Protein AF-A0A9D4BL01-F1 (afdb_monomer)

Sequence (504 aa):
MEIESLGIKGFISQLLPTVFTSQAWGILHTLLEMFSYRLHHIQPHYRVQLLGHLHTVSNMPITNQNQLHLCVESTALRLITGLGSAEVQPQLSRIFSEPRATGFLSQDSEELNRVLVLTLARAMHVTGSEAFSTQWCKDILTTIMQSTPHTWPSHTTACFPSSLSEFFKTATVAREDKSALKRSVDTEYKKWRTMANENDIIAHFSMQGTPPLFLCIIWKSLIDDNRILPIAYRVLEKIGPRVLSAHLRTFCDFIVYEFCLAGNQNYFTRYIEALNDMVWKCNILTIDRLVLCLSLRSLENNEARLAFYIIYQILVRSTDFKNRVTDFLRDNTPDHWLQSNWHEKHMNFHKAYPEKFFYEGIQDLNSPIQHQYLPVYFGNICLRFIPVLDILIHRLVEMVAVQKFLESILDNIGGLYKFHDRPITYLYNTLHYYDSKLAGRAPLKRRLVNTIVLAHRDIHTDNWFLTEDYHKYLQLSSETTNWVPEQDYYIRLIGRLVDTIKGQ

Structure (mmCIF, N/CA/C/O backbone):
data_AF-A0A9D4BL01-F1
#
_entry.id   AF-A0A9D4BL01-F1
#
loop_
_atom_site.group_PDB
_atom_site.id
_atom_site.type_symbol
_atom_site.label_atom_id
_atom_site.label_alt_id
_atom_site.label_comp_id
_atom_site.label_asym_id
_atom_site.label_entity_id
_atom_site.label_seq_id
_atom_site.pdbx_PDB_ins_code
_atom_site.Cartn_x
_atom_site.Cartn_y
_atom_site.Cartn_z
_atom_site.occupancy
_atom_site.B_iso_or_equiv
_atom_site.auth_seq_id
_atom_site.auth_comp_id
_atom_site.auth_asym_id
_atom_site.auth_atom_id
_atom_site.pdbx_PDB_model_num
ATOM 1 N N . MET A 1 1 ? -10.778 -23.095 17.599 1.00 58.28 1 MET A N 1
ATOM 2 C CA . MET A 1 1 ? -9.381 -23.554 17.795 1.00 58.28 1 MET A CA 1
ATOM 3 C C . MET A 1 1 ? -9.289 -25.025 18.233 1.00 58.28 1 MET A C 1
ATOM 5 O O . MET A 1 1 ? -8.201 -25.483 18.536 1.00 58.28 1 MET A O 1
ATOM 9 N N . GLU A 1 2 ? -10.367 -25.818 18.176 1.00 51.66 2 GLU A N 1
ATOM 10 C CA . GLU A 1 2 ? -10.344 -27.237 18.597 1.00 51.66 2 GLU A CA 1
ATOM 11 C C . GLU A 1 2 ? -9.545 -28.172 17.662 1.00 51.66 2 GLU A C 1
ATOM 13 O O . GLU A 1 2 ? -9.164 -29.263 18.066 1.00 51.66 2 GLU A O 1
ATOM 18 N N . ILE A 1 3 ? -9.204 -27.726 16.443 1.00 66.50 3 ILE A N 1
ATOM 19 C CA . ILE A 1 3 ? -8.363 -28.461 15.474 1.00 66.50 3 ILE A CA 1
ATOM 20 C C . ILE A 1 3 ? -7.049 -27.695 15.210 1.00 66.50 3 ILE A C 1
ATOM 22 O O . ILE A 1 3 ? -6.494 -27.731 14.120 1.00 66.50 3 ILE A O 1
ATOM 26 N N . GLU A 1 4 ? -6.527 -26.932 16.177 1.00 74.12 4 GLU A N 1
ATOM 27 C CA . GLU A 1 4 ? -5.337 -26.086 15.952 1.00 74.12 4 GLU A CA 1
ATOM 28 C C . GLU A 1 4 ? -4.101 -26.888 15.501 1.00 74.12 4 GLU A C 1
ATOM 30 O O . GLU A 1 4 ? -3.383 -26.455 14.597 1.00 74.12 4 GLU A O 1
ATOM 35 N N . SER A 1 5 ? -3.897 -28.075 16.084 1.00 67.50 5 SER A N 1
ATOM 36 C CA . SER A 1 5 ? -2.744 -28.942 15.803 1.00 67.50 5 SER A CA 1
ATOM 37 C C . SER A 1 5 ? -2.705 -29.429 14.347 1.00 67.50 5 SER A C 1
ATOM 39 O O . SER A 1 5 ? -1.662 -29.344 13.701 1.00 67.50 5 SER A O 1
ATOM 41 N N . LEU A 1 6 ? -3.848 -29.877 13.809 1.00 72.00 6 LEU A N 1
ATOM 42 C CA . LEU A 1 6 ? -3.973 -30.358 12.424 1.00 72.00 6 LEU A CA 1
ATOM 43 C C . LEU A 1 6 ? -4.344 -29.241 11.428 1.00 72.00 6 LEU A C 1
ATOM 45 O O . LEU A 1 6 ? -4.192 -29.423 10.226 1.00 72.00 6 LEU A O 1
ATOM 49 N N . GLY A 1 7 ? -4.821 -28.093 11.919 1.00 85.25 7 GLY A N 1
ATOM 50 C CA . GLY A 1 7 ? -5.240 -26.937 11.127 1.00 85.25 7 GLY A CA 1
ATOM 51 C C . GLY A 1 7 ? -4.105 -25.939 10.891 1.00 85.25 7 GLY A C 1
ATOM 52 O O . GLY A 1 7 ? -3.202 -26.189 10.098 1.00 85.25 7 GLY A O 1
ATOM 53 N N . ILE A 1 8 ? -4.147 -24.783 11.566 1.00 86.56 8 ILE A N 1
ATOM 54 C CA . ILE A 1 8 ? -3.215 -23.660 11.329 1.00 86.56 8 ILE A CA 1
ATOM 55 C C . ILE A 1 8 ? -1.759 -24.065 11.594 1.00 86.56 8 ILE A C 1
ATOM 57 O O . ILE A 1 8 ? -0.874 -23.719 10.809 1.00 86.56 8 ILE A O 1
ATOM 61 N N . LYS A 1 9 ? -1.495 -24.830 12.662 1.00 88.50 9 LYS A N 1
ATOM 62 C CA . LYS A 1 9 ? -0.135 -25.276 12.981 1.00 88.50 9 LYS A CA 1
ATOM 63 C C . LYS A 1 9 ? 0.424 -26.169 11.875 1.00 88.50 9 LYS A C 1
ATOM 65 O O . LYS A 1 9 ? 1.514 -25.896 11.374 1.00 88.50 9 LYS A O 1
ATOM 70 N N . GLY A 1 10 ? -0.319 -27.202 11.475 1.00 89.75 10 GLY A N 1
ATOM 71 C CA . GLY A 1 10 ? 0.040 -28.092 10.366 1.00 89.75 10 GLY A CA 1
ATOM 72 C C . GLY A 1 10 ? 0.204 -27.344 9.039 1.00 89.75 10 GLY A C 1
ATOM 73 O O . GLY A 1 10 ? 1.190 -27.552 8.334 1.00 89.75 10 GLY A O 1
ATOM 74 N N . PHE A 1 11 ? -0.690 -26.396 8.741 1.00 91.94 11 PHE A N 1
ATOM 75 C CA . PHE A 1 11 ? -0.608 -25.548 7.551 1.00 91.94 11 PHE A CA 1
ATOM 76 C C . PHE A 1 11 ? 0.739 -24.811 7.455 1.00 91.94 11 PHE A C 1
ATOM 78 O O . PHE A 1 11 ? 1.421 -24.903 6.435 1.00 91.94 11 PHE A O 1
ATOM 85 N N . ILE A 1 12 ? 1.156 -24.124 8.525 1.00 90.94 12 ILE A N 1
ATOM 86 C CA . ILE A 1 12 ? 2.372 -23.292 8.514 1.00 90.94 12 ILE A CA 1
ATOM 87 C C . ILE A 1 12 ? 3.639 -24.128 8.678 1.00 90.94 12 ILE A C 1
ATOM 89 O O . ILE A 1 12 ? 4.637 -23.843 8.023 1.00 90.94 12 ILE A O 1
ATOM 93 N N . SER A 1 13 ? 3.626 -25.134 9.557 1.00 89.69 13 SER A N 1
ATOM 94 C CA . SER A 1 13 ? 4.842 -25.869 9.937 1.00 89.69 13 SER A CA 1
ATOM 95 C C . SER A 1 13 ? 5.123 -27.114 9.096 1.00 89.69 13 SER A C 1
ATOM 97 O O . SER A 1 13 ? 6.256 -27.584 9.098 1.00 89.69 13 SER A O 1
ATOM 99 N N . GLN A 1 14 ? 4.129 -27.651 8.380 1.00 91.62 14 GLN A N 1
ATOM 100 C CA . GLN A 1 14 ? 4.267 -28.901 7.625 1.00 91.62 14 GLN A CA 1
ATOM 101 C C . GLN A 1 14 ? 3.889 -28.719 6.156 1.00 91.62 14 GLN A C 1
ATOM 103 O O . GLN A 1 14 ? 4.729 -28.935 5.282 1.00 91.62 14 GLN A O 1
ATOM 108 N N . LEU A 1 15 ? 2.655 -28.287 5.871 1.00 93.81 15 LEU A N 1
ATOM 109 C CA . LEU A 1 15 ? 2.149 -28.204 4.499 1.00 93.81 15 LEU A CA 1
ATOM 110 C C . LEU A 1 15 ? 2.937 -27.187 3.672 1.00 93.81 15 LEU A C 1
ATOM 112 O O . LEU A 1 15 ? 3.437 -27.529 2.604 1.00 93.81 15 LEU A O 1
ATOM 116 N N . LEU A 1 16 ? 3.078 -25.956 4.171 1.00 92.38 16 LEU A N 1
ATOM 117 C CA . LEU A 1 16 ? 3.753 -24.892 3.436 1.00 92.38 16 LEU A CA 1
ATOM 118 C C . LEU A 1 16 ? 5.235 -25.223 3.148 1.00 92.38 16 LEU A C 1
ATOM 120 O O . LEU A 1 16 ? 5.622 -25.137 1.980 1.00 92.38 16 LEU A O 1
ATOM 124 N N . PRO A 1 17 ? 6.051 -25.686 4.123 1.00 91.25 17 PRO A N 1
ATOM 125 C CA . PRO A 1 17 ? 7.404 -26.161 3.842 1.00 91.25 17 PRO A CA 1
ATOM 126 C C . PRO A 1 17 ? 7.446 -27.317 2.841 1.00 91.25 17 PRO A C 1
ATOM 128 O O . PRO A 1 17 ? 8.285 -27.297 1.951 1.00 91.25 17 PRO A O 1
ATOM 131 N N . THR A 1 18 ? 6.531 -28.289 2.935 1.00 94.50 18 THR A N 1
ATOM 132 C CA . THR A 1 18 ? 6.489 -29.450 2.023 1.00 94.50 18 THR A CA 1
ATOM 133 C C . THR A 1 18 ? 6.174 -29.041 0.585 1.00 94.50 18 THR A C 1
ATOM 135 O O . THR A 1 18 ? 6.807 -29.509 -0.359 1.00 94.50 18 THR A O 1
ATOM 138 N N . VAL A 1 19 ? 5.205 -28.143 0.397 1.00 93.69 19 VAL A N 1
ATOM 139 C CA . VAL A 1 19 ? 4.852 -27.597 -0.922 1.00 93.69 19 VAL A CA 1
ATOM 140 C C . VAL A 1 19 ? 6.025 -26.812 -1.508 1.00 93.69 19 VAL A C 1
ATOM 142 O O . VAL A 1 19 ? 6.319 -26.939 -2.697 1.00 93.69 19 VAL A O 1
ATOM 145 N N . PHE A 1 20 ? 6.720 -26.042 -0.668 1.00 90.12 20 PHE A N 1
ATOM 146 C CA . PHE A 1 20 ? 7.900 -25.287 -1.065 1.00 90.12 20 PHE A CA 1
ATOM 147 C C . PHE A 1 20 ? 9.077 -26.193 -1.461 1.00 90.12 20 PHE A C 1
ATOM 149 O O . PHE A 1 20 ? 9.651 -26.003 -2.532 1.00 90.12 20 PHE A O 1
ATOM 156 N N . THR A 1 21 ? 9.417 -27.207 -0.658 1.00 90.81 21 THR A N 1
ATOM 157 C CA . THR A 1 21 ? 10.498 -28.158 -0.982 1.00 90.81 21 THR A CA 1
ATOM 158 C C . THR A 1 21 ? 10.185 -28.989 -2.223 1.00 90.81 21 THR A C 1
ATOM 160 O O . THR A 1 21 ? 11.095 -29.320 -2.977 1.00 90.81 21 THR A O 1
ATOM 163 N N . SER A 1 22 ? 8.902 -29.257 -2.477 1.00 92.94 22 SER A N 1
ATOM 164 C CA . SER A 1 22 ? 8.420 -29.927 -3.693 1.00 92.94 22 SER A CA 1
ATOM 165 C C . SER A 1 22 ? 8.348 -29.003 -4.916 1.00 92.94 22 SER A C 1
ATOM 167 O O . SER A 1 22 ? 7.932 -29.451 -5.981 1.00 92.94 22 SER A O 1
ATOM 169 N N . GLN A 1 23 ? 8.710 -27.720 -4.779 1.00 90.69 23 GLN A N 1
ATOM 170 C CA . GLN A 1 23 ? 8.680 -26.713 -5.850 1.00 90.69 23 GLN A CA 1
ATOM 171 C C . GLN A 1 23 ? 7.300 -26.552 -6.518 1.00 90.69 23 GLN A C 1
ATOM 173 O O . GLN A 1 23 ? 7.187 -26.199 -7.692 1.00 90.69 23 GLN A O 1
ATOM 178 N N . ALA A 1 24 ? 6.218 -26.791 -5.773 1.00 91.75 24 ALA A N 1
ATOM 179 C CA . ALA A 1 24 ? 4.854 -26.718 -6.289 1.00 91.75 24 ALA A CA 1
ATOM 180 C C . ALA A 1 24 ? 4.316 -25.273 -6.249 1.00 91.75 24 ALA A C 1
ATOM 182 O O . ALA A 1 24 ? 3.439 -24.936 -5.452 1.00 91.75 24 ALA A O 1
ATOM 183 N N . TRP A 1 25 ? 4.840 -24.403 -7.120 1.00 90.75 25 TRP A N 1
ATOM 184 C CA . TRP A 1 25 ? 4.603 -22.948 -7.092 1.00 90.75 25 TRP A CA 1
ATOM 185 C C . TRP A 1 25 ? 3.135 -22.532 -7.217 1.00 90.75 25 TRP A C 1
ATOM 187 O O . TRP A 1 25 ? 2.699 -21.625 -6.513 1.00 90.75 25 TRP A O 1
ATOM 197 N N . GLY A 1 26 ? 2.349 -23.217 -8.053 1.00 92.19 26 GLY A N 1
ATOM 198 C CA . GLY A 1 26 ? 0.911 -22.948 -8.177 1.00 92.19 26 GLY A CA 1
ATOM 199 C C . GLY A 1 26 ? 0.136 -23.257 -6.892 1.00 92.19 26 GLY A C 1
ATOM 200 O O . GLY A 1 26 ? -0.745 -22.491 -6.495 1.00 92.19 26 GLY A O 1
ATOM 201 N N . ILE A 1 27 ? 0.504 -24.338 -6.196 1.00 94.88 27 ILE A N 1
ATOM 202 C CA . ILE A 1 27 ? -0.082 -24.683 -4.895 1.00 94.88 27 ILE A CA 1
ATOM 203 C C . ILE A 1 27 ? 0.388 -23.675 -3.847 1.00 94.88 27 ILE A C 1
ATOM 205 O O . ILE A 1 27 ? -0.443 -23.144 -3.120 1.00 94.88 27 ILE A O 1
ATOM 209 N N . LEU A 1 28 ? 1.685 -23.347 -3.809 1.00 94.50 28 LEU A N 1
ATOM 210 C CA . LEU A 1 28 ? 2.225 -22.341 -2.891 1.00 94.50 28 LEU A CA 1
ATOM 211 C C . LEU A 1 28 ? 1.475 -21.011 -3.022 1.00 94.50 28 LEU A C 1
ATOM 213 O O . LEU A 1 28 ? 0.994 -20.483 -2.023 1.00 94.50 28 LEU A O 1
ATOM 217 N N . HIS A 1 29 ? 1.317 -20.516 -4.251 1.00 94.69 29 HIS A N 1
ATOM 218 C CA . HIS A 1 29 ? 0.561 -19.301 -4.547 1.00 94.69 29 HIS A CA 1
ATOM 219 C C . HIS A 1 29 ? -0.874 -19.382 -4.007 1.00 94.69 29 HIS A C 1
ATOM 221 O O . HIS A 1 29 ? -1.321 -18.483 -3.300 1.00 94.69 29 HIS A O 1
ATOM 227 N N . THR A 1 30 ? -1.560 -20.504 -4.245 1.00 95.81 30 THR A N 1
ATOM 228 C CA . THR A 1 30 ? -2.923 -20.745 -3.742 1.00 95.81 30 THR A CA 1
ATOM 229 C C . THR A 1 30 ? -2.990 -20.719 -2.210 1.00 95.81 30 THR A C 1
ATOM 231 O O . THR A 1 30 ? -3.905 -20.126 -1.638 1.00 95.81 30 THR A O 1
ATOM 234 N N . LEU A 1 31 ? -2.022 -21.331 -1.518 1.00 96.00 31 LEU A N 1
ATOM 235 C CA . LEU A 1 31 ? -1.985 -21.357 -0.052 1.00 96.00 31 LEU A CA 1
ATOM 236 C C . LEU A 1 31 ? -1.759 -19.957 0.535 1.00 96.00 31 LEU A C 1
ATOM 238 O O . LEU A 1 31 ? -2.408 -19.596 1.518 1.00 96.00 31 LEU A O 1
ATOM 242 N N . LEU A 1 32 ? -0.874 -19.156 -0.066 1.00 95.88 32 LEU A N 1
ATOM 243 C CA . LEU A 1 32 ? -0.622 -17.775 0.363 1.00 95.88 32 LEU A CA 1
ATOM 244 C C . LEU A 1 32 ? -1.822 -16.861 0.096 1.00 95.88 32 LEU A C 1
ATOM 246 O O . LEU A 1 32 ? -2.166 -16.015 0.926 1.00 95.88 32 LEU A O 1
ATOM 250 N N . GLU A 1 33 ? -2.502 -17.062 -1.029 1.00 95.44 33 GLU A N 1
ATOM 251 C CA . GLU A 1 33 ? -3.730 -16.351 -1.362 1.00 95.44 33 GLU A CA 1
ATOM 252 C C . GLU A 1 33 ? -4.853 -16.696 -0.372 1.00 95.44 33 GLU A C 1
ATOM 254 O O . GLU A 1 33 ? -5.481 -15.805 0.201 1.00 95.44 33 GLU A O 1
ATOM 259 N N . MET A 1 34 ? -5.051 -17.984 -0.085 1.00 95.69 34 MET A N 1
ATOM 260 C CA . MET A 1 34 ? -6.001 -18.441 0.930 1.00 95.69 34 MET A CA 1
ATOM 261 C C . MET A 1 34 ? -5.684 -17.833 2.299 1.00 95.69 34 MET A C 1
ATOM 263 O O . MET A 1 34 ? -6.579 -17.315 2.965 1.00 95.69 34 MET A O 1
ATOM 267 N N . PHE A 1 35 ? -4.413 -17.826 2.706 1.00 95.25 35 PHE A N 1
ATOM 268 C CA . PHE A 1 35 ? -4.004 -17.190 3.955 1.00 95.25 35 PHE A CA 1
ATOM 269 C C . PHE A 1 35 ? -4.367 -15.700 3.979 1.00 95.25 35 PHE A C 1
ATOM 271 O O . PHE A 1 35 ? -4.903 -15.214 4.970 1.00 95.25 35 PHE A O 1
ATOM 278 N N . SER A 1 36 ? -4.107 -14.991 2.881 1.00 95.44 36 SER A N 1
ATOM 279 C CA . SER A 1 36 ? -4.259 -13.535 2.792 1.00 95.44 36 SER A CA 1
ATOM 280 C C . SER A 1 36 ? -5.711 -13.058 2.767 1.00 95.44 36 SER A C 1
ATOM 282 O O . SER A 1 36 ? -5.969 -11.938 3.195 1.00 95.44 36 SER A O 1
ATOM 284 N N . TYR A 1 37 ? -6.635 -13.866 2.234 1.00 95.62 37 TYR A N 1
ATOM 285 C CA . TYR A 1 37 ? -8.009 -13.427 1.952 1.00 95.62 37 TYR A CA 1
ATOM 286 C C . TYR A 1 37 ? -9.099 -14.287 2.597 1.00 95.62 37 TYR A C 1
ATOM 288 O O . TYR A 1 37 ? -10.281 -13.961 2.467 1.00 95.62 37 TYR A O 1
ATOM 296 N N . ARG A 1 38 ? -8.757 -15.415 3.231 1.00 93.12 38 ARG A N 1
ATOM 297 C CA . ARG A 1 38 ? -9.750 -16.338 3.810 1.00 93.12 38 ARG A CA 1
ATOM 298 C C . ARG A 1 38 ? -9.530 -16.662 5.271 1.00 93.12 38 ARG A C 1
ATOM 300 O O . ARG A 1 38 ? -10.500 -17.000 5.947 1.00 93.12 38 ARG A O 1
ATOM 307 N N . LEU A 1 39 ? -8.297 -16.579 5.759 1.00 88.50 39 LEU A N 1
ATOM 308 C CA . LEU A 1 39 ? -8.004 -16.950 7.133 1.00 88.50 39 LEU A CA 1
ATOM 309 C C . LEU A 1 39 ? -8.154 -15.762 8.083 1.00 88.50 39 LEU A C 1
ATOM 311 O O . LEU A 1 39 ? -7.500 -14.732 7.946 1.00 88.50 39 LEU A O 1
ATOM 315 N N . HIS A 1 40 ? -8.981 -15.969 9.105 1.00 84.06 40 HIS A N 1
ATOM 316 C CA . HIS A 1 40 ? -9.244 -15.015 10.179 1.00 84.06 40 HIS A CA 1
ATOM 317 C C . HIS A 1 40 ? -8.656 -15.515 11.502 1.00 84.06 40 HIS A C 1
ATOM 319 O O . HIS A 1 40 ? -8.401 -16.706 11.670 1.00 84.06 40 HIS A O 1
ATOM 325 N N . HIS A 1 41 ? -8.452 -14.608 12.462 1.00 81.94 41 HIS A N 1
ATOM 326 C CA . HIS A 1 41 ? -8.072 -14.937 13.850 1.00 81.94 41 HIS A CA 1
ATOM 327 C C . HIS A 1 41 ? -6.867 -15.887 14.011 1.00 81.94 41 HIS A C 1
ATOM 329 O O . HIS A 1 41 ? -6.878 -16.819 14.813 1.00 81.94 41 HIS A O 1
ATOM 335 N N . ILE A 1 42 ? -5.788 -15.626 13.274 1.00 89.88 42 ILE A N 1
ATOM 336 C CA . ILE A 1 42 ? -4.542 -16.393 13.375 1.00 89.88 42 ILE A CA 1
ATOM 337 C C . ILE A 1 42 ? -3.713 -15.883 14.553 1.00 89.88 42 ILE A C 1
ATOM 339 O O . ILE A 1 42 ? -3.477 -14.676 14.686 1.00 89.88 42 ILE A O 1
ATOM 343 N N . GLN A 1 43 ? -3.225 -16.794 15.396 1.00 89.81 43 GLN A N 1
ATOM 344 C CA . GLN A 1 43 ? -2.400 -16.406 16.538 1.00 89.81 43 GLN A CA 1
ATOM 345 C C . GLN A 1 43 ? -1.119 -15.669 16.087 1.00 89.81 43 GLN A C 1
ATOM 347 O O . GLN A 1 43 ? -0.576 -15.964 15.018 1.00 89.81 43 GLN A O 1
ATOM 352 N N . PRO A 1 44 ? -0.616 -14.703 16.876 1.00 91.00 44 PRO A N 1
ATOM 353 C CA . PRO A 1 44 ? 0.497 -13.846 16.461 1.00 91.00 44 PRO A CA 1
ATOM 354 C C . PRO A 1 44 ? 1.767 -14.609 16.081 1.00 91.00 44 PRO A C 1
ATOM 356 O O . PRO A 1 44 ? 2.406 -14.300 15.082 1.00 91.00 44 PRO A O 1
ATOM 359 N N . HIS A 1 45 ? 2.118 -15.640 16.846 1.00 89.06 45 HIS A N 1
ATOM 360 C CA . HIS A 1 45 ? 3.352 -16.389 16.625 1.00 89.06 45 HIS A CA 1
ATOM 361 C C . HIS A 1 45 ? 3.358 -17.135 15.282 1.00 89.06 45 HIS A C 1
ATOM 363 O O . HIS A 1 45 ? 4.376 -17.165 14.601 1.00 89.06 45 HIS A O 1
ATOM 369 N N . TYR A 1 46 ? 2.207 -17.667 14.863 1.00 91.50 46 TYR A N 1
ATOM 370 C CA . TYR A 1 46 ? 2.017 -18.291 13.555 1.00 91.50 46 TYR A CA 1
ATOM 371 C C . TYR A 1 46 ? 2.146 -17.278 12.412 1.00 91.50 46 TYR A C 1
ATOM 373 O O . TYR A 1 46 ? 2.769 -17.571 11.394 1.00 91.50 46 TYR A O 1
ATOM 381 N N . ARG A 1 47 ? 1.619 -16.060 12.593 1.00 93.12 47 ARG A N 1
ATOM 382 C CA . ARG A 1 47 ? 1.792 -14.959 11.630 1.00 93.12 47 ARG A CA 1
ATOM 383 C C . ARG A 1 47 ? 3.268 -14.597 11.445 1.00 93.12 47 ARG A C 1
ATOM 385 O O . ARG A 1 47 ? 3.716 -14.473 10.309 1.00 93.12 47 ARG A O 1
ATOM 392 N N . VAL A 1 48 ? 4.029 -14.477 1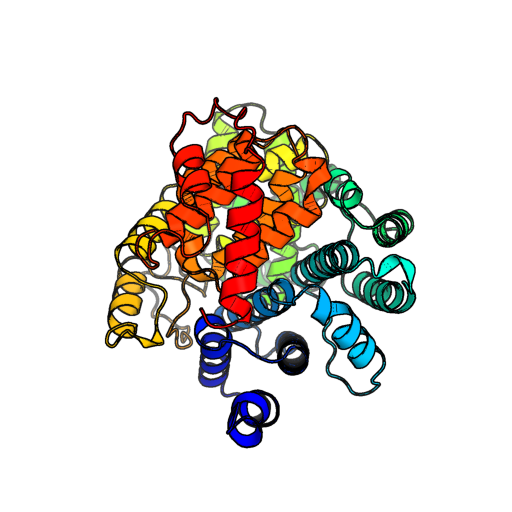2.536 1.00 91.62 48 VAL A N 1
ATOM 393 C CA . VAL A 1 48 ? 5.466 -14.162 12.452 1.00 91.62 48 VAL A CA 1
ATOM 394 C C . VAL A 1 48 ? 6.276 -15.340 11.894 1.00 91.62 48 VAL A C 1
ATOM 396 O O . VAL A 1 48 ? 7.192 -15.123 11.106 1.00 91.62 48 VAL A O 1
ATOM 399 N N . GLN A 1 49 ? 5.911 -16.586 12.211 1.00 91.12 49 GLN A N 1
ATOM 400 C CA . GLN A 1 49 ? 6.528 -17.767 11.598 1.00 91.12 49 GLN A CA 1
ATOM 401 C C . GLN A 1 49 ? 6.327 -17.782 10.076 1.00 91.12 49 GLN A C 1
ATOM 403 O O . GLN A 1 49 ? 7.283 -17.986 9.330 1.00 91.12 49 GLN A O 1
ATOM 408 N N . LEU A 1 50 ? 5.101 -17.524 9.603 1.00 93.81 50 LEU A N 1
ATOM 409 C CA . LEU A 1 50 ? 4.836 -17.412 8.171 1.00 93.81 50 LEU A CA 1
ATOM 410 C C . LEU A 1 50 ? 5.643 -16.272 7.543 1.00 93.81 50 LEU A C 1
ATOM 412 O O . LEU A 1 50 ? 6.215 -16.466 6.477 1.00 93.81 50 LEU A O 1
ATOM 416 N N . LEU A 1 51 ? 5.736 -15.115 8.203 1.00 93.94 51 LEU A N 1
ATOM 417 C CA . LEU A 1 51 ? 6.553 -13.997 7.726 1.00 93.94 51 LEU A CA 1
ATOM 418 C C . LEU A 1 51 ? 8.021 -14.414 7.526 1.00 93.94 51 LEU A C 1
ATOM 420 O O . LEU A 1 51 ? 8.605 -14.125 6.484 1.00 93.94 51 LEU A O 1
ATOM 424 N N . GLY A 1 52 ? 8.590 -15.175 8.467 1.00 90.88 52 GLY A N 1
ATOM 425 C CA . GLY A 1 52 ? 9.937 -15.730 8.325 1.00 90.88 52 GLY A CA 1
ATOM 426 C C . GLY A 1 52 ? 10.082 -16.714 7.157 1.00 90.88 52 GLY A C 1
ATOM 427 O O . GLY A 1 52 ? 11.077 -16.675 6.426 1.00 90.88 52 GLY A O 1
ATOM 428 N N . HIS A 1 53 ? 9.073 -17.559 6.915 1.00 90.94 53 HIS A N 1
ATOM 429 C CA . HIS A 1 53 ? 9.039 -18.404 5.718 1.00 90.94 53 HIS A CA 1
ATOM 430 C C . HIS A 1 53 ? 9.009 -17.560 4.439 1.00 90.94 53 HIS A C 1
ATOM 432 O O . HIS A 1 53 ? 9.787 -17.826 3.530 1.00 90.94 53 HIS A O 1
ATOM 438 N N . LEU A 1 54 ? 8.179 -16.516 4.373 1.00 92.56 54 LEU A N 1
ATOM 439 C CA . LEU A 1 54 ? 8.061 -15.652 3.193 1.00 92.56 54 LEU A CA 1
ATOM 440 C C . LEU A 1 54 ? 9.381 -14.962 2.835 1.00 92.56 54 LEU A C 1
ATOM 442 O O . LEU A 1 54 ? 9.757 -14.969 1.666 1.00 92.56 54 LEU A O 1
ATOM 446 N N . HIS A 1 55 ? 10.117 -14.441 3.819 1.00 90.62 55 HIS A N 1
ATOM 447 C CA . HIS A 1 55 ? 11.438 -13.844 3.578 1.00 90.62 55 HIS A CA 1
ATOM 448 C C . HIS A 1 55 ? 12.486 -14.871 3.135 1.00 90.62 55 HIS A C 1
ATOM 450 O O . HIS A 1 55 ? 13.398 -14.556 2.372 1.00 90.62 55 HIS A O 1
ATOM 456 N N . THR A 1 56 ? 12.364 -16.120 3.583 1.00 86.69 56 THR A N 1
ATOM 457 C CA . THR A 1 56 ? 13.229 -17.205 3.100 1.00 86.69 56 THR A CA 1
ATOM 458 C C . THR A 1 56 ? 12.892 -17.553 1.650 1.00 86.69 56 THR A C 1
ATOM 460 O O . THR A 1 56 ? 13.789 -17.677 0.819 1.00 86.69 56 THR A O 1
ATOM 463 N N . VAL A 1 57 ? 11.598 -17.647 1.328 1.00 85.25 57 VAL A N 1
ATOM 464 C CA . VAL A 1 57 ? 11.099 -17.915 -0.025 1.00 85.25 57 VAL A CA 1
ATOM 465 C C . VAL A 1 57 ? 11.539 -16.811 -0.987 1.00 85.25 57 VAL A C 1
ATOM 467 O O . VAL A 1 57 ? 12.098 -17.130 -2.028 1.00 85.25 57 VAL A O 1
ATOM 470 N N . SER A 1 58 ? 11.377 -15.530 -0.634 1.00 82.81 58 SER A N 1
ATOM 471 C CA . SER A 1 58 ? 11.709 -14.397 -1.515 1.00 82.81 58 SER A CA 1
ATOM 472 C C . SER A 1 58 ? 13.187 -14.327 -1.912 1.00 82.81 58 SER A C 1
ATOM 474 O O . SER A 1 58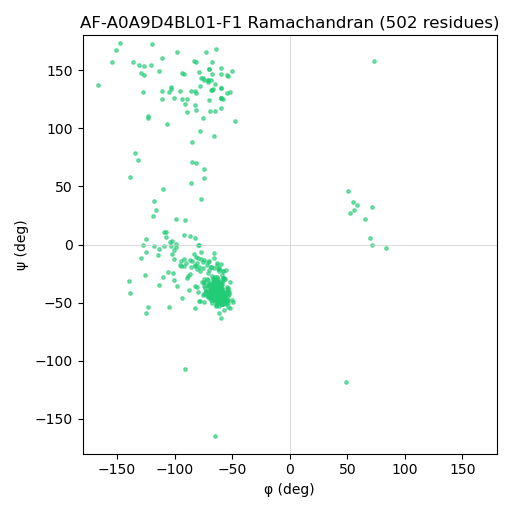 ? 13.522 -13.747 -2.945 1.00 82.81 58 SER A O 1
ATOM 476 N N . ASN A 1 59 ? 14.075 -14.934 -1.119 1.00 79.31 59 ASN A N 1
ATOM 477 C CA . ASN A 1 59 ? 15.508 -14.968 -1.388 1.00 79.31 59 ASN A CA 1
ATOM 478 C C . ASN A 1 59 ? 15.918 -15.981 -2.468 1.00 79.31 59 ASN A C 1
ATOM 480 O O . ASN A 1 59 ? 17.055 -15.920 -2.946 1.00 79.31 59 ASN A O 1
ATOM 484 N N . MET A 1 60 ? 15.027 -16.885 -2.877 1.00 77.69 60 MET A N 1
ATOM 485 C CA . MET A 1 60 ? 15.354 -17.960 -3.810 1.00 77.69 60 MET A CA 1
ATOM 486 C C . MET A 1 60 ? 15.236 -17.497 -5.272 1.00 77.69 60 MET A C 1
ATOM 488 O O . MET A 1 60 ? 14.208 -16.947 -5.664 1.00 77.69 60 MET A O 1
ATOM 492 N N . PRO A 1 61 ? 16.232 -17.764 -6.139 1.00 70.50 61 PRO A N 1
ATOM 493 C CA . PRO A 1 61 ? 16.167 -17.365 -7.550 1.00 70.50 61 PRO A CA 1
ATOM 494 C C . PRO A 1 61 ? 14.970 -17.961 -8.304 1.00 70.50 61 PRO A C 1
ATOM 496 O O . PRO A 1 61 ? 14.414 -17.323 -9.192 1.00 70.50 61 PRO A O 1
ATOM 499 N N . ILE A 1 62 ? 14.545 -19.171 -7.928 1.00 66.50 62 ILE A N 1
ATOM 500 C CA . ILE A 1 62 ? 13.461 -19.899 -8.599 1.00 66.50 62 ILE A CA 1
ATOM 501 C C . ILE A 1 62 ? 12.072 -19.296 -8.332 1.00 66.50 62 ILE A C 1
ATOM 503 O O . ILE A 1 62 ? 11.140 -19.552 -9.085 1.00 66.50 62 ILE A O 1
ATOM 507 N N . THR A 1 63 ? 11.930 -18.461 -7.296 1.00 64.25 63 THR A N 1
ATOM 508 C CA . THR A 1 63 ? 10.687 -17.733 -6.996 1.00 64.25 63 THR A CA 1
ATOM 509 C C . THR A 1 63 ? 10.637 -16.345 -7.636 1.00 64.25 63 THR A C 1
ATOM 511 O O . THR A 1 63 ? 9.717 -15.577 -7.362 1.00 64.25 63 THR A O 1
ATOM 514 N N . ASN A 1 64 ? 11.597 -16.009 -8.506 1.00 67.38 64 ASN A N 1
ATOM 515 C CA . ASN A 1 64 ? 11.682 -14.733 -9.226 1.00 67.38 64 ASN A CA 1
ATOM 516 C C . ASN A 1 64 ? 10.690 -14.649 -10.409 1.00 67.38 64 ASN A C 1
ATOM 518 O O . ASN A 1 64 ? 11.015 -14.137 -11.476 1.00 67.38 64 ASN A O 1
ATOM 522 N N . GLN A 1 65 ? 9.479 -15.178 -10.221 1.00 84.31 65 GLN A N 1
ATOM 523 C CA . GLN A 1 65 ? 8.346 -15.047 -11.133 1.00 84.31 65 GLN A CA 1
ATOM 524 C C . GLN A 1 65 ? 7.474 -13.883 -10.653 1.00 84.31 65 GLN A C 1
ATOM 526 O O . GLN A 1 65 ? 7.135 -13.828 -9.470 1.00 84.31 65 GLN A O 1
ATOM 531 N N . ASN A 1 66 ? 7.084 -12.972 -11.551 1.00 88.38 66 ASN A N 1
ATOM 532 C CA . ASN A 1 66 ? 6.386 -11.725 -11.201 1.00 88.38 66 ASN A CA 1
ATOM 533 C C . ASN A 1 66 ? 5.182 -11.942 -10.271 1.00 88.38 66 ASN A C 1
ATOM 535 O O . ASN A 1 66 ? 5.082 -11.310 -9.220 1.00 88.38 66 ASN A O 1
ATOM 539 N N . GLN A 1 67 ? 4.304 -12.885 -10.622 1.00 91.50 67 GLN A N 1
ATOM 540 C CA . GLN A 1 67 ? 3.089 -13.164 -9.859 1.00 91.50 67 GLN A CA 1
ATOM 541 C C . GLN A 1 67 ? 3.378 -13.757 -8.469 1.00 91.50 67 GLN A C 1
ATOM 543 O O . GLN A 1 67 ? 2.764 -13.347 -7.484 1.00 91.50 67 GLN A O 1
ATOM 548 N N . LEU A 1 68 ? 4.339 -14.684 -8.362 1.00 92.06 68 LEU A N 1
ATOM 549 C CA . LEU A 1 68 ? 4.704 -15.288 -7.078 1.00 92.06 68 LEU A CA 1
ATOM 550 C C . LEU A 1 68 ? 5.410 -14.282 -6.164 1.00 92.06 68 LEU A C 1
ATOM 552 O O . LEU A 1 68 ? 5.084 -14.213 -4.982 1.00 92.06 68 LEU A O 1
ATOM 556 N N . HIS A 1 69 ? 6.327 -13.475 -6.705 1.00 92.19 69 HIS A N 1
ATOM 557 C CA . HIS A 1 69 ? 7.007 -12.425 -5.946 1.00 92.19 69 HIS A CA 1
ATOM 558 C C . HIS A 1 69 ? 6.009 -11.400 -5.394 1.00 92.19 69 HIS A C 1
ATOM 560 O O . HIS A 1 69 ? 6.027 -11.105 -4.198 1.00 92.19 69 HIS A O 1
ATOM 566 N N . LEU A 1 70 ? 5.074 -10.936 -6.233 1.00 93.88 70 LEU A N 1
ATOM 567 C CA . LEU A 1 70 ? 4.000 -10.036 -5.815 1.00 93.88 70 LEU A CA 1
ATOM 568 C C . LEU A 1 70 ? 3.123 -10.661 -4.720 1.00 93.88 70 LEU A C 1
ATOM 570 O O . LEU A 1 70 ? 2.780 -9.984 -3.752 1.00 93.88 70 LEU A O 1
ATOM 574 N N . CYS A 1 71 ? 2.769 -11.942 -4.856 1.00 95.44 71 CYS A N 1
ATOM 575 C CA . CYS A 1 71 ? 1.998 -12.670 -3.851 1.00 95.44 71 CYS A CA 1
ATOM 576 C C . CYS A 1 71 ? 2.739 -12.712 -2.504 1.00 95.44 71 CYS A C 1
ATOM 578 O O . CYS A 1 71 ? 2.181 -12.297 -1.491 1.00 95.44 71 CYS A O 1
ATOM 580 N N . VAL A 1 72 ? 4.014 -13.119 -2.505 1.00 94.94 72 VAL A N 1
ATOM 581 C CA . VAL A 1 72 ? 4.860 -13.202 -1.303 1.00 94.94 72 VAL A CA 1
ATOM 582 C C . VAL A 1 72 ? 4.966 -11.849 -0.598 1.00 94.94 72 VAL A C 1
ATOM 584 O O . VAL A 1 72 ? 4.712 -11.768 0.605 1.00 94.94 72 VAL A O 1
ATOM 587 N N . GLU A 1 73 ? 5.283 -10.775 -1.325 1.00 95.25 73 GLU A N 1
ATOM 588 C CA . GLU A 1 73 ? 5.397 -9.445 -0.720 1.00 95.25 73 GLU A CA 1
ATOM 589 C C . GLU A 1 73 ? 4.048 -8.882 -0.259 1.00 95.25 73 GLU A C 1
ATOM 591 O O . GLU A 1 73 ? 3.981 -8.262 0.800 1.00 95.25 73 GLU A O 1
ATOM 596 N N . SER A 1 74 ? 2.959 -9.121 -0.996 1.00 96.69 74 SER A N 1
ATOM 597 C CA . SER A 1 74 ? 1.616 -8.686 -0.589 1.00 96.69 74 SER A CA 1
ATOM 598 C C . SER A 1 74 ? 1.150 -9.405 0.683 1.00 96.69 74 SER A C 1
ATOM 600 O O . SER A 1 74 ? 0.617 -8.768 1.596 1.00 96.69 74 SER A O 1
ATOM 602 N N . THR A 1 75 ? 1.400 -10.713 0.797 1.00 97.44 75 THR A N 1
ATOM 603 C CA . THR A 1 75 ? 1.109 -11.478 2.017 1.00 97.44 75 THR A CA 1
ATOM 604 C C . THR A 1 75 ? 1.973 -11.005 3.187 1.00 97.44 75 THR A C 1
ATOM 606 O O . THR A 1 75 ? 1.448 -10.806 4.283 1.00 97.44 75 THR A O 1
ATOM 609 N N . ALA A 1 76 ? 3.269 -10.757 2.971 1.00 97.38 76 ALA A N 1
ATOM 610 C CA . ALA A 1 76 ? 4.155 -10.219 4.004 1.00 97.38 76 ALA A CA 1
ATOM 611 C C . ALA A 1 76 ? 3.693 -8.832 4.483 1.00 97.38 76 ALA A C 1
ATOM 613 O O . ALA A 1 76 ? 3.613 -8.588 5.687 1.00 97.38 76 ALA A O 1
ATOM 614 N N . LEU A 1 77 ? 3.295 -7.951 3.561 1.00 98.12 77 LEU A N 1
ATOM 615 C CA . LEU A 1 77 ? 2.757 -6.630 3.883 1.00 98.12 77 LEU A CA 1
ATOM 616 C C . LEU A 1 77 ? 1.508 -6.727 4.772 1.00 98.12 77 LEU A C 1
ATOM 618 O O . LEU A 1 77 ? 1.416 -6.028 5.783 1.00 98.12 77 LEU A O 1
ATOM 622 N N . ARG A 1 78 ? 0.566 -7.623 4.441 1.00 97.19 78 ARG A N 1
ATOM 623 C CA . ARG A 1 78 ? -0.635 -7.891 5.259 1.00 97.19 78 ARG A CA 1
ATOM 624 C C . ARG A 1 78 ? -0.297 -8.427 6.643 1.00 97.19 78 ARG A C 1
ATOM 626 O O . ARG A 1 78 ? -0.914 -8.025 7.625 1.00 97.19 78 ARG A O 1
ATOM 633 N N . LEU A 1 79 ? 0.675 -9.334 6.729 1.00 96.69 79 LEU A N 1
ATOM 634 C CA . LEU A 1 79 ? 1.125 -9.888 8.003 1.00 96.69 79 LEU A CA 1
ATOM 635 C C . LEU A 1 79 ? 1.683 -8.796 8.912 1.00 96.69 79 LEU A C 1
ATOM 637 O O . LEU A 1 79 ? 1.256 -8.710 10.060 1.00 96.69 79 LEU A O 1
ATOM 641 N N . ILE A 1 80 ? 2.583 -7.955 8.393 1.00 97.25 80 ILE A N 1
ATOM 642 C CA . ILE A 1 80 ? 3.229 -6.877 9.152 1.00 97.25 80 ILE A CA 1
ATOM 643 C C . ILE A 1 80 ? 2.192 -5.840 9.601 1.00 97.25 80 ILE A C 1
ATOM 645 O O . ILE A 1 80 ? 2.075 -5.562 10.794 1.00 97.25 80 ILE A O 1
ATOM 649 N N . THR A 1 81 ? 1.396 -5.309 8.667 1.00 95.44 81 THR A N 1
ATOM 650 C CA . THR A 1 81 ? 0.352 -4.307 8.969 1.00 95.44 81 THR A CA 1
ATOM 651 C C . THR A 1 81 ? -0.724 -4.850 9.914 1.00 95.44 81 THR A C 1
ATOM 653 O O . THR A 1 81 ? -1.240 -4.117 10.759 1.00 95.44 81 THR A O 1
ATOM 656 N N . GLY A 1 82 ? -1.014 -6.151 9.832 1.00 93.81 82 GLY A N 1
ATOM 657 C CA . GLY A 1 82 ? -1.992 -6.848 10.659 1.00 93.81 82 GLY A CA 1
ATOM 658 C C . GLY A 1 82 ? -1.525 -7.236 12.066 1.00 93.81 82 GLY A C 1
ATOM 659 O O . GLY A 1 82 ? -2.319 -7.835 12.796 1.00 93.81 82 GLY A O 1
ATOM 660 N N . LEU A 1 83 ? -0.282 -6.948 12.476 1.00 94.31 83 LEU A N 1
ATOM 661 C CA . LEU A 1 83 ? 0.179 -7.197 13.850 1.00 94.31 83 LEU A CA 1
ATOM 662 C C . LEU A 1 83 ? -0.492 -6.231 14.840 1.00 94.31 83 LEU A C 1
ATOM 664 O O . LEU A 1 83 ? -0.395 -5.009 14.718 1.00 94.31 83 LEU A O 1
ATOM 668 N N . GLY A 1 84 ? -1.155 -6.762 15.866 1.00 94.12 84 GLY A N 1
ATOM 669 C CA . GLY A 1 84 ? -1.763 -5.964 16.929 1.00 94.12 84 GLY A CA 1
ATOM 670 C C . GLY A 1 84 ? -0.708 -5.271 17.794 1.00 94.12 84 GLY A C 1
ATOM 671 O O . GLY A 1 84 ? 0.361 -5.825 18.031 1.00 94.12 84 GLY A O 1
ATOM 672 N N . SER A 1 85 ? -0.998 -4.068 18.307 1.00 94.62 85 SER A N 1
ATOM 673 C CA . SER A 1 85 ? -0.028 -3.285 19.102 1.00 94.62 85 SER A CA 1
ATOM 674 C C . SER A 1 85 ? 0.538 -4.068 20.295 1.00 94.62 85 SER A C 1
ATOM 676 O O . SER A 1 85 ? 1.743 -4.064 20.519 1.00 94.62 85 SER A O 1
ATOM 678 N N . ALA A 1 86 ? -0.318 -4.801 21.014 1.00 92.75 86 ALA A N 1
ATOM 679 C CA . ALA A 1 86 ? 0.080 -5.634 22.153 1.00 92.75 86 ALA A CA 1
ATOM 680 C C . ALA A 1 86 ? 0.803 -6.937 21.751 1.00 92.75 86 ALA A C 1
ATOM 682 O O . ALA A 1 86 ? 1.394 -7.605 22.593 1.00 92.75 86 ALA A O 1
ATOM 683 N N . GLU A 1 87 ? 0.762 -7.314 20.472 1.00 92.88 87 GLU A N 1
ATOM 684 C CA . GLU A 1 87 ? 1.359 -8.551 19.961 1.00 92.88 87 GLU A CA 1
ATOM 685 C C . GLU A 1 87 ? 2.817 -8.343 19.529 1.00 92.88 87 GLU A C 1
ATOM 687 O O . GLU A 1 87 ? 3.617 -9.272 19.593 1.00 92.88 87 GLU A O 1
ATOM 692 N N . VAL A 1 88 ? 3.180 -7.131 19.101 1.00 92.12 88 VAL A N 1
ATOM 693 C CA . VAL A 1 88 ? 4.478 -6.834 18.473 1.00 92.12 88 VAL A CA 1
ATOM 694 C C . VAL A 1 88 ? 5.655 -7.120 19.406 1.00 92.12 88 VAL A C 1
ATOM 696 O O . VAL A 1 88 ? 6.499 -7.952 19.081 1.00 92.12 88 VAL A O 1
ATOM 699 N N . GLN A 1 89 ? 5.711 -6.473 20.575 1.00 90.62 89 GLN A N 1
ATOM 700 C CA . GLN A 1 89 ? 6.831 -6.641 21.504 1.00 90.62 89 GLN A CA 1
ATOM 701 C C . GLN A 1 89 ? 7.051 -8.111 21.915 1.00 90.62 89 GLN A C 1
ATOM 703 O O . GLN A 1 89 ? 8.159 -8.607 21.692 1.00 90.62 89 GLN A O 1
ATOM 708 N N . PRO A 1 90 ? 6.063 -8.844 22.478 1.00 90.06 90 PRO A N 1
ATOM 709 C CA . PRO A 1 90 ? 6.306 -10.199 22.980 1.00 90.06 90 PRO A CA 1
ATOM 710 C C . PRO A 1 90 ? 6.681 -11.192 21.875 1.00 90.06 90 PRO A C 1
ATOM 712 O O . PRO A 1 90 ? 7.439 -12.126 22.124 1.00 90.06 90 PRO A O 1
ATOM 715 N N . GLN A 1 91 ? 6.180 -11.010 20.649 1.00 89.62 91 GLN A N 1
ATOM 716 C CA . GLN A 1 91 ? 6.498 -11.925 19.553 1.00 89.62 91 GLN A CA 1
ATOM 717 C C . GLN A 1 91 ? 7.869 -11.657 18.944 1.00 89.62 91 GLN A C 1
ATOM 719 O O . GLN A 1 91 ? 8.650 -12.593 18.778 1.00 89.62 91 GLN A O 1
ATOM 724 N N . LEU A 1 92 ? 8.171 -10.396 18.624 1.00 88.25 92 LEU A N 1
ATOM 725 C CA . LEU A 1 92 ? 9.401 -10.066 17.909 1.00 88.25 92 LEU A CA 1
ATOM 726 C C . LEU A 1 92 ? 10.634 -10.205 18.801 1.00 88.25 92 LEU A C 1
ATOM 728 O O . LEU A 1 92 ? 11.633 -10.753 18.353 1.00 88.25 92 LEU A O 1
ATOM 732 N N . SER A 1 93 ? 10.553 -9.792 20.070 1.00 85.25 93 SER A N 1
ATOM 733 C CA . SER A 1 93 ? 11.662 -9.952 21.026 1.00 85.25 93 SER A CA 1
ATOM 734 C C . SER A 1 93 ? 12.034 -11.420 21.257 1.00 85.25 93 SER A C 1
ATOM 736 O O . SER A 1 93 ? 13.216 -11.767 21.262 1.00 85.25 93 SER A O 1
ATOM 738 N N . ARG A 1 94 ? 11.030 -12.297 21.384 1.00 84.06 94 ARG A N 1
ATOM 739 C CA . ARG A 1 94 ? 11.240 -13.740 21.528 1.00 84.06 94 ARG A CA 1
ATOM 740 C C . ARG A 1 94 ? 11.941 -14.322 20.304 1.00 84.06 94 ARG A C 1
ATOM 742 O O . ARG A 1 94 ? 12.973 -14.962 20.446 1.00 84.06 94 ARG A O 1
ATOM 749 N N . ILE A 1 95 ? 11.400 -14.063 19.115 1.00 80.94 95 ILE A N 1
ATOM 750 C CA . ILE A 1 95 ? 11.903 -14.641 17.862 1.00 80.94 95 ILE A CA 1
ATOM 751 C C . ILE A 1 95 ? 13.297 -14.110 17.526 1.00 80.94 95 ILE A C 1
ATOM 753 O O . ILE A 1 95 ? 14.146 -14.870 17.077 1.00 80.94 95 ILE A O 1
ATOM 757 N N . PHE A 1 96 ? 13.561 -12.829 17.789 1.00 78.50 96 PHE A N 1
ATOM 758 C CA . PHE A 1 96 ? 14.884 -12.244 17.581 1.00 78.50 96 PHE A CA 1
ATOM 759 C C . PHE A 1 96 ? 15.956 -12.883 18.481 1.00 78.50 96 PHE A C 1
ATOM 761 O O . PHE A 1 96 ? 17.112 -12.990 18.086 1.00 78.50 96 PHE A O 1
ATOM 768 N N . SER A 1 97 ? 15.569 -13.347 19.672 1.00 75.94 97 SER A N 1
ATOM 769 C CA . SER A 1 97 ? 16.482 -13.997 20.623 1.00 75.94 97 SER A CA 1
ATOM 770 C C . SER A 1 97 ? 16.735 -15.480 20.311 1.00 75.94 97 SER A C 1
ATOM 772 O O . SER A 1 97 ? 17.611 -16.090 20.922 1.00 75.94 97 SER A O 1
ATOM 774 N N . GLU A 1 98 ? 15.975 -16.089 19.394 1.00 77.69 98 GLU A N 1
ATOM 775 C CA . GLU A 1 98 ? 16.068 -17.515 19.068 1.00 77.69 98 GLU A CA 1
ATOM 776 C C . GLU A 1 98 ? 17.097 -17.771 17.940 1.00 77.69 98 GLU A C 1
ATOM 778 O O . GLU A 1 98 ? 16.839 -17.427 16.786 1.00 77.69 98 GLU A O 1
ATOM 783 N N . PRO A 1 99 ? 18.228 -18.470 18.197 1.00 57.53 99 PRO A N 1
ATOM 784 C CA . PRO A 1 99 ? 19.327 -18.619 17.228 1.00 57.53 99 PRO A CA 1
ATOM 785 C C . PRO A 1 99 ? 18.995 -19.427 15.958 1.00 57.53 99 PRO A C 1
ATOM 787 O O . PRO A 1 99 ? 19.836 -19.547 15.071 1.00 57.53 99 PRO A O 1
ATOM 790 N N . ARG A 1 100 ? 17.810 -20.049 15.886 1.00 57.34 100 ARG A N 1
ATOM 791 C CA . ARG A 1 100 ? 17.355 -20.894 14.762 1.00 57.34 100 ARG A CA 1
ATOM 792 C C . ARG A 1 100 ? 16.024 -20.438 14.166 1.00 57.34 100 ARG A C 1
ATOM 794 O O . ARG A 1 100 ? 15.478 -21.144 13.319 1.00 57.34 100 ARG A O 1
ATOM 801 N N . ALA A 1 101 ? 15.469 -19.320 14.628 1.00 60.59 101 ALA A N 1
ATOM 802 C CA . ALA A 1 101 ? 14.199 -18.856 14.103 1.00 60.59 101 ALA A CA 1
ATOM 803 C C . ALA A 1 101 ? 14.374 -18.326 12.675 1.00 60.59 101 ALA A C 1
ATOM 805 O O . ALA A 1 101 ? 15.351 -17.649 12.352 1.00 60.59 101 ALA A O 1
ATOM 806 N N . THR A 1 102 ? 13.413 -18.634 11.806 1.00 60.47 102 THR A N 1
ATOM 807 C CA . THR A 1 102 ? 13.334 -18.036 10.471 1.00 60.47 102 THR A CA 1
ATOM 808 C C . THR A 1 102 ? 13.196 -16.524 10.627 1.00 60.47 102 THR A C 1
ATOM 810 O O . THR A 1 102 ? 12.223 -16.061 11.226 1.00 60.47 102 THR A O 1
ATOM 813 N N . GLY A 1 103 ? 14.177 -15.766 10.131 1.00 74.25 103 GLY A N 1
ATOM 814 C CA . GLY A 1 103 ? 14.236 -14.317 10.316 1.00 74.25 103 GLY A CA 1
ATOM 815 C C . GLY A 1 103 ? 12.985 -13.625 9.776 1.00 74.25 103 GLY A C 1
ATOM 816 O O . GLY A 1 103 ? 12.643 -13.783 8.610 1.00 74.25 103 GLY A O 1
ATOM 817 N N . PHE A 1 104 ? 12.310 -12.839 10.616 1.00 83.62 104 PHE A N 1
ATOM 818 C CA . PHE A 1 104 ? 11.120 -12.055 10.246 1.00 83.62 104 PHE A CA 1
ATOM 819 C C . PHE A 1 104 ? 11.460 -10.718 9.563 1.00 83.62 104 PHE A C 1
ATOM 821 O O . PHE A 1 104 ? 10.574 -9.897 9.342 1.00 83.62 104 PHE A O 1
ATOM 828 N N . LEU A 1 105 ? 12.744 -10.480 9.289 1.00 90.69 105 LEU A N 1
ATOM 829 C CA . LEU A 1 105 ? 13.259 -9.271 8.655 1.00 90.69 105 LEU A CA 1
ATOM 830 C C . LEU A 1 105 ? 13.589 -9.556 7.195 1.00 90.69 105 LEU A C 1
ATOM 832 O O . LEU A 1 105 ? 14.239 -10.559 6.883 1.00 90.69 105 LEU A O 1
ATOM 836 N N . SER A 1 106 ? 13.192 -8.645 6.309 1.00 91.50 106 SER A N 1
ATOM 837 C CA . SER A 1 106 ? 13.546 -8.750 4.899 1.00 91.50 106 SER A CA 1
ATOM 838 C C . SER A 1 106 ? 15.012 -8.385 4.696 1.00 91.50 106 SER A C 1
ATOM 840 O O . SER A 1 106 ? 15.509 -7.436 5.302 1.00 91.50 106 SER A O 1
ATOM 842 N N . GLN A 1 107 ? 15.699 -9.101 3.806 1.00 89.88 107 GLN A N 1
ATOM 843 C CA . GLN A 1 107 ? 17.098 -8.803 3.473 1.00 89.88 107 GLN A CA 1
ATOM 844 C C . GLN A 1 107 ? 17.248 -7.741 2.374 1.00 89.88 107 GLN A C 1
ATOM 846 O O . GLN A 1 107 ? 18.306 -7.144 2.238 1.00 89.88 107 GLN A O 1
ATOM 851 N N . ASP A 1 108 ? 16.197 -7.507 1.592 1.00 88.62 108 ASP A N 1
ATOM 852 C CA . ASP A 1 108 ? 16.234 -6.744 0.341 1.00 88.62 108 ASP A CA 1
ATOM 853 C C . ASP A 1 108 ? 15.028 -5.812 0.120 1.00 88.62 108 ASP A C 1
ATOM 855 O O . ASP A 1 108 ? 15.183 -4.757 -0.498 1.00 88.62 108 ASP A O 1
ATOM 859 N N . SER A 1 109 ? 13.841 -6.166 0.625 1.00 94.81 109 SER A N 1
ATOM 860 C CA . SER A 1 109 ? 12.635 -5.328 0.535 1.00 94.81 109 SER A CA 1
ATOM 861 C C . SER A 1 109 ? 12.664 -4.190 1.564 1.00 94.81 109 SER A C 1
ATOM 863 O O . SER A 1 109 ? 12.317 -4.366 2.738 1.00 94.81 109 SER A O 1
ATOM 865 N N . GLU A 1 110 ? 13.083 -3.002 1.115 1.00 96.62 110 GLU A N 1
ATOM 866 C CA . GLU A 1 110 ? 13.069 -1.773 1.921 1.00 96.62 110 GLU A CA 1
ATOM 867 C C . GLU A 1 110 ? 11.639 -1.428 2.358 1.00 96.62 110 GLU A C 1
ATOM 869 O O . GLU A 1 110 ? 11.427 -1.032 3.501 1.00 96.62 110 GLU A O 1
ATOM 874 N N . GLU A 1 111 ? 10.647 -1.613 1.484 1.00 98.06 111 GLU A N 1
ATOM 875 C CA . GLU A 1 111 ? 9.243 -1.316 1.756 1.00 98.06 111 GLU A CA 1
ATOM 876 C C . GLU A 1 111 ? 8.700 -2.137 2.933 1.00 98.06 111 GLU A C 1
ATOM 878 O O . GLU A 1 111 ? 8.105 -1.567 3.849 1.00 98.06 111 GLU A O 1
ATOM 883 N N . LEU A 1 112 ? 8.940 -3.454 2.963 1.00 98.00 112 LEU A N 1
ATOM 884 C CA . LEU A 1 112 ? 8.484 -4.309 4.067 1.00 98.00 112 LEU A CA 1
ATOM 885 C C . LEU A 1 112 ? 9.161 -3.932 5.388 1.00 98.00 112 LEU A C 1
ATOM 887 O O . LEU A 1 112 ? 8.484 -3.798 6.410 1.00 98.00 112 LEU A O 1
ATOM 891 N N . ASN A 1 113 ? 10.473 -3.685 5.366 1.00 97.69 113 ASN A N 1
ATOM 892 C CA . ASN A 1 113 ? 11.209 -3.261 6.556 1.00 97.69 113 ASN A CA 1
ATOM 893 C C . ASN A 1 113 ? 10.746 -1.884 7.054 1.00 97.69 113 ASN A C 1
ATOM 895 O O . ASN A 1 113 ? 10.567 -1.689 8.256 1.00 97.69 113 ASN A O 1
ATOM 899 N N . ARG A 1 114 ? 10.463 -0.939 6.151 1.00 98.38 114 ARG A N 1
ATOM 900 C CA . ARG A 1 114 ? 9.878 0.361 6.501 1.00 98.38 114 ARG A CA 1
ATOM 901 C C . ARG A 1 114 ? 8.509 0.211 7.150 1.00 98.38 114 ARG A C 1
ATOM 903 O O . ARG A 1 114 ? 8.252 0.827 8.180 1.00 98.38 114 ARG A O 1
ATOM 910 N N . VAL A 1 115 ? 7.630 -0.618 6.593 1.00 98.56 115 VAL A N 1
ATOM 911 C CA . VAL A 1 115 ? 6.297 -0.859 7.168 1.00 98.56 115 VAL A CA 1
ATOM 912 C C . VAL A 1 115 ? 6.392 -1.560 8.526 1.00 98.56 115 VAL A C 1
ATOM 914 O O . VAL A 1 115 ? 5.604 -1.261 9.428 1.00 98.56 115 VAL A O 1
ATOM 917 N N . LEU A 1 116 ? 7.393 -2.420 8.725 1.00 97.94 116 LEU A N 1
ATOM 918 C CA . LEU A 1 116 ? 7.689 -2.991 10.035 1.00 97.94 116 LEU A CA 1
ATOM 919 C C . LEU A 1 116 ? 8.109 -1.907 11.034 1.00 97.94 116 LEU A C 1
ATOM 921 O O . LEU A 1 116 ? 7.575 -1.881 12.138 1.00 97.94 116 LEU A O 1
ATOM 925 N N . VAL A 1 117 ? 8.964 -0.956 10.646 1.00 98.06 117 VAL A N 1
ATOM 926 C CA . VAL A 1 117 ? 9.313 0.204 11.489 1.00 98.06 117 VAL A CA 1
ATOM 927 C C . VAL A 1 117 ? 8.075 1.027 11.862 1.00 98.06 117 VAL A C 1
ATOM 929 O O . VAL A 1 117 ? 7.908 1.379 13.028 1.00 98.06 117 VAL A O 1
ATOM 932 N N . LEU A 1 118 ? 7.159 1.286 10.922 1.00 98.56 118 LEU A N 1
ATOM 933 C CA . LEU A 1 118 ? 5.896 1.983 11.219 1.00 98.56 118 LEU A CA 1
ATOM 934 C C . LEU A 1 118 ? 5.010 1.193 12.188 1.00 98.56 118 LEU A C 1
ATOM 936 O O . LEU A 1 118 ? 4.381 1.761 13.082 1.00 98.56 118 LEU A O 1
ATOM 940 N N . THR A 1 119 ? 5.000 -0.129 12.043 1.00 97.94 119 THR A N 1
ATOM 941 C CA . THR A 1 119 ? 4.279 -1.044 12.931 1.00 97.94 119 THR A CA 1
ATOM 942 C C . THR A 1 119 ? 4.874 -1.038 14.340 1.00 97.94 119 THR A C 1
ATOM 944 O O . THR A 1 119 ? 4.117 -0.972 15.309 1.00 97.94 119 THR A O 1
ATOM 947 N N . LEU A 1 120 ? 6.208 -1.030 14.465 1.00 96.31 120 LEU A N 1
ATOM 948 C CA . LEU A 1 120 ? 6.923 -0.869 15.735 1.00 96.31 120 LEU A CA 1
ATOM 949 C C . LEU A 1 120 ? 6.576 0.474 16.390 1.00 96.31 120 LEU A C 1
ATOM 951 O O . LEU A 1 120 ? 6.187 0.495 17.556 1.00 96.31 120 LEU A O 1
ATOM 955 N N . ALA A 1 121 ? 6.644 1.576 15.635 1.00 97.25 121 ALA A N 1
ATOM 956 C CA . ALA A 1 121 ? 6.357 2.919 16.136 1.00 97.25 121 ALA A CA 1
ATOM 957 C C . ALA A 1 121 ? 4.937 3.029 16.707 1.00 97.25 121 ALA A C 1
ATOM 959 O O . ALA A 1 121 ? 4.750 3.479 17.840 1.00 97.25 121 ALA A O 1
ATOM 960 N N . ARG A 1 122 ? 3.939 2.541 15.960 1.00 97.00 122 ARG A N 1
ATOM 961 C CA . ARG A 1 122 ? 2.551 2.471 16.427 1.00 97.00 122 ARG A CA 1
ATOM 962 C C . ARG A 1 122 ? 2.411 1.592 17.664 1.00 97.00 122 ARG A C 1
ATOM 964 O O . ARG A 1 122 ? 1.732 1.982 18.610 1.00 97.00 122 ARG A O 1
ATOM 971 N N . ALA A 1 123 ? 2.995 0.395 17.645 1.00 95.75 123 ALA A N 1
ATOM 972 C CA . ALA A 1 123 ? 2.858 -0.551 18.742 1.00 95.75 123 ALA A CA 1
ATOM 973 C C . ALA A 1 123 ? 3.420 0.023 20.043 1.00 95.75 123 ALA A C 1
ATOM 975 O O . ALA A 1 123 ? 2.719 0.007 21.050 1.00 95.75 123 ALA A O 1
ATOM 976 N N . MET A 1 124 ? 4.623 0.601 19.992 1.00 94.56 124 MET A N 1
ATOM 977 C CA . MET A 1 124 ? 5.268 1.229 21.145 1.00 94.56 124 MET A CA 1
ATOM 978 C C . MET A 1 124 ? 4.466 2.403 21.701 1.00 94.56 124 MET A C 1
ATOM 980 O O . MET A 1 124 ? 4.343 2.537 22.916 1.00 94.56 124 MET A O 1
ATOM 984 N N . HIS A 1 125 ? 3.895 3.230 20.822 1.00 95.19 125 HIS A N 1
ATOM 985 C CA . HIS A 1 125 ? 3.046 4.352 21.224 1.00 95.19 125 HIS A CA 1
ATOM 986 C C . HIS A 1 125 ? 1.757 3.889 21.905 1.00 95.19 125 HIS A C 1
ATOM 988 O O . HIS A 1 125 ? 1.392 4.404 22.955 1.00 95.19 125 HIS A O 1
ATOM 994 N N . VAL A 1 126 ? 1.061 2.906 21.325 1.00 94.81 126 VAL A N 1
ATOM 995 C CA . VAL A 1 126 ? -0.228 2.428 21.851 1.00 94.81 126 VAL A CA 1
ATOM 996 C C . VAL A 1 126 ? -0.064 1.670 23.172 1.00 94.81 126 VAL A C 1
ATOM 998 O O . VAL A 1 126 ? -0.944 1.749 24.022 1.00 94.81 126 VAL A O 1
ATOM 1001 N N . THR A 1 127 ? 1.029 0.926 23.358 1.00 93.38 127 THR A N 1
ATOM 1002 C CA . THR A 1 127 ? 1.260 0.141 24.586 1.00 93.38 127 THR A CA 1
ATOM 1003 C C . THR A 1 127 ? 2.051 0.890 25.654 1.00 93.38 127 THR A C 1
ATOM 1005 O O . THR A 1 127 ? 2.146 0.407 26.780 1.00 93.38 127 THR A O 1
ATOM 1008 N N . GLY A 1 128 ? 2.658 2.032 25.319 1.00 88.19 128 GLY A N 1
ATOM 1009 C CA . GLY A 1 128 ? 3.581 2.735 26.211 1.00 88.19 128 GLY A CA 1
ATOM 1010 C C . GLY A 1 128 ? 4.863 1.945 26.508 1.00 88.19 128 GLY A C 1
ATOM 1011 O O . GLY A 1 128 ? 5.514 2.193 27.522 1.00 88.19 128 GLY A O 1
ATOM 1012 N N . SER A 1 129 ? 5.250 0.984 25.654 1.00 80.00 129 SER A N 1
ATOM 1013 C CA . SER A 1 129 ? 6.370 0.067 25.932 1.00 80.00 129 SER A CA 1
ATOM 1014 C C . SER A 1 129 ? 7.736 0.755 26.058 1.00 80.00 129 SER A C 1
ATOM 1016 O O . SER A 1 129 ? 8.674 0.168 26.596 1.00 80.00 129 SER A O 1
ATOM 1018 N N . GLU A 1 130 ? 7.862 1.994 25.573 1.00 72.94 130 GLU A N 1
ATOM 1019 C CA . GLU A 1 130 ? 9.071 2.818 25.699 1.00 72.94 130 GLU A CA 1
ATOM 1020 C C . GLU A 1 130 ? 9.484 3.047 27.163 1.00 72.94 130 GLU A C 1
ATOM 1022 O O . GLU A 1 130 ? 10.676 3.136 27.449 1.00 72.94 130 GLU A O 1
ATOM 1027 N N . ALA A 1 131 ? 8.527 3.051 28.096 1.00 70.25 131 ALA A N 1
ATOM 1028 C CA . ALA A 1 131 ? 8.796 3.238 29.520 1.00 70.25 131 ALA A CA 1
ATOM 1029 C C . ALA A 1 131 ? 9.554 2.065 30.175 1.00 70.25 131 ALA A C 1
ATOM 1031 O O . ALA A 1 131 ? 10.126 2.239 31.248 1.00 70.25 131 ALA A O 1
ATOM 1032 N N . PHE A 1 132 ? 9.557 0.877 29.556 1.00 63.44 132 PHE A N 1
ATOM 1033 C CA . PHE A 1 132 ? 10.092 -0.344 30.168 1.00 63.44 132 PHE A CA 1
ATOM 1034 C C . PHE A 1 132 ? 11.456 -0.757 29.602 1.00 63.44 132 PHE A C 1
ATOM 1036 O O . PHE A 1 132 ? 12.397 -0.972 30.361 1.00 63.44 132 PHE A O 1
ATOM 1043 N N . SER A 1 133 ? 11.580 -0.910 28.278 1.00 71.94 133 SER A N 1
ATOM 1044 C CA . SER A 1 133 ? 12.850 -1.235 27.611 1.00 71.94 133 SER A CA 1
ATOM 1045 C C . SER A 1 133 ? 12.756 -1.029 26.100 1.00 71.94 133 SER A C 1
ATOM 1047 O O . SER A 1 133 ? 11.792 -1.451 25.459 1.00 71.94 133 SER A O 1
ATOM 1049 N N . THR A 1 134 ? 13.801 -0.436 25.517 1.00 80.62 134 THR A N 1
ATOM 1050 C CA . THR A 1 134 ? 13.918 -0.195 24.068 1.00 80.62 134 THR A CA 1
ATOM 1051 C C . THR A 1 134 ? 14.970 -1.076 23.389 1.00 80.62 134 THR A C 1
ATOM 1053 O O . THR A 1 134 ? 15.114 -1.006 22.170 1.00 80.62 134 THR A O 1
ATOM 1056 N N . GLN A 1 135 ? 15.682 -1.931 24.136 1.00 84.50 135 GLN A N 1
ATOM 1057 C CA . GLN A 1 135 ? 16.826 -2.685 23.604 1.00 84.50 135 GLN A CA 1
ATOM 1058 C C . GLN A 1 135 ? 16.426 -3.637 22.469 1.00 84.50 135 GLN A C 1
ATOM 1060 O O . GLN A 1 135 ? 17.008 -3.579 21.392 1.00 84.50 135 GLN A O 1
ATOM 1065 N N . TRP A 1 136 ? 15.364 -4.424 22.672 1.00 85.06 136 TRP A N 1
ATOM 1066 C CA . TRP A 1 136 ? 14.832 -5.340 21.655 1.00 85.06 136 TRP A CA 1
ATOM 1067 C C . TRP A 1 136 ? 14.515 -4.624 20.333 1.00 85.06 136 TRP A C 1
ATOM 1069 O O . TRP A 1 136 ? 14.707 -5.177 19.256 1.00 85.06 136 TRP A O 1
ATOM 1079 N N . CYS A 1 137 ? 14.032 -3.380 20.413 1.00 89.69 137 CYS A N 1
ATOM 1080 C CA . CYS A 1 137 ? 13.709 -2.584 19.242 1.00 89.69 137 CYS A CA 1
ATOM 1081 C C . CYS A 1 137 ? 14.985 -2.066 18.572 1.00 89.69 137 CYS A C 1
ATOM 1083 O O . CYS A 1 137 ? 15.110 -2.178 17.358 1.00 89.69 137 CYS A O 1
ATOM 1085 N N . LYS A 1 138 ? 15.962 -1.571 19.345 1.00 89.31 138 LYS A N 1
ATOM 1086 C CA . LYS A 1 138 ? 17.261 -1.126 18.813 1.00 89.31 138 LYS A CA 1
ATOM 1087 C C . LYS A 1 138 ? 17.991 -2.235 18.055 1.00 89.31 138 LYS A C 1
ATOM 1089 O O . LYS A 1 138 ? 18.541 -1.957 16.991 1.00 89.31 138 LYS A O 1
ATOM 1094 N N . ASP A 1 139 ? 17.961 -3.469 18.552 1.00 89.12 139 ASP A N 1
ATOM 1095 C CA . ASP A 1 139 ? 18.611 -4.601 17.884 1.00 89.12 139 ASP A CA 1
ATOM 1096 C C . ASP A 1 139 ? 17.939 -4.904 16.535 1.00 89.12 139 ASP A C 1
ATOM 1098 O O . ASP A 1 139 ? 18.608 -4.975 15.504 1.00 89.12 139 ASP A O 1
ATOM 1102 N N . ILE A 1 140 ? 16.601 -4.952 16.516 1.00 91.88 140 ILE A N 1
ATOM 1103 C CA . ILE A 1 140 ? 15.811 -5.115 15.287 1.00 91.88 140 ILE A CA 1
ATOM 1104 C C . ILE A 1 140 ? 16.103 -3.996 14.283 1.00 91.88 140 ILE A C 1
ATOM 1106 O O . ILE A 1 140 ? 16.354 -4.265 13.108 1.00 91.88 140 ILE A O 1
ATOM 1110 N N . LEU A 1 141 ? 16.078 -2.738 14.732 1.00 93.50 141 LEU A N 1
ATOM 1111 C CA . LEU A 1 141 ? 16.335 -1.577 13.881 1.00 93.50 141 LEU A CA 1
ATOM 1112 C C . LEU A 1 141 ? 17.761 -1.598 13.322 1.00 93.50 141 LEU A C 1
ATOM 1114 O O . LEU A 1 141 ? 17.963 -1.260 12.159 1.00 93.50 141 LEU A O 1
ATOM 1118 N N . THR A 1 142 ? 18.739 -2.041 14.111 1.00 92.81 142 THR A N 1
ATOM 1119 C CA . THR A 1 142 ? 20.129 -2.183 13.663 1.00 92.81 142 THR A CA 1
ATOM 1120 C C . THR A 1 142 ? 20.236 -3.205 12.534 1.00 92.81 142 THR A C 1
ATOM 1122 O O . THR A 1 142 ? 20.835 -2.902 11.504 1.00 92.81 142 THR A O 1
ATOM 1125 N N . THR A 1 143 ? 19.602 -4.375 12.666 1.00 92.56 143 THR A N 1
ATOM 1126 C CA . THR A 1 143 ? 19.572 -5.377 11.588 1.00 92.56 143 THR A CA 1
ATOM 1127 C C . THR A 1 143 ? 18.840 -4.859 10.348 1.00 92.56 143 THR A C 1
ATOM 1129 O O . THR A 1 143 ? 19.339 -5.015 9.237 1.00 92.56 143 THR A O 1
ATOM 1132 N N . ILE A 1 144 ? 17.708 -4.166 10.514 1.00 94.44 144 ILE A N 1
ATOM 1133 C CA . ILE A 1 144 ? 16.996 -3.523 9.397 1.00 94.44 144 ILE A CA 1
ATOM 1134 C C . ILE A 1 144 ? 17.909 -2.541 8.652 1.00 94.44 144 ILE A C 1
ATOM 1136 O O . ILE A 1 144 ? 17.932 -2.534 7.422 1.00 94.44 144 ILE A O 1
ATOM 1140 N N . MET A 1 145 ? 18.667 -1.721 9.381 1.00 94.38 145 MET A N 1
ATOM 1141 C CA . MET A 1 145 ? 19.571 -0.734 8.790 1.00 94.38 145 MET A CA 1
ATOM 1142 C C . MET A 1 145 ? 20.793 -1.361 8.117 1.00 94.38 145 MET A C 1
ATOM 1144 O O . MET A 1 145 ? 21.341 -0.748 7.207 1.00 94.38 145 MET A O 1
ATOM 1148 N N . GLN A 1 146 ? 21.202 -2.564 8.524 1.00 93.19 146 GLN A N 1
ATOM 1149 C CA . GLN A 1 146 ? 22.243 -3.336 7.840 1.00 93.19 146 GLN A CA 1
ATOM 1150 C C . GLN A 1 146 ? 21.736 -3.930 6.519 1.00 93.19 146 GLN A C 1
ATOM 1152 O O . GLN A 1 146 ? 22.455 -3.886 5.524 1.00 93.19 146 GLN A O 1
ATOM 1157 N N . SER A 1 147 ? 20.508 -4.459 6.497 1.00 92.44 147 SER A N 1
ATOM 1158 C CA . SER A 1 147 ? 19.925 -5.094 5.306 1.00 92.44 147 SER A CA 1
ATOM 1159 C C . SER A 1 147 ? 19.411 -4.074 4.285 1.00 92.44 147 SER A C 1
ATOM 1161 O O . SER A 1 147 ? 19.715 -4.155 3.098 1.00 92.44 147 SER A O 1
ATOM 1163 N N . THR A 1 148 ? 18.638 -3.086 4.736 1.00 94.31 148 THR A N 1
ATOM 1164 C CA . THR A 1 148 ? 18.007 -2.073 3.878 1.00 94.31 148 THR A CA 1
ATOM 1165 C C . THR A 1 148 ? 18.203 -0.681 4.487 1.00 94.31 148 THR A C 1
ATOM 1167 O O . THR A 1 148 ? 17.282 -0.159 5.129 1.00 94.31 148 THR A O 1
ATOM 1170 N N . PRO A 1 149 ? 19.392 -0.067 4.336 1.00 94.56 149 PRO A N 1
ATOM 1171 C CA . PRO A 1 149 ? 19.669 1.255 4.887 1.00 94.56 149 PRO A CA 1
ATOM 1172 C C . PRO A 1 149 ? 18.704 2.300 4.319 1.00 94.56 149 PRO A C 1
ATOM 1174 O O . PRO A 1 149 ? 18.586 2.447 3.103 1.00 94.56 149 PRO A O 1
ATOM 1177 N N . HIS A 1 150 ? 18.019 3.043 5.187 1.00 95.06 150 HIS A N 1
ATOM 1178 C CA . HIS A 1 150 ? 17.054 4.055 4.764 1.00 95.06 150 HIS A CA 1
ATOM 1179 C C . HIS A 1 150 ? 16.918 5.205 5.767 1.00 95.06 150 HIS A C 1
ATOM 1181 O O . HIS A 1 150 ? 17.377 5.144 6.902 1.00 95.06 150 HIS A O 1
ATOM 1187 N N . THR A 1 151 ? 16.264 6.279 5.334 1.00 94.62 151 THR A N 1
ATOM 1188 C CA . THR A 1 151 ? 15.946 7.444 6.174 1.00 94.62 151 THR A CA 1
ATOM 1189 C C . THR A 1 151 ? 14.441 7.653 6.241 1.00 94.62 151 THR A C 1
ATOM 1191 O O . THR A 1 151 ? 13.687 7.012 5.513 1.00 94.62 151 THR A O 1
ATOM 1194 N N . TRP A 1 152 ? 13.985 8.578 7.077 1.00 96.00 152 TRP A N 1
ATOM 1195 C CA . TRP A 1 152 ? 12.577 8.950 7.171 1.00 96.00 152 TRP A CA 1
ATOM 1196 C C . TRP A 1 152 ? 12.409 10.459 7.008 1.00 96.00 152 TRP A C 1
ATOM 1198 O O . TRP A 1 152 ? 13.272 11.204 7.480 1.00 96.00 152 TRP A O 1
ATOM 1208 N N . PRO A 1 153 ? 11.309 10.925 6.390 1.00 95.12 153 PRO A N 1
ATOM 1209 C CA . PRO A 1 153 ? 10.990 12.343 6.365 1.00 95.12 153 PRO A CA 1
ATOM 1210 C C . PRO A 1 153 ? 10.820 12.938 7.763 1.00 95.12 153 PRO A C 1
ATOM 1212 O O . PRO A 1 153 ? 10.362 12.274 8.702 1.00 95.12 153 PRO A O 1
ATOM 1215 N N . SER A 1 154 ? 11.104 14.232 7.888 1.00 95.44 154 SER A N 1
ATOM 1216 C CA . SER A 1 154 ? 10.920 14.993 9.129 1.00 95.44 154 SER A CA 1
ATOM 1217 C C . SER A 1 154 ? 9.489 14.912 9.689 1.00 95.44 154 SER A C 1
ATOM 1219 O O . SER A 1 154 ? 9.297 14.729 10.890 1.00 95.44 154 SER A O 1
ATOM 1221 N N . HIS A 1 155 ? 8.467 14.976 8.830 1.00 96.00 155 HIS A N 1
ATOM 1222 C CA . HIS A 1 155 ? 7.059 14.910 9.243 1.00 96.00 155 HIS A CA 1
ATOM 1223 C C . HIS A 1 155 ? 6.653 13.533 9.793 1.00 96.00 155 HIS A C 1
ATOM 1225 O O . HIS A 1 155 ? 5.869 13.468 10.742 1.00 96.00 155 HIS A O 1
ATOM 1231 N N . THR A 1 156 ? 7.230 12.452 9.260 1.00 97.31 156 THR A N 1
ATOM 1232 C CA . THR A 1 156 ? 7.029 11.089 9.768 1.00 97.31 156 THR A CA 1
ATOM 1233 C C . THR A 1 156 ? 7.787 10.863 11.073 1.00 97.31 156 THR A C 1
ATOM 1235 O O . THR A 1 156 ? 7.203 10.412 12.055 1.00 97.31 156 THR A O 1
ATOM 1238 N N . THR A 1 157 ? 9.077 11.216 11.126 1.00 96.06 157 THR A N 1
ATOM 1239 C CA . THR A 1 157 ? 9.894 11.040 12.344 1.00 96.06 157 THR A CA 1
ATOM 1240 C C . THR A 1 157 ? 9.375 11.852 13.526 1.00 96.06 157 THR A C 1
ATOM 1242 O O . THR A 1 157 ? 9.512 11.410 14.662 1.00 96.06 157 THR A O 1
ATOM 1245 N N . ALA A 1 158 ? 8.728 12.995 13.277 1.00 96.25 158 ALA A N 1
ATOM 1246 C CA . ALA A 1 158 ? 8.050 13.786 14.302 1.00 96.25 158 ALA A CA 1
ATOM 1247 C C . ALA A 1 158 ? 6.829 13.085 14.932 1.00 96.25 158 ALA A C 1
ATOM 1249 O O . ALA A 1 158 ? 6.294 13.590 15.916 1.00 96.25 158 ALA A O 1
ATOM 1250 N N . CYS A 1 159 ? 6.362 11.971 14.361 1.00 97.38 159 CYS A N 1
ATOM 1251 C CA . CYS A 1 159 ? 5.290 11.144 14.920 1.00 97.38 159 CYS A CA 1
ATOM 1252 C C . CYS A 1 159 ? 5.822 9.894 15.636 1.00 97.38 159 CYS A C 1
ATOM 1254 O O . CYS A 1 159 ? 5.065 9.208 16.319 1.00 97.38 159 CYS A O 1
ATOM 1256 N N . PHE A 1 160 ? 7.103 9.554 15.472 1.00 96.81 160 PHE A N 1
ATOM 1257 C CA . PHE A 1 160 ? 7.680 8.378 16.115 1.00 96.81 160 PHE A CA 1
ATOM 1258 C C . PHE A 1 160 ? 7.801 8.572 17.633 1.00 96.81 160 PHE A C 1
ATOM 1260 O O . PHE A 1 160 ? 8.024 9.697 18.085 1.00 96.81 160 PHE A O 1
ATOM 1267 N N . PRO A 1 161 ? 7.736 7.476 18.416 1.00 95.44 161 PRO A N 1
ATOM 1268 C CA . PRO A 1 161 ? 8.247 7.469 19.782 1.00 95.44 161 PRO A CA 1
ATOM 1269 C C . PRO A 1 161 ? 9.675 8.030 19.842 1.00 95.44 161 PRO A C 1
ATOM 1271 O O . PRO A 1 161 ? 10.451 7.883 18.888 1.00 95.44 161 PRO A O 1
ATOM 1274 N N . SER A 1 162 ? 10.031 8.663 20.959 1.00 92.69 162 SER A N 1
ATOM 1275 C CA . SER A 1 162 ? 11.256 9.469 21.070 1.00 92.69 162 SER A CA 1
ATOM 1276 C C . SER A 1 162 ? 12.519 8.655 20.779 1.00 92.69 162 SER A C 1
ATOM 1278 O O . SER A 1 162 ? 13.373 9.091 20.010 1.00 92.69 162 SER A O 1
ATOM 1280 N N . SER A 1 163 ? 12.594 7.438 21.311 1.00 92.00 163 SER A N 1
ATOM 1281 C CA . SER A 1 163 ? 13.685 6.478 21.107 1.00 92.00 163 SER A CA 1
ATOM 1282 C C . SER A 1 163 ? 13.875 6.066 19.646 1.00 92.00 163 SER A C 1
ATOM 1284 O O . SER A 1 163 ? 15.011 5.924 19.192 1.00 92.00 163 SER A O 1
ATOM 1286 N N . LEU A 1 164 ? 12.788 5.911 18.883 1.00 94.25 164 LEU A N 1
ATOM 1287 C CA . LEU A 1 164 ? 12.856 5.625 17.445 1.00 94.25 164 LEU A CA 1
ATOM 1288 C C . LEU A 1 164 ? 13.318 6.857 16.672 1.00 94.25 164 LEU A C 1
ATOM 1290 O O . LEU A 1 164 ? 14.173 6.747 15.794 1.00 94.25 164 LEU A O 1
ATOM 1294 N N . SER A 1 165 ? 12.776 8.032 17.005 1.00 93.69 165 SER A N 1
ATOM 1295 C CA . SER A 1 165 ? 13.212 9.289 16.392 1.00 93.69 165 SER A CA 1
ATOM 1296 C C . SER A 1 165 ? 14.707 9.529 16.624 1.00 93.69 165 SER A C 1
ATOM 1298 O O . SER A 1 165 ? 15.416 9.904 15.693 1.00 93.69 165 SER A O 1
ATOM 1300 N N . GLU A 1 166 ? 15.208 9.273 17.834 1.00 92.88 166 GLU A N 1
ATOM 1301 C CA . GLU A 1 166 ? 16.625 9.403 18.176 1.00 92.88 166 GLU A CA 1
ATOM 1302 C C . GLU A 1 166 ? 17.503 8.412 17.401 1.00 92.88 166 GLU A C 1
ATOM 1304 O O . GLU A 1 166 ? 18.508 8.820 16.820 1.00 92.88 166 GLU A O 1
ATOM 1309 N N . PHE A 1 167 ? 17.097 7.141 17.309 1.00 94.44 167 PHE A N 1
ATOM 1310 C CA . PHE A 1 167 ? 17.816 6.134 16.522 1.00 94.44 167 PHE A CA 1
ATOM 1311 C C . PHE A 1 167 ? 17.995 6.565 15.057 1.00 94.44 167 PHE A C 1
ATOM 1313 O O . PHE A 1 167 ? 19.100 6.527 14.521 1.00 94.44 167 PHE A O 1
ATOM 1320 N N . PHE A 1 168 ? 16.931 7.039 14.403 1.00 93.62 168 PHE A N 1
ATOM 1321 C CA . PHE A 1 168 ? 17.016 7.465 13.001 1.00 93.62 168 PHE A CA 1
ATOM 1322 C C . PHE A 1 168 ? 17.703 8.823 12.800 1.00 93.62 168 PHE A C 1
ATOM 1324 O O . PHE A 1 168 ? 18.093 9.136 11.678 1.00 93.62 168 PHE A O 1
ATOM 1331 N N . LYS A 1 169 ? 17.879 9.628 13.857 1.00 89.44 169 LYS A N 1
ATOM 1332 C CA . LYS A 1 169 ? 18.708 10.845 13.806 1.00 89.44 169 LYS A CA 1
ATOM 1333 C C . LYS A 1 169 ? 20.201 10.527 13.832 1.00 89.44 169 LYS A C 1
ATOM 1335 O O . LYS A 1 169 ? 20.976 11.277 13.245 1.00 89.44 169 LYS A O 1
ATOM 1340 N N . THR A 1 170 ? 20.606 9.456 14.516 1.00 87.19 170 THR A N 1
ATOM 1341 C CA . THR A 1 170 ? 22.015 9.042 14.609 1.00 87.19 170 THR A CA 1
ATOM 1342 C C . THR A 1 170 ? 22.433 8.119 13.467 1.00 87.19 170 THR A C 1
ATOM 1344 O O . THR A 1 170 ? 23.601 8.120 13.082 1.00 87.19 170 THR A O 1
ATOM 1347 N N . ALA A 1 171 ? 21.492 7.370 12.885 1.00 83.75 171 ALA A N 1
ATOM 1348 C CA . ALA A 1 171 ? 21.740 6.537 11.717 1.00 83.75 171 ALA A CA 1
ATOM 1349 C C . ALA A 1 171 ? 22.110 7.390 10.488 1.00 83.75 171 ALA A C 1
ATOM 1351 O O . ALA A 1 171 ? 21.296 8.152 9.961 1.00 83.75 171 ALA A O 1
ATOM 1352 N N . THR A 1 172 ? 23.342 7.249 10.000 1.00 77.88 172 THR A N 1
ATOM 1353 C CA . THR A 1 172 ? 23.809 7.936 8.795 1.00 77.88 172 THR A CA 1
ATOM 1354 C C . THR A 1 172 ? 23.556 7.076 7.560 1.00 77.88 172 THR A C 1
ATOM 1356 O O . THR A 1 172 ? 24.057 5.964 7.428 1.00 77.88 172 THR A O 1
ATOM 1359 N N . VAL A 1 173 ? 22.778 7.608 6.618 1.00 87.38 173 VAL A N 1
ATOM 1360 C CA . VAL A 1 173 ? 22.582 7.017 5.288 1.00 87.38 173 VAL A CA 1
ATOM 1361 C C . VAL A 1 173 ? 22.879 8.091 4.257 1.00 87.38 173 VAL A C 1
ATOM 1363 O O . VAL A 1 173 ? 22.391 9.219 4.370 1.00 87.38 173 VAL A O 1
ATOM 1366 N N . ALA A 1 174 ? 23.695 7.750 3.261 1.00 82.19 174 ALA A N 1
ATOM 1367 C CA . ALA A 1 174 ? 24.022 8.664 2.178 1.00 82.19 174 ALA A CA 1
ATOM 1368 C C . ALA A 1 174 ? 22.740 9.085 1.444 1.00 82.19 174 ALA A C 1
ATOM 1370 O O . ALA A 1 174 ? 21.956 8.244 1.004 1.00 82.19 174 ALA A O 1
ATOM 1371 N N . ARG A 1 175 ? 22.518 10.398 1.322 1.00 78.44 175 ARG A N 1
ATOM 1372 C CA . ARG A 1 175 ? 21.439 10.935 0.490 1.00 78.44 175 ARG A CA 1
ATOM 1373 C C . ARG A 1 175 ? 21.908 10.970 -0.956 1.00 78.44 175 ARG A C 1
ATOM 1375 O O . ARG A 1 175 ? 22.982 11.495 -1.239 1.00 78.44 175 ARG A O 1
ATOM 1382 N N . GLU A 1 176 ? 21.095 10.432 -1.855 1.00 81.19 176 GLU A N 1
ATOM 1383 C CA . GLU A 1 176 ? 21.365 10.493 -3.287 1.00 81.19 176 GLU A CA 1
ATOM 1384 C C . GLU A 1 176 ? 21.256 11.943 -3.794 1.00 81.19 176 GLU A C 1
ATOM 1386 O O . GLU A 1 176 ? 20.307 12.667 -3.474 1.00 81.19 176 GLU A O 1
ATOM 1391 N N . ASP A 1 177 ? 22.240 12.383 -4.583 1.00 90.25 177 ASP A N 1
ATOM 1392 C CA . ASP A 1 177 ? 22.187 13.673 -5.272 1.00 90.25 177 ASP A CA 1
ATOM 1393 C C . ASP A 1 177 ? 21.222 13.569 -6.459 1.00 90.25 177 ASP A C 1
ATOM 1395 O O . ASP A 1 177 ? 21.523 12.954 -7.480 1.00 90.25 177 ASP A O 1
ATOM 1399 N N . LYS A 1 178 ? 20.067 14.224 -6.343 1.00 91.12 178 LYS A N 1
ATOM 1400 C CA . LYS A 1 178 ? 19.013 14.238 -7.370 1.00 91.12 178 LYS A CA 1
ATOM 1401 C C . LYS A 1 178 ? 19.486 14.799 -8.709 1.00 91.12 178 LYS A C 1
ATOM 1403 O O . LYS A 1 178 ? 19.065 14.327 -9.764 1.00 91.12 178 LYS A O 1
ATOM 1408 N N . SER A 1 179 ? 20.387 15.782 -8.683 1.00 93.06 179 SER A N 1
ATOM 1409 C CA . SER A 1 179 ? 20.968 16.335 -9.906 1.00 93.06 179 SER A CA 1
ATOM 1410 C C . SER A 1 179 ? 21.887 15.316 -10.580 1.00 93.06 179 SER A C 1
ATOM 1412 O O . SER A 1 179 ? 21.885 15.194 -11.807 1.00 93.06 179 SER A O 1
ATOM 1414 N N . ALA A 1 180 ? 22.638 14.543 -9.788 1.00 95.38 180 ALA A N 1
ATOM 1415 C CA . ALA A 1 180 ? 23.449 13.442 -10.288 1.00 95.38 180 ALA A CA 1
ATOM 1416 C C . ALA A 1 180 ? 22.570 12.309 -10.826 1.00 95.38 180 ALA A C 1
ATOM 1418 O O . ALA A 1 180 ? 22.836 11.833 -11.926 1.00 95.38 180 ALA A O 1
ATOM 1419 N N . LEU A 1 181 ? 21.488 11.950 -10.126 1.00 96.12 181 LEU A N 1
ATOM 1420 C CA . LEU A 1 181 ? 20.510 10.967 -10.592 1.00 96.12 181 LEU A CA 1
ATOM 1421 C C . LEU A 1 181 ? 19.946 11.357 -11.964 1.00 96.12 181 LEU A C 1
ATOM 1423 O O . LEU A 1 181 ? 20.001 10.558 -12.898 1.00 96.12 181 LEU A O 1
ATOM 1427 N N . LYS A 1 182 ? 19.492 12.607 -12.133 1.00 96.25 182 LYS A N 1
ATOM 1428 C CA . LYS A 1 182 ? 19.006 13.109 -13.427 1.00 96.25 182 LYS A CA 1
ATOM 1429 C C . LYS A 1 182 ? 20.061 12.999 -14.529 1.00 96.25 182 LYS A C 1
ATOM 1431 O O . LYS A 1 182 ? 19.760 12.485 -15.605 1.00 96.25 182 LYS A O 1
ATOM 1436 N N . ARG A 1 183 ? 21.303 13.429 -14.264 1.00 96.88 183 ARG A N 1
ATOM 1437 C CA . ARG A 1 183 ? 22.416 13.321 -15.229 1.00 96.88 183 ARG A CA 1
ATOM 1438 C C . ARG A 1 183 ? 22.708 11.867 -15.613 1.00 96.88 183 ARG A C 1
ATOM 1440 O O . ARG A 1 183 ? 22.953 11.591 -16.789 1.00 96.88 183 ARG A O 1
ATOM 1447 N N . SER A 1 184 ? 22.666 10.946 -14.652 1.00 97.25 184 SER A N 1
ATOM 1448 C CA . SER A 1 184 ? 22.864 9.513 -14.888 1.00 97.25 184 SER A CA 1
ATOM 1449 C C . SER A 1 184 ? 21.750 8.932 -15.754 1.00 97.25 184 SER A C 1
ATOM 1451 O O . SER A 1 184 ? 22.042 8.273 -16.750 1.00 97.25 184 SER A O 1
ATOM 1453 N N . VAL A 1 185 ? 20.484 9.247 -15.452 1.00 98.06 185 VAL A N 1
ATOM 1454 C CA . VAL A 1 185 ? 19.338 8.816 -16.268 1.00 98.06 185 VAL A CA 1
ATOM 1455 C C . VAL A 1 185 ? 19.438 9.364 -17.690 1.00 98.06 185 VAL A C 1
ATOM 1457 O O . VAL A 1 185 ? 19.267 8.605 -18.637 1.00 98.06 185 VAL A O 1
ATOM 1460 N N . ASP A 1 186 ? 19.775 10.643 -17.871 1.00 97.62 186 ASP A N 1
ATOM 1461 C CA . ASP A 1 186 ? 19.944 11.228 -19.208 1.00 97.62 186 ASP A CA 1
ATOM 1462 C C . ASP A 1 186 ? 21.070 10.562 -20.001 1.00 97.62 186 ASP A C 1
ATOM 1464 O O . ASP A 1 186 ? 20.962 10.380 -21.214 1.00 97.62 186 ASP A O 1
ATOM 1468 N N . THR A 1 187 ? 22.161 10.208 -19.325 1.00 97.69 187 THR A N 1
ATOM 1469 C CA . THR A 1 187 ? 23.310 9.545 -19.947 1.00 97.69 187 THR A CA 1
ATOM 1470 C C . THR A 1 187 ? 22.947 8.133 -20.394 1.00 97.69 187 THR A C 1
ATOM 1472 O O . THR A 1 187 ? 23.200 7.768 -21.542 1.00 97.69 187 THR A O 1
ATOM 1475 N N . GLU A 1 188 ? 22.309 7.353 -19.524 1.00 97.50 188 GLU A N 1
ATOM 1476 C CA . GLU A 1 188 ? 21.873 5.993 -19.847 1.00 97.50 188 GLU A CA 1
ATOM 1477 C C . GLU A 1 188 ? 20.741 5.978 -20.879 1.00 97.50 188 GLU A C 1
ATOM 1479 O O . GLU A 1 188 ? 20.733 5.140 -21.778 1.00 97.50 188 GLU A O 1
ATOM 1484 N N . TYR A 1 189 ? 19.840 6.960 -20.846 1.00 97.75 189 TYR A N 1
ATOM 1485 C CA . TYR A 1 189 ? 18.814 7.117 -21.871 1.00 97.75 189 TYR A CA 1
ATOM 1486 C C . TYR A 1 189 ? 19.414 7.459 -23.244 1.00 97.75 189 TYR A C 1
ATOM 1488 O O . TYR A 1 189 ? 18.982 6.914 -24.256 1.00 97.75 189 TYR A O 1
ATOM 1496 N N . LYS A 1 190 ? 20.464 8.290 -23.313 1.00 97.44 190 LYS A N 1
ATOM 1497 C CA . LYS A 1 190 ? 21.196 8.507 -24.574 1.00 97.44 190 LYS A CA 1
ATOM 1498 C C . LYS A 1 190 ? 21.797 7.207 -25.106 1.00 97.44 190 LYS A C 1
ATOM 1500 O O . LYS A 1 190 ? 21.667 6.953 -26.297 1.00 97.44 190 LYS A O 1
ATOM 1505 N N . LYS A 1 191 ? 22.395 6.373 -24.244 1.00 96.75 191 LYS A N 1
ATOM 1506 C CA . LYS A 1 191 ? 22.914 5.050 -24.640 1.00 96.75 191 LYS A CA 1
ATOM 1507 C C . LYS A 1 191 ? 21.800 4.140 -25.154 1.00 96.75 191 LYS A C 1
ATOM 1509 O O . LYS A 1 191 ? 21.951 3.546 -26.213 1.00 96.75 191 LYS A O 1
ATOM 1514 N N . TRP A 1 192 ? 20.661 4.099 -24.464 1.00 96.19 192 TRP A N 1
ATOM 1515 C CA . TRP A 1 192 ? 19.479 3.350 -24.902 1.00 96.19 192 TRP A CA 1
ATOM 1516 C C . TRP A 1 192 ? 19.038 3.735 -26.322 1.00 96.19 192 TRP A C 1
ATOM 1518 O O . TRP A 1 192 ? 18.665 2.875 -27.112 1.00 96.19 192 TRP A O 1
ATOM 1528 N N . ARG A 1 193 ? 19.123 5.025 -26.668 1.00 95.31 193 ARG A N 1
ATOM 1529 C CA . ARG A 1 193 ? 18.748 5.548 -27.991 1.00 95.31 193 ARG A CA 1
ATOM 1530 C C . ARG A 1 193 ? 19.790 5.292 -29.086 1.00 95.31 193 ARG A C 1
ATOM 1532 O O . ARG A 1 193 ? 19.423 5.350 -30.256 1.00 95.31 193 ARG A O 1
ATOM 1539 N N . THR A 1 194 ? 21.063 5.079 -28.742 1.00 95.31 194 THR A N 1
ATOM 1540 C CA . THR A 1 194 ? 22.162 4.952 -29.719 1.00 95.31 194 THR A CA 1
ATOM 1541 C C . THR A 1 194 ? 22.667 3.526 -29.908 1.00 95.31 194 THR A C 1
ATOM 1543 O O . THR A 1 194 ? 23.238 3.226 -30.956 1.00 95.31 194 THR A O 1
ATOM 1546 N N . MET A 1 195 ? 22.481 2.643 -28.927 1.00 94.94 195 MET A N 1
ATOM 1547 C CA . MET A 1 195 ? 22.836 1.233 -29.063 1.00 94.94 195 MET A CA 1
ATOM 1548 C C . MET A 1 195 ? 21.931 0.555 -30.100 1.00 94.94 195 MET A C 1
ATOM 1550 O O . MET A 1 195 ? 20.717 0.731 -30.084 1.00 94.94 195 MET A O 1
ATOM 1554 N N . ALA A 1 196 ? 22.532 -0.230 -30.998 1.00 92.88 196 ALA A N 1
ATOM 1555 C CA . ALA A 1 196 ? 21.813 -0.922 -32.073 1.00 92.88 196 ALA A CA 1
ATOM 1556 C C . ALA A 1 196 ? 21.749 -2.447 -31.882 1.00 92.88 196 ALA A C 1
ATOM 1558 O O . ALA A 1 196 ? 20.823 -3.090 -32.369 1.00 92.88 196 ALA A O 1
ATOM 1559 N N . ASN A 1 197 ? 22.728 -3.040 -31.190 1.00 95.62 197 ASN A N 1
ATOM 1560 C CA . ASN A 1 197 ? 22.787 -4.484 -30.979 1.00 95.62 197 ASN A CA 1
ATOM 1561 C C . ASN A 1 197 ? 21.887 -4.898 -29.807 1.00 95.62 197 ASN A C 1
ATOM 1563 O O . ASN A 1 197 ? 22.112 -4.481 -28.670 1.00 95.62 197 ASN A O 1
ATOM 1567 N N . GLU A 1 198 ? 20.897 -5.751 -30.074 1.00 93.12 198 GLU A N 1
ATOM 1568 C CA . GLU A 1 198 ? 19.941 -6.183 -29.054 1.00 93.12 198 GLU A CA 1
ATOM 1569 C C . GLU A 1 198 ? 20.587 -6.927 -27.877 1.00 93.12 198 GLU A C 1
ATOM 1571 O O . GLU A 1 198 ? 20.206 -6.721 -26.725 1.00 93.12 198 GLU A O 1
ATOM 1576 N N . ASN A 1 199 ? 21.577 -7.782 -28.136 1.00 94.56 199 ASN A N 1
ATOM 1577 C CA . ASN A 1 199 ? 22.229 -8.557 -27.082 1.00 94.56 199 ASN A CA 1
ATOM 1578 C C . ASN A 1 199 ? 23.032 -7.650 -26.147 1.00 94.56 199 ASN A C 1
ATOM 1580 O O . ASN A 1 199 ? 22.992 -7.845 -24.932 1.00 94.56 199 ASN A O 1
ATOM 1584 N N . ASP A 1 200 ? 23.696 -6.634 -26.701 1.00 95.25 200 ASP A N 1
ATOM 1585 C CA . ASP A 1 200 ? 24.457 -5.660 -25.917 1.00 95.25 200 ASP A CA 1
ATOM 1586 C C . ASP A 1 200 ? 23.524 -4.787 -25.074 1.00 95.25 200 ASP A C 1
ATOM 1588 O O . ASP A 1 200 ? 23.803 -4.543 -23.901 1.00 95.25 200 ASP A O 1
ATOM 1592 N N . ILE A 1 201 ? 22.382 -4.365 -25.634 1.00 95.81 201 ILE A N 1
ATOM 1593 C CA . ILE A 1 201 ? 21.341 -3.629 -24.899 1.00 95.81 201 ILE A CA 1
ATOM 1594 C C . ILE A 1 201 ? 20.852 -4.471 -23.719 1.00 95.81 201 ILE A C 1
ATOM 1596 O O . ILE A 1 201 ? 20.839 -4.003 -22.580 1.00 95.81 201 ILE A O 1
ATOM 1600 N N . ILE A 1 202 ? 20.489 -5.731 -23.973 1.00 95.06 202 ILE A N 1
ATOM 1601 C CA . ILE A 1 202 ? 19.995 -6.628 -22.928 1.00 95.06 202 ILE A CA 1
ATOM 1602 C C . ILE A 1 202 ? 21.066 -6.881 -21.868 1.00 95.06 202 ILE A C 1
ATOM 1604 O O . ILE A 1 202 ? 20.751 -6.890 -20.684 1.00 95.06 202 ILE A O 1
ATOM 1608 N N . ALA A 1 203 ? 22.324 -7.084 -22.254 1.00 95.19 203 ALA A N 1
ATOM 1609 C CA . ALA A 1 203 ? 23.414 -7.288 -21.307 1.00 95.19 203 ALA A CA 1
ATOM 1610 C C . ALA A 1 203 ? 23.663 -6.051 -20.434 1.00 95.19 203 ALA A C 1
ATOM 1612 O O . ALA A 1 203 ? 23.770 -6.191 -19.218 1.00 95.19 203 ALA A O 1
ATOM 1613 N N . HIS A 1 204 ? 23.708 -4.863 -21.039 1.00 96.12 204 HIS A N 1
ATOM 1614 C CA . HIS A 1 204 ? 24.015 -3.608 -20.353 1.00 96.12 204 HIS A CA 1
ATOM 1615 C C . HIS A 1 204 ? 22.915 -3.197 -19.371 1.00 96.12 204 HIS A C 1
ATOM 1617 O O . HIS A 1 204 ? 23.193 -2.942 -18.202 1.00 96.12 204 HIS A O 1
ATOM 1623 N N . PHE A 1 205 ? 21.653 -3.181 -19.812 1.00 96.25 205 PHE A N 1
ATOM 1624 C CA . PHE A 1 205 ? 20.543 -2.672 -18.997 1.00 96.25 205 PHE A CA 1
ATOM 1625 C C . PHE A 1 205 ? 19.962 -3.687 -18.003 1.00 96.25 205 PHE A C 1
ATOM 1627 O O . PHE A 1 205 ? 19.148 -3.308 -17.163 1.00 96.25 205 PHE A O 1
ATOM 1634 N N . SER A 1 206 ? 20.381 -4.955 -18.068 1.00 94.25 206 SER A N 1
ATOM 1635 C CA . SER A 1 206 ? 19.997 -5.990 -17.100 1.00 94.25 206 SER A CA 1
ATOM 1636 C C . SER A 1 206 ? 21.137 -6.390 -16.152 1.00 94.25 206 SER A C 1
ATOM 1638 O O . SER A 1 206 ? 21.020 -7.412 -15.470 1.00 94.25 206 SER A O 1
ATOM 1640 N N . MET A 1 207 ? 22.288 -5.711 -16.194 1.00 91.88 207 MET A N 1
ATOM 1641 C CA . MET A 1 207 ? 23.466 -6.138 -15.438 1.00 91.88 207 MET A CA 1
ATOM 1642 C C . MET A 1 207 ? 23.230 -5.976 -13.931 1.00 91.88 207 MET A C 1
ATOM 1644 O O . MET A 1 207 ? 22.767 -4.942 -13.458 1.00 91.88 207 MET A O 1
ATOM 1648 N N . GLN A 1 208 ? 23.562 -7.000 -13.145 1.00 84.25 208 GLN A N 1
ATOM 1649 C CA . GLN A 1 208 ? 23.488 -6.888 -11.688 1.00 84.25 208 GLN A CA 1
ATOM 1650 C C . GLN A 1 208 ? 24.592 -5.960 -11.166 1.00 84.25 208 GLN A C 1
ATOM 1652 O O . GLN A 1 208 ? 25.716 -5.972 -11.663 1.00 84.25 208 GLN A O 1
ATOM 1657 N N . GLY A 1 209 ? 24.269 -5.157 -10.151 1.00 81.62 209 GLY A N 1
ATOM 1658 C CA . GLY A 1 209 ? 25.208 -4.211 -9.542 1.00 81.62 209 GLY A CA 1
ATOM 1659 C C . GLY A 1 209 ? 25.344 -2.869 -10.271 1.00 81.62 209 GLY A C 1
ATOM 1660 O O . GLY A 1 209 ? 26.040 -1.989 -9.769 1.00 81.62 209 GLY A O 1
ATOM 1661 N N . THR A 1 210 ? 24.669 -2.665 -11.410 1.00 88.62 210 THR A N 1
ATOM 1662 C CA . THR A 1 210 ? 24.556 -1.330 -12.022 1.00 88.62 210 THR A CA 1
ATOM 1663 C C . THR A 1 210 ? 23.463 -0.490 -11.361 1.00 88.62 210 THR A C 1
ATOM 1665 O O . THR A 1 210 ? 22.516 -1.057 -10.810 1.00 88.62 210 THR A O 1
ATOM 1668 N N . PRO A 1 211 ? 23.536 0.853 -11.454 1.00 92.19 211 PRO A N 1
ATOM 1669 C CA . PRO A 1 211 ? 22.470 1.731 -10.984 1.00 92.19 211 PRO A CA 1
ATOM 1670 C C . PRO A 1 211 ? 21.097 1.335 -11.561 1.00 92.19 211 PRO A C 1
ATOM 1672 O O . PRO A 1 211 ? 20.975 1.159 -12.779 1.00 92.19 211 PRO A O 1
ATOM 1675 N N . PRO A 1 212 ? 20.049 1.208 -10.730 1.00 95.88 212 PRO A N 1
ATOM 1676 C CA . PRO A 1 212 ? 18.766 0.650 -11.145 1.00 95.88 212 PRO A CA 1
ATOM 1677 C C . PRO A 1 212 ? 17.891 1.699 -11.861 1.00 95.88 212 PRO A C 1
ATOM 1679 O O . PRO A 1 212 ? 16.882 2.173 -11.350 1.00 95.88 212 PRO A O 1
ATOM 1682 N N . LEU A 1 213 ? 18.284 2.092 -13.076 1.00 97.56 213 LEU A N 1
ATOM 1683 C CA . LEU A 1 213 ? 17.698 3.240 -13.795 1.00 97.56 213 LEU A CA 1
ATOM 1684 C C . LEU A 1 213 ? 16.672 2.859 -14.871 1.00 97.56 213 LEU A C 1
ATOM 1686 O O . LEU A 1 213 ? 16.067 3.730 -15.493 1.00 97.56 213 LEU A O 1
ATOM 1690 N N . PHE A 1 214 ? 16.472 1.564 -15.118 1.00 97.94 214 PHE A N 1
ATOM 1691 C CA . PHE A 1 214 ? 15.729 1.106 -16.296 1.00 97.94 214 PHE A CA 1
ATOM 1692 C C . PHE A 1 214 ? 14.257 1.559 -16.360 1.00 97.94 214 PHE A C 1
ATOM 1694 O O . PHE A 1 214 ? 13.772 1.903 -17.435 1.00 97.94 214 PHE A O 1
ATOM 1701 N N . LEU A 1 215 ? 13.553 1.667 -15.227 1.00 98.25 215 LEU A N 1
ATOM 1702 C CA . LEU A 1 215 ? 12.189 2.218 -15.219 1.00 98.25 215 LEU A CA 1
ATOM 1703 C C . LEU A 1 215 ? 12.160 3.712 -15.583 1.00 98.25 215 LEU A C 1
ATOM 1705 O O . LEU A 1 215 ? 11.254 4.147 -16.293 1.00 98.25 215 LEU A O 1
ATOM 1709 N N . CYS A 1 216 ? 13.184 4.482 -15.195 1.00 98.44 216 CYS A N 1
ATOM 1710 C CA . CYS A 1 216 ? 13.341 5.877 -15.615 1.00 98.44 216 CYS A CA 1
ATOM 1711 C C . CYS A 1 216 ? 13.527 5.984 -17.138 1.00 98.44 216 CYS A C 1
ATOM 1713 O O . CYS A 1 216 ? 12.947 6.861 -17.775 1.00 98.44 216 CYS A O 1
ATOM 1715 N N . ILE A 1 217 ? 14.305 5.069 -17.729 1.00 97.94 217 ILE A N 1
ATOM 1716 C CA . ILE A 1 217 ? 14.563 4.989 -19.179 1.00 97.94 217 ILE A CA 1
ATOM 1717 C C . ILE A 1 217 ? 13.280 4.654 -19.946 1.00 97.94 217 ILE A C 1
ATOM 1719 O O . ILE A 1 217 ? 12.992 5.274 -20.974 1.00 97.94 217 ILE A O 1
ATOM 1723 N N . ILE A 1 218 ? 12.485 3.708 -19.441 1.00 97.25 218 ILE A N 1
ATOM 1724 C CA . ILE A 1 218 ? 11.189 3.374 -20.037 1.00 97.25 218 ILE A CA 1
ATOM 1725 C C . ILE A 1 218 ? 10.252 4.583 -20.003 1.00 97.25 218 ILE A C 1
ATOM 1727 O O . ILE A 1 218 ? 9.674 4.939 -21.028 1.00 97.25 218 ILE A O 1
ATOM 1731 N N . TRP A 1 219 ? 10.138 5.249 -18.855 1.00 97.81 219 TRP A N 1
ATOM 1732 C CA . TRP A 1 219 ? 9.295 6.434 -18.720 1.00 97.81 219 TRP A CA 1
ATOM 1733 C C . TRP A 1 219 ? 9.743 7.571 -19.650 1.00 97.81 219 TRP A C 1
ATOM 1735 O O . TRP A 1 219 ? 8.916 8.177 -20.326 1.00 97.81 219 TRP A O 1
ATOM 1745 N N . LYS A 1 220 ? 11.056 7.803 -19.779 1.00 96.62 220 LYS A N 1
ATOM 1746 C CA . LYS A 1 220 ? 11.624 8.746 -20.758 1.00 96.62 220 LYS A CA 1
ATOM 1747 C C . LYS A 1 220 ? 11.270 8.379 -22.203 1.00 96.62 220 LYS A C 1
ATOM 1749 O O . LYS A 1 220 ? 10.929 9.272 -22.974 1.00 96.62 220 LYS A O 1
ATOM 1754 N N . SER A 1 221 ? 11.308 7.091 -22.548 1.00 95.31 221 SER A N 1
ATOM 1755 C CA . SER A 1 221 ? 10.919 6.595 -23.878 1.00 95.31 221 SER A CA 1
ATOM 1756 C C . SER A 1 221 ? 9.433 6.838 -24.160 1.00 95.31 221 SER A C 1
ATOM 1758 O O . SER A 1 221 ? 9.078 7.297 -25.242 1.00 95.31 221 SER A O 1
ATOM 1760 N N . LEU A 1 222 ? 8.564 6.592 -23.172 1.00 95.00 222 LEU A N 1
ATOM 1761 C CA . LEU A 1 222 ? 7.132 6.884 -23.272 1.00 95.00 222 LEU A CA 1
ATOM 1762 C C . LEU A 1 222 ? 6.859 8.373 -23.426 1.00 95.00 222 LEU A C 1
ATOM 1764 O O . LEU A 1 222 ? 6.012 8.749 -24.228 1.00 95.00 222 LEU A O 1
ATOM 1768 N N . ILE A 1 223 ? 7.581 9.223 -22.698 1.00 94.56 223 ILE A N 1
ATOM 1769 C CA . ILE A 1 223 ? 7.463 10.662 -22.892 1.00 94.56 223 ILE A CA 1
ATOM 1770 C C . ILE A 1 223 ? 7.835 10.983 -24.324 1.00 94.56 223 ILE A C 1
ATOM 1772 O O . ILE A 1 223 ? 6.968 11.445 -25.051 1.00 94.56 223 ILE A O 1
ATOM 1776 N N . ASP A 1 224 ? 9.071 10.727 -24.744 1.00 93.50 224 ASP A N 1
ATOM 1777 C CA . ASP A 1 224 ? 9.593 11.261 -26.001 1.00 93.50 224 ASP A CA 1
ATOM 1778 C C . ASP A 1 224 ? 8.921 10.638 -27.236 1.00 93.50 224 ASP A C 1
ATOM 1780 O O . ASP A 1 224 ? 8.579 11.370 -28.165 1.00 93.50 224 ASP A O 1
ATOM 1784 N N . ASP A 1 225 ? 8.678 9.323 -27.225 1.00 90.19 225 ASP A N 1
ATOM 1785 C CA . ASP A 1 225 ? 8.245 8.564 -28.404 1.00 90.19 225 ASP A CA 1
ATOM 1786 C C . ASP A 1 225 ? 6.808 8.007 -28.296 1.00 90.19 225 ASP A C 1
ATOM 1788 O O . ASP A 1 225 ? 6.322 7.396 -29.251 1.00 90.19 225 ASP A O 1
ATOM 1792 N N . ASN A 1 226 ? 6.126 8.172 -27.153 1.00 89.06 226 ASN A N 1
ATOM 1793 C CA . ASN A 1 226 ? 4.791 7.612 -26.870 1.00 89.06 226 ASN A CA 1
ATOM 1794 C C . ASN A 1 226 ? 4.682 6.090 -27.107 1.00 89.06 226 ASN A C 1
ATOM 1796 O O . ASN A 1 226 ? 3.620 5.564 -27.444 1.00 89.06 226 ASN A O 1
ATOM 1800 N N . ARG A 1 227 ? 5.806 5.369 -26.985 1.00 87.12 227 ARG A N 1
ATOM 1801 C CA . ARG A 1 227 ? 5.890 3.920 -27.202 1.00 87.12 227 ARG A CA 1
ATOM 1802 C C . ARG A 1 227 ? 7.044 3.296 -26.426 1.00 87.12 227 ARG A C 1
ATOM 1804 O O . ARG A 1 227 ? 8.043 3.950 -26.140 1.00 87.12 227 ARG A O 1
ATOM 1811 N N . ILE A 1 228 ? 6.931 1.995 -26.174 1.00 87.94 228 ILE A N 1
ATOM 1812 C CA . ILE A 1 228 ? 7.993 1.165 -25.597 1.00 87.94 228 ILE A CA 1
ATOM 1813 C C . ILE A 1 228 ? 8.492 0.196 -26.668 1.00 87.94 228 ILE A C 1
ATOM 1815 O O . ILE A 1 228 ? 7.697 -0.448 -27.358 1.00 87.94 228 ILE A O 1
ATOM 1819 N N . LEU A 1 229 ? 9.813 0.110 -26.829 1.00 87.88 229 LEU A N 1
ATOM 1820 C CA . LEU A 1 229 ? 10.431 -0.833 -27.760 1.00 87.88 229 LEU A CA 1
ATOM 1821 C C . LEU A 1 229 ? 10.291 -2.274 -27.232 1.00 87.88 229 LEU A C 1
ATOM 1823 O O . LEU A 1 229 ? 10.490 -2.474 -26.033 1.00 87.88 229 LEU A O 1
ATOM 1827 N N . PRO A 1 230 ? 10.045 -3.280 -28.096 1.00 88.25 230 PRO A N 1
ATOM 1828 C CA . PRO A 1 230 ? 9.884 -4.676 -27.670 1.00 88.25 230 PRO A CA 1
ATOM 1829 C C . PRO A 1 230 ? 11.046 -5.198 -26.815 1.00 88.25 230 PRO A C 1
ATOM 1831 O O . PRO A 1 230 ? 10.853 -5.909 -25.832 1.00 88.25 230 PRO A O 1
ATOM 1834 N N . ILE A 1 231 ? 12.271 -4.784 -27.149 1.00 91.06 231 ILE A N 1
ATOM 1835 C CA . ILE A 1 231 ? 13.479 -5.162 -26.414 1.00 91.06 231 ILE A CA 1
ATOM 1836 C C . ILE A 1 231 ? 13.452 -4.742 -24.939 1.00 91.06 231 ILE A C 1
ATOM 1838 O O . ILE A 1 231 ? 14.056 -5.419 -24.112 1.00 91.06 231 ILE A O 1
ATOM 1842 N N . ALA A 1 232 ? 12.713 -3.689 -24.571 1.00 92.75 232 ALA A N 1
ATOM 1843 C CA . ALA A 1 232 ? 12.597 -3.272 -23.177 1.00 92.75 232 ALA A CA 1
ATOM 1844 C C . ALA A 1 232 ? 11.940 -4.346 -22.301 1.00 92.75 232 ALA A C 1
ATOM 1846 O O . ALA A 1 232 ? 12.360 -4.536 -21.163 1.00 92.75 232 ALA A O 1
ATOM 1847 N N . TYR A 1 233 ? 10.974 -5.095 -22.837 1.00 90.56 233 TYR A N 1
ATOM 1848 C CA . TYR A 1 233 ? 10.333 -6.192 -22.111 1.00 90.56 233 TYR A CA 1
ATOM 1849 C C . TYR A 1 233 ? 11.311 -7.342 -21.850 1.00 90.56 233 TYR A C 1
ATOM 1851 O O . TYR A 1 233 ? 11.376 -7.839 -20.731 1.00 90.56 233 TYR A O 1
ATOM 1859 N N . ARG A 1 234 ? 12.182 -7.663 -22.816 1.00 90.44 234 ARG A N 1
ATOM 1860 C CA . ARG A 1 234 ? 13.260 -8.655 -22.632 1.00 90.44 234 ARG A CA 1
ATOM 1861 C C . ARG A 1 234 ? 14.270 -8.226 -21.563 1.00 90.44 234 ARG A C 1
ATOM 1863 O O . ARG A 1 234 ? 14.788 -9.061 -20.824 1.00 90.44 234 ARG A O 1
ATOM 1870 N N . VAL A 1 235 ? 14.556 -6.924 -21.461 1.00 94.19 235 VAL A N 1
ATOM 1871 C CA . VAL A 1 235 ? 15.378 -6.389 -20.364 1.00 94.19 235 VAL A CA 1
ATOM 1872 C C . VAL A 1 235 ? 14.657 -6.542 -19.022 1.00 94.19 235 VAL A C 1
ATOM 1874 O O . VAL A 1 235 ? 15.272 -7.016 -18.070 1.00 94.19 235 VAL A O 1
ATOM 1877 N N . LEU A 1 236 ? 13.367 -6.193 -18.938 1.00 92.88 236 LEU A N 1
ATOM 1878 C CA . LEU A 1 236 ? 12.563 -6.336 -17.715 1.00 92.88 236 LEU A CA 1
ATOM 1879 C C . LEU A 1 236 ? 12.484 -7.790 -17.234 1.00 92.88 236 LEU A C 1
ATOM 1881 O O . LEU A 1 236 ? 12.664 -8.048 -16.044 1.00 92.88 236 LEU A O 1
ATOM 1885 N N . GLU A 1 237 ? 12.264 -8.738 -18.146 1.00 89.50 237 GLU A N 1
ATOM 1886 C CA . GLU A 1 237 ? 12.281 -10.176 -17.853 1.00 89.50 237 GLU A CA 1
ATOM 1887 C C . GLU A 1 237 ? 13.622 -10.611 -17.254 1.00 89.50 237 GLU A C 1
ATOM 1889 O O . GLU A 1 237 ? 13.654 -11.340 -16.264 1.00 89.50 237 GLU A O 1
ATOM 1894 N N . LYS A 1 238 ? 14.736 -10.116 -17.808 1.00 91.06 238 LYS A N 1
ATOM 1895 C CA . LYS A 1 238 ? 16.079 -10.458 -17.332 1.00 91.06 238 LYS A CA 1
ATOM 1896 C C . LYS A 1 238 ? 16.454 -9.782 -16.008 1.00 91.06 238 LYS A C 1
ATOM 1898 O O . LYS A 1 238 ? 17.194 -10.376 -15.227 1.00 91.06 238 LYS A O 1
ATOM 1903 N N . ILE A 1 239 ? 15.956 -8.571 -15.737 1.00 93.00 239 ILE A N 1
ATOM 1904 C CA . ILE A 1 239 ? 16.086 -7.912 -14.422 1.00 93.00 239 ILE A CA 1
ATOM 1905 C C . ILE A 1 239 ? 15.346 -8.740 -13.359 1.00 93.00 239 ILE A C 1
ATOM 1907 O O . ILE A 1 239 ? 15.889 -9.028 -12.291 1.00 93.00 239 ILE A O 1
ATOM 1911 N N . GLY A 1 240 ? 14.116 -9.152 -13.672 1.00 90.50 240 GLY A N 1
ATOM 1912 C CA . GLY A 1 240 ? 13.246 -9.904 -12.777 1.00 90.50 240 GLY A CA 1
ATOM 1913 C C . GLY A 1 240 ? 12.651 -9.065 -11.632 1.00 90.50 240 GLY A C 1
ATOM 1914 O O . GLY A 1 240 ? 13.188 -8.019 -11.252 1.00 90.50 240 GLY A O 1
ATOM 1915 N N . PRO A 1 241 ? 11.530 -9.512 -11.043 1.00 90.06 241 PRO A N 1
ATOM 1916 C CA . PRO A 1 241 ? 10.711 -8.709 -10.130 1.00 90.06 241 PRO A CA 1
ATOM 1917 C C . PRO A 1 241 ? 11.446 -8.293 -8.853 1.00 90.06 241 PRO A C 1
ATOM 1919 O O . PRO A 1 241 ? 11.267 -7.173 -8.372 1.00 90.06 241 PRO A O 1
ATOM 1922 N N . ARG A 1 242 ? 12.324 -9.159 -8.333 1.00 89.81 242 ARG A N 1
ATOM 1923 C CA . ARG A 1 242 ? 13.093 -8.882 -7.116 1.00 89.81 242 ARG A CA 1
ATOM 1924 C C . ARG A 1 242 ? 13.994 -7.656 -7.273 1.00 89.81 242 ARG A C 1
ATOM 1926 O O . ARG A 1 242 ? 13.978 -6.760 -6.432 1.00 89.81 242 ARG A O 1
ATOM 1933 N N . VAL A 1 243 ? 14.771 -7.604 -8.356 1.00 92.19 243 VAL A N 1
ATOM 1934 C CA . VAL A 1 243 ? 15.685 -6.482 -8.632 1.00 92.19 243 VAL A CA 1
ATOM 1935 C C . VAL A 1 243 ? 14.901 -5.259 -9.106 1.00 92.19 243 VAL A C 1
ATOM 1937 O O . VAL A 1 243 ? 15.253 -4.133 -8.756 1.00 92.19 243 VAL A O 1
ATOM 1940 N N . LEU A 1 244 ? 13.789 -5.462 -9.821 1.00 94.19 244 LEU A N 1
ATOM 1941 C CA . LEU A 1 244 ? 12.922 -4.385 -10.302 1.00 94.19 244 LEU A CA 1
ATOM 1942 C C . LEU A 1 244 ? 12.412 -3.474 -9.172 1.00 94.19 244 LEU A C 1
ATOM 1944 O O . LEU A 1 244 ? 12.251 -2.275 -9.390 1.00 94.19 244 LEU A O 1
ATOM 1948 N N . SER A 1 245 ? 12.241 -3.984 -7.950 1.00 94.12 245 SER A N 1
ATOM 1949 C CA . SER A 1 245 ? 11.885 -3.165 -6.779 1.00 94.12 245 SER A CA 1
ATOM 1950 C C . SER A 1 245 ? 12.916 -2.064 -6.477 1.00 94.12 245 SER A C 1
ATOM 1952 O O . SER A 1 245 ? 12.548 -0.959 -6.081 1.00 94.12 245 SER A O 1
ATOM 1954 N N . ALA A 1 246 ? 14.211 -2.299 -6.725 1.00 95.38 246 ALA A N 1
ATOM 1955 C CA . ALA A 1 246 ? 15.227 -1.245 -6.641 1.00 95.38 246 ALA A CA 1
ATOM 1956 C C . ALA A 1 246 ? 15.059 -0.200 -7.754 1.00 95.38 246 ALA A C 1
ATOM 1958 O O . ALA A 1 246 ? 15.163 0.997 -7.490 1.00 95.38 246 ALA A O 1
ATOM 1959 N N . HIS A 1 247 ? 14.717 -0.639 -8.971 1.00 97.81 247 HIS A N 1
ATOM 1960 C CA . HIS A 1 247 ? 14.416 0.279 -10.071 1.00 97.81 247 HIS A CA 1
ATOM 1961 C C . HIS A 1 247 ? 13.188 1.131 -9.767 1.00 97.81 247 HIS A C 1
ATOM 1963 O O . HIS A 1 247 ? 13.164 2.304 -10.123 1.00 97.81 247 HIS A O 1
ATOM 1969 N N . LEU A 1 248 ? 12.179 0.568 -9.095 1.00 98.06 248 LEU A N 1
ATOM 1970 C CA . LEU A 1 248 ? 10.970 1.293 -8.715 1.00 98.06 248 LEU A CA 1
ATOM 1971 C C . LEU A 1 248 ? 11.274 2.384 -7.684 1.00 98.06 248 LEU A C 1
ATOM 1973 O O . LEU A 1 248 ? 10.792 3.503 -7.835 1.00 98.06 248 LEU A O 1
ATOM 1977 N N . ARG A 1 249 ? 12.116 2.099 -6.684 1.00 97.12 249 ARG A N 1
ATOM 1978 C CA . ARG A 1 249 ? 12.548 3.098 -5.692 1.00 97.12 249 ARG A CA 1
ATOM 1979 C C . ARG A 1 249 ? 13.253 4.282 -6.344 1.00 97.12 249 ARG A C 1
ATOM 1981 O O . ARG A 1 249 ? 12.843 5.422 -6.132 1.00 97.12 249 ARG A O 1
ATOM 1988 N N . THR A 1 250 ? 14.251 4.013 -7.185 1.00 97.31 250 THR A N 1
ATOM 1989 C CA . THR A 1 250 ? 14.982 5.066 -7.903 1.00 97.31 250 THR A CA 1
ATOM 1990 C C . THR A 1 250 ? 14.089 5.801 -8.902 1.00 97.31 250 THR A C 1
ATOM 1992 O O . THR A 1 250 ? 14.187 7.019 -9.041 1.00 97.31 250 THR A O 1
ATOM 1995 N N . PHE A 1 251 ? 13.161 5.095 -9.550 1.00 98.56 251 PHE A N 1
ATOM 1996 C CA . PHE A 1 251 ? 12.163 5.706 -10.420 1.00 98.56 251 PHE A CA 1
ATOM 1997 C C . PHE A 1 251 ? 11.253 6.678 -9.668 1.00 98.56 251 PHE A C 1
ATOM 1999 O O . PHE A 1 251 ? 11.047 7.788 -10.149 1.00 98.56 251 PHE A O 1
ATOM 2006 N N . CYS A 1 252 ? 10.768 6.315 -8.479 1.00 98.06 252 CYS A N 1
ATOM 2007 C CA . CYS A 1 252 ? 9.957 7.192 -7.635 1.00 98.06 252 CYS A CA 1
ATOM 2008 C C . CYS A 1 252 ? 10.689 8.497 -7.275 1.00 98.06 252 CYS A C 1
ATOM 2010 O O . CYS A 1 252 ? 10.098 9.573 -7.369 1.00 98.06 252 CYS A O 1
ATOM 2012 N N . ASP A 1 253 ? 11.972 8.427 -6.909 1.00 96.38 253 ASP A N 1
ATOM 2013 C CA . ASP A 1 253 ? 12.766 9.628 -6.613 1.00 96.38 253 ASP A CA 1
ATOM 2014 C C . ASP A 1 253 ? 12.993 10.482 -7.865 1.00 96.38 253 ASP A C 1
ATOM 2016 O O . ASP A 1 253 ? 12.841 11.707 -7.834 1.00 96.38 253 ASP A O 1
ATOM 2020 N N . PHE A 1 254 ? 13.309 9.828 -8.985 1.00 97.56 254 PHE A N 1
ATOM 2021 C CA . PHE A 1 254 ? 13.522 10.478 -10.270 1.00 97.56 254 PHE A CA 1
ATOM 2022 C C . PHE A 1 254 ? 12.274 11.220 -10.757 1.00 97.56 254 PHE A C 1
ATOM 2024 O O . PHE A 1 254 ? 12.374 12.392 -11.120 1.00 97.56 254 PHE A O 1
ATOM 2031 N N . ILE A 1 255 ? 11.094 10.586 -10.738 1.00 96.56 255 ILE A N 1
ATOM 2032 C CA . ILE A 1 255 ? 9.873 11.240 -11.221 1.00 96.56 255 ILE A CA 1
ATOM 2033 C C . ILE A 1 255 ? 9.506 12.426 -10.344 1.00 96.56 255 ILE A C 1
ATOM 2035 O O . ILE A 1 255 ? 9.184 13.480 -10.876 1.00 96.56 255 ILE A O 1
ATOM 2039 N N . VAL A 1 256 ? 9.609 12.319 -9.017 1.00 96.12 256 VAL A N 1
ATOM 2040 C CA . VAL A 1 256 ? 9.300 13.460 -8.144 1.00 96.12 256 VAL A CA 1
ATOM 2041 C C . VAL A 1 256 ? 10.204 14.644 -8.483 1.00 96.12 256 VAL A C 1
ATOM 2043 O O . VAL A 1 256 ? 9.713 15.767 -8.593 1.00 96.12 256 VAL A O 1
ATOM 2046 N N . TYR A 1 257 ? 11.491 14.395 -8.736 1.00 95.12 257 TYR A N 1
ATOM 2047 C CA . TYR A 1 257 ? 12.415 15.435 -9.173 1.00 95.12 257 TYR A CA 1
ATOM 2048 C C . TYR A 1 257 ? 12.053 16.019 -10.551 1.00 95.12 257 TYR A C 1
ATOM 2050 O O . TYR A 1 257 ? 12.003 17.239 -10.698 1.00 95.12 257 TYR A O 1
ATOM 2058 N N . GLU A 1 258 ? 11.719 15.189 -11.542 1.00 95.00 258 GLU A N 1
ATOM 2059 C CA . GLU A 1 258 ? 11.275 15.658 -12.865 1.00 95.00 258 GLU A CA 1
ATOM 2060 C C . GLU A 1 258 ? 10.007 16.513 -12.790 1.00 95.00 258 GLU A C 1
ATOM 2062 O O . GLU A 1 258 ? 9.906 17.554 -13.440 1.00 95.00 258 GLU A O 1
ATOM 2067 N N . PHE A 1 259 ? 9.042 16.110 -11.965 1.00 93.88 259 PHE A N 1
ATOM 2068 C CA . PHE A 1 259 ? 7.829 16.881 -11.725 1.00 93.88 259 PHE A CA 1
ATOM 2069 C C . PHE A 1 259 ? 8.120 18.198 -10.987 1.00 93.88 259 PHE A C 1
ATOM 2071 O O . PHE A 1 259 ? 7.446 19.190 -11.252 1.00 93.88 259 PHE A O 1
ATOM 2078 N N . CYS A 1 260 ? 9.127 18.253 -10.104 1.00 91.62 260 CYS A N 1
ATOM 2079 C CA . CYS A 1 260 ? 9.577 19.513 -9.502 1.00 91.62 260 CYS A CA 1
ATOM 2080 C C . CYS A 1 260 ? 10.139 20.483 -10.548 1.00 91.62 260 CYS A C 1
ATOM 2082 O O . CYS A 1 260 ? 9.964 21.693 -10.412 1.00 91.62 260 CYS A O 1
ATOM 2084 N N . LEU A 1 261 ? 10.810 19.964 -11.579 1.00 90.38 261 LEU A N 1
ATOM 2085 C CA . LEU A 1 261 ? 11.363 20.759 -12.677 1.00 90.38 261 LEU A CA 1
ATOM 2086 C C . LEU A 1 261 ? 10.320 21.135 -13.738 1.00 90.38 261 LEU A C 1
ATOM 2088 O O . LEU A 1 261 ? 10.573 22.027 -14.551 1.00 90.38 261 LEU A O 1
ATOM 2092 N N . ALA A 1 262 ? 9.155 20.480 -13.751 1.00 84.00 262 ALA A N 1
ATOM 2093 C CA . ALA A 1 262 ? 8.087 20.751 -14.705 1.00 84.00 262 ALA A CA 1
ATOM 2094 C C . ALA A 1 262 ? 7.507 22.162 -14.485 1.00 84.00 262 ALA A C 1
ATOM 2096 O O . ALA A 1 262 ? 6.596 22.381 -13.693 1.00 84.00 262 ALA A O 1
ATOM 2097 N N . GLY A 1 263 ? 8.044 23.142 -15.215 1.00 66.56 263 GLY A N 1
ATOM 2098 C CA . GLY A 1 263 ? 7.652 24.550 -15.104 1.00 66.56 263 GLY A CA 1
ATOM 2099 C C . GLY A 1 263 ? 6.324 24.912 -15.781 1.00 66.56 263 GLY A C 1
ATOM 2100 O O . GLY A 1 263 ? 5.873 26.047 -15.651 1.00 66.56 263 GLY A O 1
ATOM 2101 N N . ASN A 1 264 ? 5.688 23.988 -16.517 1.00 75.75 264 ASN A N 1
ATOM 2102 C CA . ASN A 1 264 ? 4.389 24.221 -17.153 1.00 75.75 264 ASN A CA 1
ATOM 2103 C C . ASN A 1 264 ? 3.421 23.035 -16.981 1.00 75.75 264 ASN A C 1
ATOM 2105 O O . ASN A 1 264 ? 3.827 21.890 -16.778 1.00 75.75 264 ASN A O 1
ATOM 2109 N N . GLN A 1 265 ? 2.122 23.329 -17.090 1.00 77.69 265 GLN A N 1
ATOM 2110 C CA . GLN A 1 265 ? 1.040 22.356 -16.892 1.00 77.69 265 GLN A CA 1
ATOM 2111 C C . GLN A 1 265 ? 1.011 21.250 -17.961 1.00 77.69 265 GLN A C 1
ATOM 2113 O O . GLN A 1 265 ? 0.620 20.126 -17.668 1.00 77.69 265 GLN A O 1
ATOM 2118 N N . ASN A 1 266 ? 1.464 21.528 -19.187 1.00 82.06 266 ASN A N 1
ATOM 2119 C CA . ASN A 1 266 ? 1.426 20.546 -20.276 1.00 82.06 266 ASN A CA 1
ATOM 2120 C C . ASN A 1 266 ? 2.417 19.394 -20.050 1.00 82.06 266 ASN A C 1
ATOM 2122 O O . ASN A 1 266 ? 2.067 18.236 -20.277 1.00 82.06 266 ASN A O 1
ATOM 2126 N N . TYR A 1 267 ? 3.631 19.686 -19.564 1.00 85.81 267 TYR A N 1
ATOM 2127 C CA . TYR A 1 267 ? 4.587 18.645 -19.172 1.00 85.81 267 TYR A CA 1
ATOM 2128 C C . TYR A 1 267 ? 4.041 17.801 -18.022 1.00 85.81 267 TYR A C 1
ATOM 2130 O O . TYR A 1 267 ? 4.143 16.579 -18.069 1.00 85.81 267 TYR A O 1
ATOM 2138 N N . PHE A 1 268 ? 3.392 18.436 -17.042 1.00 90.56 268 PHE A N 1
ATOM 2139 C CA . PHE A 1 268 ? 2.781 17.734 -15.917 1.00 90.56 268 PHE A CA 1
ATOM 2140 C C . PHE A 1 268 ? 1.750 16.691 -16.382 1.00 90.56 268 PHE A C 1
ATOM 2142 O O . PHE A 1 268 ? 1.824 15.532 -15.974 1.00 90.56 268 PHE A O 1
ATOM 2149 N N . THR A 1 269 ? 0.820 17.071 -17.265 1.00 91.94 269 THR A N 1
ATOM 2150 C CA . THR A 1 269 ? -0.195 16.146 -17.800 1.00 91.94 269 THR A CA 1
ATOM 2151 C C . THR A 1 269 ? 0.446 14.977 -18.546 1.00 91.94 269 THR A C 1
ATOM 2153 O O . THR A 1 269 ? 0.151 13.827 -18.230 1.00 91.94 269 THR A O 1
ATOM 2156 N N . ARG A 1 270 ? 1.394 15.250 -19.456 1.00 93.75 270 ARG A N 1
ATOM 2157 C CA . ARG A 1 270 ? 2.111 14.207 -20.213 1.00 93.75 270 ARG A CA 1
ATOM 2158 C C . ARG A 1 270 ? 2.858 13.235 -19.297 1.00 93.75 270 ARG A C 1
ATOM 2160 O O . ARG A 1 270 ? 2.911 12.041 -19.568 1.00 93.75 270 ARG A O 1
ATOM 2167 N N . TYR A 1 271 ? 3.436 13.731 -18.206 1.00 95.88 271 TYR A N 1
ATOM 2168 C CA . TYR A 1 271 ? 4.153 12.901 -17.239 1.00 95.88 271 TYR A CA 1
ATOM 2169 C C . TYR A 1 271 ? 3.213 11.958 -16.476 1.00 95.88 271 TYR A C 1
ATOM 2171 O O . TYR A 1 271 ? 3.563 10.798 -16.248 1.00 95.88 271 TYR A O 1
ATOM 2179 N N . ILE A 1 272 ? 2.016 12.434 -16.110 1.00 96.00 272 ILE A N 1
ATOM 2180 C CA . ILE A 1 272 ? 0.970 11.608 -15.488 1.00 96.00 272 ILE A CA 1
ATOM 2181 C C . ILE A 1 272 ? 0.413 10.583 -16.482 1.00 96.00 272 ILE A C 1
ATOM 2183 O O . ILE A 1 272 ? 0.212 9.431 -16.108 1.00 96.00 272 ILE A O 1
ATOM 2187 N N . GLU A 1 273 ? 0.195 10.965 -17.741 1.00 95.62 273 GLU A N 1
ATOM 2188 C CA . GLU A 1 273 ? -0.231 10.043 -18.803 1.00 95.62 273 GLU A CA 1
ATOM 2189 C C . GLU A 1 273 ? 0.789 8.919 -19.009 1.00 95.62 273 GLU A C 1
ATOM 2191 O O . GLU A 1 273 ? 0.416 7.751 -18.966 1.00 95.62 273 GLU A O 1
ATOM 2196 N N . ALA A 1 274 ? 2.081 9.245 -19.118 1.00 96.75 274 ALA A N 1
ATOM 2197 C CA . ALA A 1 274 ? 3.140 8.242 -19.229 1.00 96.75 274 ALA A CA 1
ATOM 2198 C C . ALA A 1 274 ? 3.176 7.297 -18.013 1.00 96.75 274 ALA A C 1
ATOM 2200 O O . ALA A 1 274 ? 3.369 6.092 -18.169 1.00 96.75 274 ALA A O 1
ATOM 2201 N N . LEU A 1 275 ? 2.951 7.818 -16.801 1.00 97.06 275 LEU A N 1
ATOM 2202 C CA . LEU A 1 275 ? 2.885 7.001 -15.587 1.00 97.06 275 LEU A CA 1
ATOM 2203 C C . LEU A 1 275 ? 1.672 6.057 -15.593 1.00 97.06 275 LEU A C 1
ATOM 2205 O O . LEU A 1 275 ? 1.816 4.876 -15.281 1.00 97.06 275 LEU A O 1
ATOM 2209 N N . ASN A 1 276 ? 0.495 6.549 -15.986 1.00 96.88 276 ASN A N 1
ATOM 2210 C CA . ASN A 1 276 ? -0.697 5.717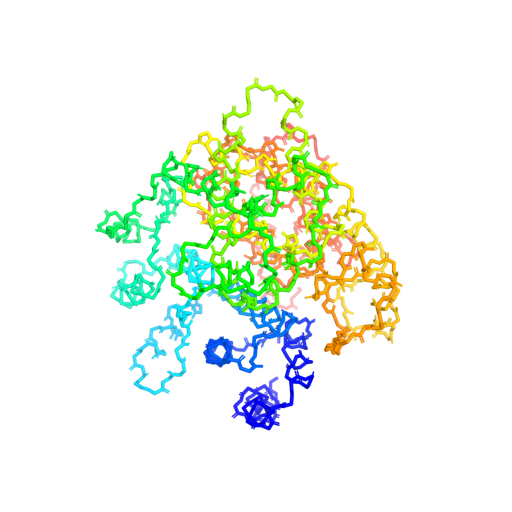 -16.160 1.00 96.88 276 ASN A CA 1
ATOM 2211 C C . ASN A 1 276 ? -0.487 4.646 -17.234 1.00 96.88 276 ASN A C 1
ATOM 2213 O O . ASN A 1 276 ? -0.900 3.505 -17.044 1.00 96.88 276 ASN A O 1
ATOM 2217 N N . ASP A 1 277 ? 0.196 4.979 -18.327 1.00 95.75 277 ASP A N 1
ATOM 2218 C CA . ASP A 1 277 ? 0.480 4.042 -19.409 1.00 95.75 277 ASP A CA 1
ATOM 2219 C C . ASP A 1 277 ? 1.430 2.930 -18.965 1.00 95.75 277 ASP A C 1
ATOM 2221 O O . ASP A 1 277 ? 1.214 1.774 -19.331 1.00 95.75 277 ASP A O 1
ATOM 2225 N N . MET A 1 278 ? 2.422 3.224 -18.119 1.00 96.50 278 MET A N 1
ATOM 2226 C CA . MET A 1 278 ? 3.267 2.187 -17.510 1.00 96.50 278 MET A CA 1
ATOM 2227 C C . MET A 1 278 ? 2.465 1.208 -16.645 1.00 96.50 278 MET A C 1
ATOM 2229 O O . MET A 1 278 ? 2.792 0.020 -16.624 1.00 96.50 278 MET A O 1
ATOM 2233 N N . VAL A 1 279 ? 1.430 1.692 -15.948 1.00 96.12 279 VAL A N 1
ATOM 2234 C CA . VAL A 1 279 ? 0.610 0.876 -15.041 1.00 96.12 279 VAL A CA 1
ATOM 2235 C C . VAL A 1 279 ? -0.459 0.087 -15.797 1.00 96.12 279 VAL A C 1
ATOM 2237 O O . VAL A 1 279 ? -0.522 -1.131 -15.679 1.00 96.12 279 VAL A O 1
ATOM 2240 N N . TRP A 1 280 ? -1.293 0.761 -16.588 1.00 94.56 280 TRP A N 1
ATOM 2241 C CA . TRP A 1 280 ? -2.533 0.187 -17.124 1.00 94.56 280 TRP A CA 1
ATOM 2242 C C . TRP A 1 280 ? -2.427 -0.290 -18.574 1.00 94.56 280 TRP A C 1
ATOM 2244 O O . TRP A 1 280 ? -3.118 -1.232 -18.956 1.00 94.56 280 TRP A O 1
ATOM 2254 N N . LYS A 1 281 ? -1.575 0.339 -19.398 1.00 92.12 281 LYS A N 1
ATOM 2255 C CA . LYS A 1 281 ? -1.413 -0.051 -20.813 1.00 92.12 281 LYS A CA 1
ATOM 2256 C C . LYS A 1 281 ? -0.274 -1.044 -21.013 1.00 92.12 281 LYS A C 1
ATOM 2258 O O . LYS A 1 281 ? -0.432 -2.029 -21.731 1.00 92.12 281 LYS A O 1
ATOM 2263 N N . CYS A 1 282 ? 0.871 -0.779 -20.393 1.00 91.31 282 CYS A N 1
ATOM 2264 C CA . CYS A 1 282 ? 2.093 -1.562 -20.558 1.00 91.31 282 CYS A CA 1
ATOM 2265 C C . CYS A 1 282 ? 2.245 -2.649 -19.486 1.00 91.31 282 CYS A C 1
ATOM 2267 O O . CYS A 1 282 ? 3.004 -3.586 -19.700 1.00 91.31 282 CYS A O 1
ATOM 2269 N N . ASN A 1 283 ? 1.521 -2.544 -18.363 1.00 91.38 283 ASN A N 1
ATOM 2270 C CA . ASN A 1 283 ? 1.544 -3.506 -17.252 1.00 91.38 283 ASN A CA 1
ATOM 2271 C C . ASN A 1 283 ? 2.960 -3.759 -16.706 1.00 91.38 283 ASN A C 1
ATOM 2273 O O . ASN A 1 283 ? 3.315 -4.877 -16.347 1.00 91.38 283 ASN A O 1
ATOM 2277 N N . ILE A 1 284 ? 3.786 -2.708 -16.669 1.00 93.31 284 ILE A N 1
ATOM 2278 C CA . ILE A 1 284 ? 5.162 -2.763 -16.150 1.00 93.31 284 ILE A CA 1
ATOM 2279 C C . ILE A 1 284 ? 5.161 -2.691 -14.628 1.00 93.31 284 ILE A C 1
ATOM 2281 O O . ILE A 1 284 ? 5.977 -3.325 -13.963 1.00 93.31 284 ILE A O 1
ATOM 2285 N N . LEU A 1 285 ? 4.239 -1.901 -14.081 1.00 95.00 285 LEU A N 1
ATOM 2286 C CA . LEU A 1 285 ? 4.066 -1.689 -12.654 1.00 95.00 285 LEU A CA 1
ATOM 2287 C C . LEU A 1 285 ? 2.608 -1.911 -12.287 1.00 95.00 285 LEU A C 1
ATOM 2289 O O . LEU A 1 285 ? 1.709 -1.563 -13.045 1.00 95.00 285 LEU A O 1
ATOM 2293 N N . THR A 1 286 ? 2.366 -2.410 -11.084 1.00 96.06 286 THR A N 1
ATOM 2294 C CA . THR A 1 286 ? 1.024 -2.421 -10.510 1.00 96.06 286 THR A CA 1
ATOM 2295 C C . THR A 1 286 ? 0.816 -1.175 -9.646 1.00 96.06 286 THR A C 1
ATOM 2297 O O . THR A 1 286 ? 1.758 -0.650 -9.039 1.00 96.06 286 THR A O 1
ATOM 2300 N N . ILE A 1 287 ? -0.421 -0.671 -9.591 1.00 98.00 287 ILE A N 1
ATOM 2301 C CA . ILE A 1 287 ? -0.732 0.583 -8.884 1.00 98.00 287 ILE A CA 1
ATOM 2302 C C . ILE A 1 287 ? -0.432 0.501 -7.379 1.00 98.00 287 ILE A C 1
ATOM 2304 O O . ILE A 1 287 ? 0.054 1.466 -6.795 1.00 98.00 287 ILE A O 1
ATOM 2308 N N . ASP A 1 288 ? -0.660 -0.657 -6.757 1.00 98.38 288 ASP A N 1
ATOM 2309 C CA . ASP A 1 288 ? -0.368 -0.918 -5.346 1.00 98.38 288 ASP A CA 1
ATOM 2310 C C . ASP A 1 288 ? 1.132 -0.815 -5.047 1.00 98.38 288 ASP A C 1
ATOM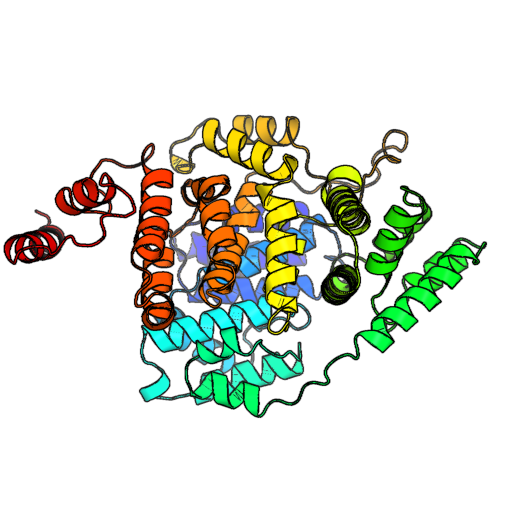 2312 O O . ASP A 1 288 ? 1.512 -0.175 -4.068 1.00 98.38 288 ASP A O 1
ATOM 2316 N N . ARG A 1 289 ? 1.994 -1.349 -5.921 1.00 98.06 289 ARG A N 1
ATOM 2317 C CA . ARG A 1 289 ? 3.455 -1.265 -5.763 1.00 98.06 289 ARG A CA 1
ATOM 2318 C C . ARG A 1 289 ? 3.970 0.157 -5.950 1.00 98.06 289 ARG A C 1
ATOM 2320 O O . ARG A 1 289 ? 4.759 0.630 -5.133 1.00 98.06 289 ARG A O 1
ATOM 2327 N N . LEU A 1 290 ? 3.497 0.854 -6.983 1.00 98.62 290 LEU A N 1
ATOM 2328 C CA . LEU A 1 290 ? 3.888 2.238 -7.251 1.00 98.62 290 LEU A CA 1
ATOM 2329 C C . LEU A 1 290 ? 3.491 3.176 -6.100 1.00 98.62 290 LEU A C 1
ATOM 2331 O O . LEU A 1 290 ? 4.317 3.953 -5.623 1.00 98.62 290 LEU A O 1
ATOM 2335 N N . VAL A 1 291 ? 2.244 3.088 -5.625 1.00 98.81 291 VAL A N 1
ATOM 2336 C CA . VAL A 1 291 ? 1.748 3.945 -4.537 1.00 98.81 291 VAL A CA 1
ATOM 2337 C C . VAL A 1 291 ? 2.427 3.621 -3.213 1.00 98.81 291 VAL A C 1
ATOM 2339 O O . VAL A 1 291 ? 2.771 4.550 -2.482 1.00 98.81 291 VAL A O 1
ATOM 2342 N N . LEU A 1 292 ? 2.653 2.340 -2.905 1.00 98.81 292 LEU A N 1
ATOM 2343 C CA . LEU A 1 292 ? 3.392 1.934 -1.710 1.00 98.81 292 LEU A CA 1
ATOM 2344 C C . LEU A 1 292 ? 4.800 2.536 -1.718 1.00 98.81 292 LEU A C 1
ATOM 2346 O O . LEU A 1 292 ? 5.199 3.171 -0.744 1.00 98.81 292 LEU A O 1
ATOM 2350 N N . CYS A 1 293 ? 5.519 2.393 -2.833 1.00 98.56 293 CYS A N 1
ATOM 2351 C CA . CYS A 1 293 ? 6.878 2.902 -2.962 1.00 98.56 293 CYS A CA 1
ATOM 2352 C C . CYS A 1 293 ? 6.926 4.434 -2.836 1.00 98.56 293 CYS A C 1
ATOM 2354 O O . CYS A 1 293 ? 7.694 4.950 -2.023 1.00 98.56 293 CYS A O 1
ATOM 2356 N N . LEU A 1 294 ? 6.054 5.166 -3.548 1.00 98.56 294 LEU A N 1
ATOM 2357 C CA . LEU A 1 294 ? 5.965 6.632 -3.458 1.00 98.56 294 LEU A CA 1
ATOM 2358 C C . LEU A 1 294 ? 5.639 7.117 -2.039 1.00 98.56 294 LEU A C 1
ATOM 2360 O O . LEU A 1 294 ? 6.217 8.096 -1.572 1.00 98.56 294 LEU A O 1
ATOM 2364 N N . SER A 1 295 ? 4.742 6.415 -1.344 1.00 98.50 295 SER A N 1
ATOM 2365 C CA . SER A 1 295 ? 4.305 6.756 0.017 1.00 98.50 295 SER A CA 1
ATOM 2366 C C . SER A 1 295 ? 5.401 6.533 1.066 1.00 98.50 295 SER A C 1
ATOM 2368 O O . SER A 1 295 ? 5.359 7.122 2.143 1.00 98.50 295 SER A O 1
ATOM 2370 N N . LEU A 1 296 ? 6.385 5.682 0.773 1.00 98.25 296 LEU A N 1
ATOM 2371 C CA . LEU A 1 296 ? 7.475 5.330 1.683 1.00 98.25 296 LEU A CA 1
ATOM 2372 C C . LEU A 1 296 ? 8.795 6.046 1.360 1.00 98.25 296 LEU A C 1
ATOM 2374 O O . LEU A 1 296 ? 9.792 5.790 2.035 1.00 98.25 296 LEU A O 1
ATOM 2378 N N . ARG A 1 297 ? 8.836 6.944 0.364 1.00 95.62 297 ARG A N 1
ATOM 2379 C CA . ARG A 1 297 ? 10.054 7.700 0.030 1.00 95.62 297 ARG A CA 1
ATOM 2380 C C . ARG A 1 297 ? 10.415 8.729 1.102 1.00 95.62 297 ARG A C 1
ATOM 2382 O O . ARG A 1 297 ? 9.563 9.314 1.767 1.00 95.62 297 ARG A O 1
ATOM 2389 N N . SER A 1 298 ? 11.711 9.012 1.210 1.00 94.31 298 SER A N 1
ATOM 2390 C CA . SER A 1 298 ? 12.280 9.988 2.150 1.00 94.31 298 SER A CA 1
ATOM 2391 C C . SER A 1 298 ? 12.274 11.419 1.597 1.00 94.31 298 SER A C 1
ATOM 2393 O O . SER A 1 298 ? 13.317 12.070 1.527 1.00 94.31 298 SER A O 1
ATOM 2395 N N . LEU A 1 299 ? 11.112 11.896 1.155 1.00 94.12 299 LEU A N 1
ATOM 2396 C CA . LEU A 1 299 ? 10.955 13.215 0.537 1.00 94.12 299 LEU A CA 1
ATOM 2397 C C . LEU A 1 299 ? 10.602 14.273 1.584 1.00 94.12 299 LEU A C 1
ATOM 2399 O O . LEU A 1 299 ? 9.882 13.995 2.541 1.00 94.12 299 LEU A O 1
ATOM 2403 N N . GLU A 1 300 ? 11.070 15.506 1.390 1.00 93.31 300 GLU A N 1
ATOM 2404 C CA . GLU A 1 300 ? 10.838 16.608 2.331 1.00 93.31 300 GLU A CA 1
ATOM 2405 C C . GLU A 1 300 ? 9.952 17.699 1.718 1.00 93.31 300 GLU A C 1
ATOM 2407 O O . GLU A 1 300 ? 9.991 17.974 0.517 1.00 93.31 300 GLU A O 1
ATOM 2412 N N . ASN A 1 301 ? 9.176 18.375 2.568 1.00 90.12 301 ASN A N 1
ATOM 2413 C CA . ASN A 1 301 ? 8.440 19.598 2.234 1.00 90.12 301 ASN A CA 1
ATOM 2414 C C . ASN A 1 301 ? 7.628 19.507 0.920 1.00 90.12 301 ASN A C 1
ATOM 2416 O O . ASN A 1 301 ? 6.690 18.715 0.800 1.00 90.12 301 ASN A O 1
ATOM 2420 N N . ASN A 1 302 ? 7.968 20.350 -0.061 1.00 92.69 302 ASN A N 1
ATOM 2421 C CA . ASN A 1 302 ? 7.266 20.451 -1.337 1.00 92.69 302 ASN A CA 1
ATOM 2422 C C . ASN A 1 302 ? 7.371 19.175 -2.176 1.00 92.69 302 ASN A C 1
ATOM 2424 O O . ASN A 1 302 ? 6.423 18.858 -2.888 1.00 92.69 302 ASN A O 1
ATOM 2428 N N . GLU A 1 303 ? 8.469 18.429 -2.072 1.00 94.69 303 GLU A N 1
ATOM 2429 C CA . GLU A 1 303 ? 8.647 17.176 -2.812 1.00 94.69 303 GLU A CA 1
ATOM 2430 C C . GLU A 1 303 ? 7.718 16.092 -2.276 1.00 94.69 303 GLU A C 1
ATOM 2432 O O . GLU A 1 303 ? 7.063 15.402 -3.052 1.00 94.69 303 GLU A O 1
ATOM 2437 N N . ALA A 1 304 ? 7.584 15.998 -0.950 1.00 96.50 304 ALA A N 1
ATOM 2438 C CA . ALA A 1 304 ? 6.619 15.097 -0.327 1.00 96.50 304 ALA A CA 1
ATOM 2439 C C . ALA A 1 304 ? 5.185 15.461 -0.737 1.00 96.50 304 ALA A C 1
ATOM 2441 O O . ALA A 1 304 ? 4.418 14.608 -1.181 1.00 96.50 304 ALA A O 1
ATOM 2442 N N . ARG A 1 305 ? 4.833 16.755 -0.684 1.00 96.69 305 ARG A N 1
ATOM 2443 C CA . ARG A 1 305 ? 3.525 17.238 -1.156 1.00 96.69 305 ARG A CA 1
ATOM 2444 C C . ARG A 1 305 ? 3.278 16.877 -2.623 1.00 96.69 305 ARG A C 1
ATOM 2446 O O . ARG A 1 305 ? 2.157 16.509 -2.972 1.00 96.69 305 ARG A O 1
ATOM 2453 N N . LEU A 1 306 ? 4.296 17.001 -3.470 1.00 96.19 306 LEU A N 1
ATOM 2454 C CA . LEU A 1 306 ? 4.221 16.671 -4.887 1.00 96.19 306 LEU A CA 1
ATOM 2455 C C . LEU A 1 306 ? 4.063 15.165 -5.119 1.00 96.19 306 LEU A C 1
ATOM 2457 O O . LEU A 1 306 ? 3.217 14.781 -5.917 1.00 96.19 306 LEU A O 1
ATOM 2461 N N . ALA A 1 307 ? 4.787 14.316 -4.389 1.00 97.94 307 ALA A N 1
ATOM 2462 C CA . ALA A 1 307 ? 4.606 12.866 -4.450 1.00 97.94 307 ALA A CA 1
ATOM 2463 C C . ALA A 1 307 ? 3.164 12.463 -4.104 1.00 97.94 307 ALA A C 1
ATOM 2465 O O . ALA A 1 307 ? 2.532 11.716 -4.850 1.00 97.94 307 ALA A O 1
ATOM 2466 N N . PHE A 1 308 ? 2.586 13.038 -3.044 1.00 98.50 308 PHE A N 1
ATOM 2467 C CA . PHE A 1 308 ? 1.175 12.814 -2.710 1.00 98.50 308 PHE A CA 1
ATOM 2468 C C . PHE A 1 308 ? 0.211 13.376 -3.757 1.00 98.50 308 PHE A C 1
ATOM 2470 O O . PHE A 1 308 ? -0.851 12.798 -3.986 1.00 98.50 308 PHE A O 1
ATOM 2477 N N . TYR A 1 309 ? 0.573 14.471 -4.426 1.00 97.56 309 TYR A N 1
ATOM 2478 C CA . TYR A 1 309 ? -0.209 14.985 -5.545 1.00 97.56 309 TYR A CA 1
ATOM 2479 C C . TYR A 1 309 ? -0.164 14.043 -6.758 1.00 97.56 309 TYR A C 1
ATOM 2481 O O . TYR A 1 309 ? -1.204 13.803 -7.363 1.00 97.56 309 TYR A O 1
ATOM 2489 N N . ILE A 1 310 ? 0.992 13.450 -7.075 1.00 97.94 310 ILE A N 1
ATOM 2490 C CA . ILE A 1 310 ? 1.123 12.419 -8.117 1.00 97.94 310 ILE A CA 1
ATOM 2491 C C . ILE A 1 310 ? 0.242 11.211 -7.771 1.00 97.94 310 ILE A C 1
ATOM 2493 O O . ILE A 1 310 ? -0.554 10.786 -8.607 1.00 97.94 310 ILE A O 1
ATOM 2497 N N . ILE A 1 311 ? 0.301 10.720 -6.526 1.00 98.62 311 ILE A N 1
ATOM 2498 C CA . ILE A 1 311 ? -0.567 9.632 -6.038 1.00 98.62 311 ILE A CA 1
ATOM 2499 C C . ILE A 1 311 ? -2.051 9.996 -6.207 1.00 98.62 311 ILE A C 1
ATOM 2501 O O . ILE A 1 311 ? -2.842 9.203 -6.715 1.00 98.62 311 ILE A O 1
ATOM 2505 N N . TYR A 1 312 ? -2.440 11.215 -5.829 1.00 98.12 312 TYR A N 1
ATOM 2506 C CA . TYR A 1 312 ? -3.805 11.705 -6.011 1.00 98.12 312 TYR A CA 1
ATOM 2507 C C . TYR A 1 312 ? -4.241 11.699 -7.488 1.00 98.12 312 TYR A C 1
ATOM 2509 O O . TYR A 1 312 ? -5.363 11.296 -7.800 1.00 98.12 312 TYR A O 1
ATOM 2517 N N . GLN A 1 313 ? -3.366 12.100 -8.413 1.00 97.31 313 GLN A N 1
ATOM 2518 C CA . GLN A 1 313 ? -3.667 12.098 -9.847 1.00 97.31 313 GLN A CA 1
ATOM 2519 C C . GLN A 1 313 ? -3.915 10.679 -10.385 1.00 97.31 313 GLN A C 1
ATOM 2521 O O . GLN A 1 313 ? -4.916 10.435 -11.066 1.00 97.31 313 GLN A O 1
ATOM 2526 N N . ILE A 1 314 ? -3.057 9.718 -10.038 1.00 97.00 314 ILE A N 1
ATOM 2527 C CA . ILE A 1 314 ? -3.180 8.339 -10.538 1.00 97.00 314 ILE A CA 1
ATOM 2528 C C . ILE A 1 314 ? -4.325 7.558 -9.877 1.00 97.00 314 ILE A C 1
ATOM 2530 O O . ILE A 1 314 ? -4.932 6.711 -10.525 1.00 97.00 314 ILE A O 1
ATOM 2534 N N . LEU A 1 315 ? -4.674 7.858 -8.620 1.00 97.44 315 LEU A N 1
ATOM 2535 C CA . LEU A 1 315 ? -5.760 7.163 -7.916 1.00 97.44 315 LEU A CA 1
ATOM 2536 C C . LEU A 1 315 ? -7.138 7.783 -8.147 1.00 97.44 315 LEU A C 1
ATOM 2538 O O . LEU A 1 315 ? -8.125 7.056 -8.227 1.00 97.44 315 LEU A O 1
ATOM 2542 N N . VAL A 1 316 ? -7.223 9.116 -8.196 1.00 95.06 316 VAL A N 1
ATOM 2543 C CA . VAL A 1 316 ? -8.507 9.833 -8.146 1.00 95.06 316 VAL A CA 1
ATOM 2544 C C . VAL A 1 316 ? -8.827 10.560 -9.444 1.00 95.06 316 VAL A C 1
ATOM 2546 O O . VAL A 1 316 ? -9.997 10.652 -9.819 1.00 95.06 316 VAL A O 1
ATOM 2549 N N . ARG A 1 317 ? -7.838 11.108 -10.154 1.00 94.44 317 ARG A N 1
ATOM 2550 C CA . ARG A 1 317 ? -8.108 11.808 -11.424 1.00 94.44 317 ARG A CA 1
ATOM 2551 C C . ARG A 1 317 ? -8.225 10.840 -12.591 1.00 94.44 317 ARG A C 1
ATOM 2553 O O . ARG A 1 317 ? -9.104 11.022 -13.429 1.00 94.44 317 ARG A O 1
ATOM 2560 N N . SER A 1 318 ? -7.432 9.779 -12.573 1.00 93.38 318 SER A N 1
ATOM 2561 C CA . SER A 1 318 ? -7.497 8.691 -13.551 1.00 93.38 318 SER A CA 1
ATOM 2562 C C . SER A 1 318 ? -8.683 7.764 -13.256 1.00 93.38 318 SER A C 1
ATOM 2564 O O . SER A 1 318 ? -9.044 7.550 -12.098 1.00 93.38 318 SER A O 1
ATOM 2566 N N . THR A 1 319 ? -9.341 7.242 -14.292 1.00 94.94 319 THR A N 1
ATOM 2567 C CA . THR A 1 319 ? -10.576 6.447 -14.150 1.00 94.94 319 THR A CA 1
ATOM 2568 C C . THR A 1 319 ? -10.318 4.964 -13.910 1.00 94.94 319 THR A C 1
ATOM 2570 O O . THR A 1 319 ? -11.143 4.315 -13.274 1.00 94.94 319 THR A O 1
ATOM 2573 N N . ASP A 1 320 ? -9.174 4.434 -14.346 1.00 96.06 320 ASP A N 1
ATOM 2574 C CA . ASP A 1 320 ? -8.858 3.004 -14.306 1.00 96.06 320 ASP A CA 1
ATOM 2575 C C . ASP A 1 320 ? -9.060 2.352 -12.937 1.00 96.06 320 ASP A C 1
ATOM 2577 O O . ASP A 1 320 ? -9.787 1.361 -12.820 1.00 96.06 320 ASP A O 1
ATOM 2581 N N . PHE A 1 321 ? -8.438 2.898 -11.891 1.00 97.69 321 PHE A N 1
ATOM 2582 C CA . PHE A 1 321 ? -8.567 2.326 -10.554 1.00 97.69 321 PHE A CA 1
ATOM 2583 C C . PHE A 1 321 ? -9.948 2.597 -9.950 1.00 97.69 321 PHE A C 1
ATOM 2585 O O . PHE A 1 321 ? -10.547 1.697 -9.366 1.00 97.69 321 PHE A O 1
ATOM 2592 N N . LYS A 1 322 ? -10.504 3.801 -10.145 1.00 95.69 322 LYS A N 1
ATOM 2593 C CA . LYS A 1 322 ? -11.836 4.159 -9.630 1.00 95.69 322 LYS A CA 1
ATOM 2594 C C . LYS A 1 322 ? -12.944 3.265 -10.176 1.00 95.69 322 LYS A C 1
ATOM 2596 O O . LYS A 1 322 ? -13.816 2.865 -9.411 1.00 95.69 322 LYS A O 1
ATOM 2601 N N . ASN A 1 323 ? -12.907 2.939 -11.467 1.00 97.56 323 ASN A N 1
ATOM 2602 C CA . ASN A 1 323 ? -13.904 2.073 -12.096 1.00 97.56 323 ASN A CA 1
ATOM 2603 C C . ASN A 1 323 ? -13.836 0.658 -11.508 1.00 97.56 323 ASN A C 1
ATOM 2605 O O . ASN A 1 323 ? -14.856 0.126 -11.076 1.00 97.56 323 ASN A O 1
ATOM 2609 N N . ARG A 1 324 ? -12.619 0.110 -11.367 1.00 98.44 324 ARG A N 1
ATOM 2610 C CA . ARG A 1 324 ? -12.370 -1.182 -10.706 1.00 98.44 324 ARG A CA 1
ATOM 2611 C C . ARG A 1 324 ? -12.913 -1.204 -9.279 1.00 98.44 324 ARG A C 1
ATOM 2613 O O . ARG A 1 324 ? -13.640 -2.121 -8.919 1.00 98.44 324 ARG A O 1
ATOM 2620 N N . VAL A 1 325 ? -12.604 -0.179 -8.481 1.00 98.44 325 VAL A N 1
ATOM 2621 C CA . VAL A 1 325 ? -13.105 -0.055 -7.104 1.00 98.44 325 VAL A CA 1
ATOM 2622 C C . VAL A 1 325 ? -14.631 0.023 -7.084 1.00 98.44 325 VAL A C 1
ATOM 2624 O O . VAL A 1 325 ? -15.265 -0.722 -6.345 1.00 98.44 325 VAL A O 1
ATOM 2627 N N . THR A 1 326 ? -15.227 0.880 -7.913 1.00 97.81 326 THR A N 1
ATOM 2628 C CA . THR A 1 326 ? -16.683 1.087 -7.957 1.00 97.81 326 THR A CA 1
ATOM 2629 C C . THR A 1 326 ? -17.421 -0.208 -8.288 1.00 97.81 326 THR A C 1
ATOM 2631 O O . THR A 1 326 ? -18.342 -0.594 -7.567 1.00 97.81 326 THR A O 1
ATOM 2634 N N . ASP A 1 327 ? -16.987 -0.911 -9.332 1.00 98.31 327 ASP A N 1
ATOM 2635 C CA . ASP A 1 327 ? -17.604 -2.168 -9.752 1.00 98.31 327 ASP A CA 1
ATOM 2636 C C . ASP A 1 327 ? -17.375 -3.284 -8.727 1.00 98.31 327 ASP A C 1
ATOM 2638 O O . ASP A 1 327 ? -18.307 -4.010 -8.380 1.00 98.31 327 ASP A O 1
ATOM 2642 N N . PHE A 1 328 ? -16.167 -3.379 -8.157 1.00 98.25 328 PHE A N 1
ATOM 2643 C CA . PHE A 1 328 ? -15.874 -4.363 -7.117 1.00 98.25 328 PHE A CA 1
ATOM 2644 C C . PHE A 1 328 ? -16.777 -4.186 -5.889 1.00 98.25 328 PHE A C 1
ATOM 2646 O O . PHE A 1 328 ? -17.351 -5.165 -5.408 1.00 98.25 328 PHE A O 1
ATOM 2653 N N . LEU A 1 329 ? -16.939 -2.947 -5.408 1.00 97.44 329 LEU A N 1
ATOM 2654 C CA . LEU A 1 329 ? -17.776 -2.618 -4.248 1.00 97.44 329 LEU A CA 1
ATOM 2655 C C . LEU A 1 329 ? -19.262 -2.906 -4.484 1.00 97.44 329 LEU A C 1
ATOM 2657 O O . LEU A 1 329 ? -19.945 -3.344 -3.550 1.00 97.44 329 LEU A O 1
ATOM 2661 N N . ARG A 1 330 ? -19.747 -2.647 -5.706 1.00 96.25 330 ARG A N 1
ATOM 2662 C CA . ARG A 1 330 ? -21.137 -2.880 -6.113 1.00 96.25 330 ARG A CA 1
ATOM 2663 C C . ARG A 1 330 ? -21.465 -4.369 -6.142 1.00 96.25 330 ARG A C 1
ATOM 2665 O O . ARG A 1 330 ? -22.486 -4.779 -5.597 1.00 96.25 330 ARG A O 1
ATOM 2672 N N . ASP A 1 331 ? -20.595 -5.172 -6.747 1.00 95.44 331 ASP A N 1
ATOM 2673 C CA . ASP A 1 331 ? -20.947 -6.543 -7.122 1.00 95.44 331 ASP A CA 1
ATOM 2674 C C . ASP A 1 331 ? -20.547 -7.585 -6.051 1.00 95.44 331 ASP A C 1
ATOM 2676 O O . ASP A 1 331 ? -21.040 -8.721 -6.060 1.00 95.44 331 ASP A O 1
ATOM 2680 N N . ASN A 1 332 ? -19.705 -7.209 -5.076 1.00 95.56 332 ASN A N 1
ATOM 2681 C CA . ASN A 1 332 ? -19.143 -8.119 -4.069 1.00 95.56 332 ASN A CA 1
ATOM 2682 C C . ASN A 1 332 ? -19.484 -7.728 -2.618 1.00 95.56 332 ASN A C 1
ATOM 2684 O O . ASN A 1 332 ? -19.687 -6.558 -2.275 1.00 95.56 332 ASN A O 1
ATOM 2688 N N . THR A 1 333 ? -19.489 -8.727 -1.731 1.00 93.69 333 THR A N 1
ATOM 2689 C CA . THR A 1 333 ? -19.588 -8.551 -0.270 1.00 93.69 333 THR A CA 1
ATOM 2690 C C . THR A 1 333 ? -18.433 -9.282 0.436 1.00 93.69 333 THR A C 1
ATOM 2692 O O . THR A 1 333 ? -17.871 -10.214 -0.149 1.00 93.69 333 THR A O 1
ATOM 2695 N N . PRO A 1 334 ? -18.017 -8.843 1.640 1.00 93.62 334 PRO A N 1
ATOM 2696 C CA . PRO A 1 334 ? -16.825 -9.368 2.314 1.00 93.62 334 PRO A CA 1
ATOM 2697 C C . PRO A 1 334 ? -17.051 -10.700 3.043 1.00 93.62 334 PRO A C 1
ATOM 2699 O O . PRO A 1 334 ? -16.081 -11.425 3.266 1.00 93.62 334 PRO A O 1
ATOM 2702 N N . ASP A 1 335 ? -18.301 -11.039 3.381 1.00 91.81 335 ASP A N 1
ATOM 2703 C CA . ASP A 1 335 ? -18.673 -12.249 4.129 1.00 91.81 335 ASP A CA 1
ATOM 2704 C C . ASP A 1 335 ? -18.581 -13.504 3.251 1.00 91.81 335 ASP A C 1
ATOM 2706 O O . ASP A 1 335 ? -19.573 -14.155 2.921 1.00 91.81 335 ASP A O 1
ATOM 2710 N N . HIS A 1 336 ? -17.361 -13.836 2.830 1.00 90.31 336 HIS A N 1
ATOM 2711 C CA . HIS A 1 336 ? -17.072 -14.928 1.900 1.00 90.31 336 HIS A CA 1
ATOM 2712 C C . HIS A 1 336 ? -17.577 -16.287 2.400 1.00 90.31 336 HIS A C 1
ATOM 2714 O O . HIS A 1 336 ? -17.956 -17.128 1.592 1.00 90.31 336 HIS A O 1
ATOM 2720 N N . TRP A 1 337 ? -17.657 -16.480 3.719 1.00 91.88 337 TRP A N 1
ATOM 2721 C CA . TRP A 1 337 ? -18.182 -17.695 4.348 1.00 91.88 337 TRP A CA 1
ATOM 2722 C C . TRP A 1 337 ? -19.704 -17.857 4.203 1.00 91.88 337 TRP A C 1
ATOM 2724 O O . TRP A 1 337 ? -20.212 -18.952 4.427 1.00 91.88 337 TRP A O 1
ATOM 2734 N N . LEU A 1 338 ? -20.431 -16.800 3.823 1.00 92.75 338 LEU A N 1
ATOM 2735 C CA . LEU A 1 338 ? -21.874 -16.833 3.543 1.00 92.75 338 LEU A CA 1
ATOM 2736 C C . LEU A 1 338 ? -22.187 -16.929 2.042 1.00 92.75 338 LEU A C 1
ATOM 2738 O O . LEU A 1 338 ? -23.354 -16.975 1.656 1.00 92.75 338 LEU A O 1
ATOM 2742 N N . GLN A 1 339 ? -21.168 -16.935 1.182 1.00 92.19 339 GLN A N 1
ATOM 2743 C CA . GLN A 1 339 ? -21.341 -16.904 -0.266 1.00 92.19 339 GLN A CA 1
ATOM 2744 C C . GLN A 1 339 ? -21.123 -18.278 -0.895 1.00 92.19 339 GLN A C 1
ATOM 2746 O O . GLN A 1 339 ? -20.112 -18.936 -0.662 1.00 92.19 339 GLN A O 1
ATOM 2751 N N . SER A 1 340 ? -22.027 -18.669 -1.791 1.00 93.31 340 SER A N 1
ATOM 2752 C CA . SER A 1 340 ? -21.882 -19.871 -2.623 1.00 93.31 340 SER A CA 1
ATOM 2753 C C . SER A 1 340 ? -21.285 -19.588 -4.007 1.00 93.31 340 SER A C 1
ATOM 2755 O O . SER A 1 340 ? -20.793 -20.506 -4.657 1.00 93.31 340 SER A O 1
ATOM 2757 N N . ASN A 1 341 ? -21.290 -18.329 -4.460 1.00 93.94 341 ASN A N 1
ATOM 2758 C CA . ASN A 1 341 ? -20.905 -17.927 -5.818 1.00 93.94 341 ASN A CA 1
ATOM 2759 C C . ASN A 1 341 ? -19.699 -16.970 -5.878 1.00 93.94 341 ASN A C 1
ATOM 2761 O O . ASN A 1 341 ? -19.549 -16.229 -6.851 1.00 93.94 341 ASN A O 1
ATOM 2765 N N . TRP A 1 342 ? -18.817 -16.978 -4.867 1.00 93.75 342 TRP A N 1
ATOM 2766 C CA . TRP A 1 342 ? -17.624 -16.114 -4.862 1.00 93.75 342 TRP A CA 1
ATOM 2767 C C . TRP A 1 342 ? -16.782 -16.278 -6.133 1.00 93.75 342 TRP A C 1
ATOM 2769 O O . TRP A 1 342 ? -16.401 -15.288 -6.750 1.00 93.75 342 TRP A O 1
ATOM 2779 N N . HIS A 1 343 ? -16.494 -17.522 -6.534 1.00 94.31 343 HIS A N 1
ATOM 2780 C CA . HIS A 1 343 ? -15.611 -17.783 -7.672 1.00 94.31 343 HIS A CA 1
ATOM 2781 C C . HIS A 1 343 ? -16.172 -17.210 -8.981 1.00 94.31 343 HIS A C 1
ATOM 2783 O O . HIS A 1 343 ? -15.427 -16.617 -9.754 1.00 94.31 343 HIS A O 1
ATOM 2789 N N . GLU A 1 344 ? -17.485 -17.313 -9.197 1.00 95.94 344 GLU A N 1
ATOM 2790 C CA . GLU A 1 344 ? -18.160 -16.727 -10.358 1.00 95.94 344 GLU A CA 1
ATOM 2791 C C . GLU A 1 344 ? -18.009 -15.199 -10.378 1.00 95.94 344 GLU A C 1
ATOM 2793 O O . GLU A 1 344 ? -17.564 -14.630 -11.375 1.00 95.94 344 GLU A O 1
ATOM 2798 N N . LYS A 1 345 ? -18.305 -14.526 -9.258 1.00 96.19 345 LYS A N 1
ATOM 2799 C CA . LYS A 1 345 ? -18.155 -13.067 -9.135 1.00 96.19 345 LYS A CA 1
ATOM 2800 C C . LYS A 1 345 ? -16.708 -12.612 -9.326 1.00 96.19 345 LYS A C 1
ATOM 2802 O O . LYS A 1 345 ? -16.452 -11.624 -10.012 1.00 96.19 345 LYS A O 1
ATOM 2807 N N . HIS A 1 346 ? -15.767 -13.361 -8.762 1.00 96.00 346 HIS A N 1
ATOM 2808 C CA . HIS A 1 346 ? -14.332 -13.131 -8.905 1.00 96.00 346 HIS A CA 1
ATOM 2809 C C . HIS A 1 346 ? -13.873 -13.264 -10.364 1.00 96.00 346 HIS A C 1
ATOM 2811 O O . HIS A 1 346 ? -13.165 -12.395 -10.871 1.00 96.00 346 HIS A O 1
ATOM 2817 N N . MET A 1 347 ? -14.331 -14.296 -11.078 1.00 96.19 347 MET A N 1
ATOM 2818 C CA . MET A 1 347 ? -14.051 -14.468 -12.508 1.00 96.19 347 MET A CA 1
ATOM 2819 C C . MET A 1 347 ? -14.693 -13.374 -13.363 1.00 96.19 347 MET A C 1
ATOM 2821 O O . MET A 1 347 ? -14.056 -12.880 -14.291 1.00 96.19 347 MET A O 1
ATOM 2825 N N . ASN A 1 348 ? -15.909 -12.935 -13.033 1.00 97.31 348 ASN A N 1
ATOM 2826 C CA . ASN A 1 348 ? -16.556 -11.812 -13.714 1.00 97.31 348 ASN A CA 1
ATOM 2827 C C . ASN A 1 348 ? -15.749 -10.515 -13.556 1.00 97.31 348 ASN A C 1
ATOM 2829 O O . ASN A 1 348 ? -15.556 -9.798 -14.539 1.00 97.31 348 ASN A O 1
ATOM 2833 N N . PHE A 1 349 ? -15.215 -10.249 -12.358 1.00 98.00 349 PHE A N 1
ATOM 2834 C CA . PHE A 1 349 ? -14.335 -9.104 -12.124 1.00 98.00 349 PHE A CA 1
ATOM 2835 C C . PHE A 1 349 ? -13.064 -9.180 -12.978 1.00 98.00 349 PHE A C 1
ATOM 2837 O O . PHE A 1 349 ? -12.759 -8.230 -13.692 1.00 98.00 349 PHE A O 1
ATOM 2844 N N . HIS A 1 350 ? -12.352 -10.311 -12.969 1.00 96.31 350 HIS A N 1
ATOM 2845 C CA . HIS A 1 350 ? -11.122 -10.489 -13.759 1.00 96.31 350 HIS A CA 1
ATOM 2846 C C . HIS A 1 350 ? -11.368 -10.507 -15.270 1.00 96.31 350 HIS A C 1
ATOM 2848 O O . HIS A 1 350 ? -10.503 -10.102 -16.040 1.00 96.31 350 HIS A O 1
ATOM 2854 N N . LYS A 1 351 ? -12.557 -10.916 -15.721 1.00 96.12 351 LYS A N 1
ATOM 2855 C CA . LYS A 1 351 ? -12.957 -10.803 -17.129 1.00 96.12 351 LYS A CA 1
ATOM 2856 C C . LYS A 1 351 ? -13.165 -9.345 -17.546 1.00 96.12 351 LYS A C 1
ATOM 2858 O O . LYS A 1 351 ? -12.793 -8.980 -18.658 1.00 96.12 351 LYS A O 1
ATOM 2863 N N . ALA A 1 352 ? -13.762 -8.527 -16.677 1.00 97.19 352 ALA A N 1
ATOM 2864 C CA . ALA A 1 352 ? -13.954 -7.097 -16.921 1.00 97.19 352 ALA A CA 1
ATOM 2865 C C . ALA A 1 352 ? -12.644 -6.302 -16.777 1.00 97.19 352 ALA A C 1
ATOM 2867 O O . ALA A 1 352 ? -12.392 -5.367 -17.535 1.00 97.19 352 ALA A O 1
ATOM 2868 N N . TYR A 1 353 ? -11.796 -6.708 -15.832 1.00 96.56 353 TYR A N 1
ATOM 2869 C CA . TYR A 1 353 ? -10.550 -6.042 -15.474 1.00 96.56 353 TYR A CA 1
ATOM 2870 C C . TYR A 1 353 ? -9.386 -7.040 -15.396 1.00 96.56 353 TYR A C 1
ATOM 2872 O O . TYR A 1 353 ? -8.916 -7.330 -14.294 1.00 96.56 353 TYR A O 1
ATOM 2880 N N . PRO A 1 354 ? -8.894 -7.553 -16.540 1.00 92.94 354 PRO A N 1
ATOM 2881 C CA . PRO A 1 354 ? -7.787 -8.501 -16.544 1.00 92.94 354 PRO A CA 1
ATOM 2882 C C . PRO A 1 354 ? -6.537 -7.908 -15.896 1.00 92.94 354 PRO A C 1
ATOM 2884 O O . PRO A 1 354 ? -6.146 -6.776 -16.196 1.00 92.94 354 PRO A O 1
ATOM 2887 N N . GLU A 1 355 ? -5.893 -8.687 -15.032 1.00 91.75 355 GLU A N 1
ATOM 2888 C CA . GLU A 1 355 ? -4.605 -8.342 -14.438 1.00 91.75 355 GLU A CA 1
ATOM 2889 C C . GLU A 1 355 ? -3.481 -9.079 -15.159 1.00 91.75 355 GLU A C 1
ATOM 2891 O O . GLU A 1 355 ? -3.508 -10.301 -15.298 1.00 91.75 355 GLU A O 1
ATOM 2896 N N . LYS A 1 356 ? -2.497 -8.308 -15.618 1.00 90.25 356 LYS A N 1
ATOM 2897 C CA . LYS A 1 356 ? -1.373 -8.777 -16.423 1.00 90.25 356 LYS A CA 1
ATOM 2898 C C . LYS A 1 356 ? -0.092 -8.706 -15.605 1.00 90.25 356 LYS A C 1
ATOM 2900 O O . LYS A 1 356 ? 0.217 -7.651 -15.051 1.00 90.25 356 LYS A O 1
ATOM 2905 N N . PHE A 1 357 ? 0.622 -9.825 -15.497 1.00 87.56 357 PHE A N 1
ATOM 2906 C CA . PHE A 1 357 ? 1.791 -9.948 -14.617 1.00 87.56 357 PHE A CA 1
ATOM 2907 C C . PHE A 1 357 ? 3.110 -10.162 -15.360 1.00 87.56 357 PHE A C 1
ATOM 2909 O O . PHE A 1 357 ? 4.152 -10.096 -14.718 1.00 87.56 357 PHE A O 1
ATOM 2916 N N . PHE A 1 358 ? 3.116 -10.398 -16.671 1.00 85.38 358 PHE A N 1
ATOM 2917 C CA . PHE A 1 358 ? 4.327 -10.660 -17.462 1.00 85.38 358 PHE A CA 1
ATOM 2918 C C . PHE A 1 358 ? 4.546 -9.590 -18.531 1.00 85.38 358 PHE A C 1
ATOM 2920 O O . PHE A 1 358 ? 5.013 -9.875 -19.627 1.00 85.38 358 PHE A O 1
ATOM 2927 N N . TYR A 1 359 ? 4.230 -8.339 -18.185 1.00 84.19 359 TYR A N 1
ATOM 2928 C CA . TYR A 1 359 ? 4.452 -7.174 -19.038 1.00 84.19 359 TYR A CA 1
ATOM 2929 C C . TYR A 1 359 ? 3.746 -7.267 -20.404 1.00 84.19 359 TYR A C 1
ATOM 2931 O O . TYR A 1 359 ? 4.255 -6.748 -21.397 1.00 84.19 359 TYR A O 1
ATOM 2939 N N . GLU A 1 360 ? 2.564 -7.899 -20.458 1.00 71.44 360 GLU A N 1
ATOM 2940 C CA . GLU A 1 360 ? 1.810 -8.186 -21.691 1.00 71.44 360 GLU A CA 1
ATOM 2941 C C . GLU A 1 360 ? 1.130 -6.932 -22.276 1.00 71.44 360 GLU A C 1
ATOM 2943 O O . GLU A 1 360 ? -0.098 -6.849 -22.421 1.00 71.44 360 GLU A O 1
ATOM 2948 N N . GLY A 1 361 ? 1.926 -5.901 -22.563 1.00 64.88 361 GLY A N 1
ATOM 2949 C CA . GLY A 1 361 ? 1.504 -4.649 -23.178 1.00 64.88 361 GLY A CA 1
ATOM 2950 C C . GLY A 1 361 ? 0.981 -4.820 -24.612 1.00 64.88 361 GLY A C 1
ATOM 2951 O O . GLY A 1 361 ? 0.684 -5.912 -25.087 1.00 64.88 361 GLY A O 1
ATOM 2952 N N . ILE A 1 362 ? 0.871 -3.705 -25.339 1.00 54.59 362 ILE A N 1
ATOM 2953 C CA . ILE A 1 362 ? 0.203 -3.607 -26.657 1.00 54.59 362 ILE A CA 1
ATOM 2954 C C . ILE A 1 362 ? 0.754 -4.589 -27.721 1.00 54.59 362 ILE A C 1
ATOM 2956 O O . ILE A 1 362 ? 0.060 -4.907 -28.682 1.00 54.59 362 ILE A O 1
ATOM 2960 N N . GLN A 1 363 ? 1.980 -5.094 -27.565 1.00 53.94 363 GLN A N 1
ATOM 2961 C CA . GLN A 1 363 ? 2.647 -5.948 -28.557 1.00 53.94 363 GLN A CA 1
ATOM 2962 C C . GLN A 1 363 ? 2.321 -7.447 -28.424 1.00 53.94 363 GLN A C 1
ATOM 2964 O O . GLN A 1 363 ? 2.557 -8.191 -29.374 1.00 53.94 363 GLN A O 1
ATOM 2969 N N . ASP A 1 364 ? 1.715 -7.880 -27.314 1.00 50.75 364 ASP A N 1
ATOM 2970 C CA . ASP A 1 364 ? 1.470 -9.303 -27.023 1.00 50.75 364 ASP A CA 1
ATOM 2971 C C . ASP A 1 364 ? 0.162 -9.859 -27.616 1.00 50.75 364 ASP A C 1
ATOM 2973 O O . ASP A 1 364 ? -0.217 -11.001 -27.380 1.00 50.75 364 ASP A O 1
ATOM 2977 N N . LEU A 1 365 ? -0.541 -9.071 -28.437 1.00 49.28 365 LEU A N 1
ATOM 2978 C CA . LEU A 1 365 ? -1.758 -9.523 -29.128 1.00 49.28 365 LEU A CA 1
ATOM 2979 C C . LEU A 1 365 ? -1.484 -10.594 -30.203 1.00 49.28 365 LEU A C 1
ATOM 2981 O O . LEU A 1 365 ? -2.409 -11.302 -30.590 1.00 49.28 365 LEU A O 1
AT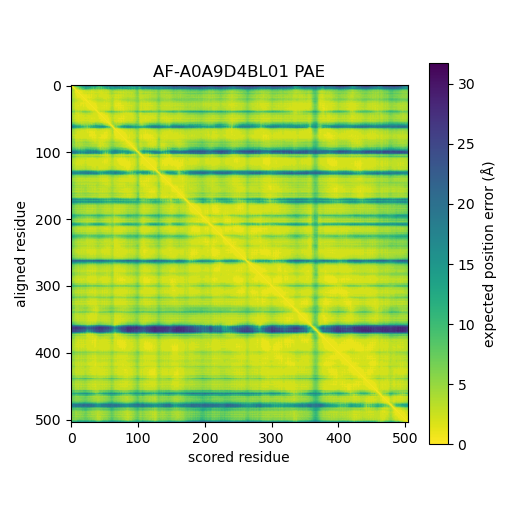OM 2985 N N . ASN A 1 366 ? -0.235 -10.719 -30.670 1.00 44.47 366 ASN A N 1
ATOM 2986 C CA . ASN A 1 366 ? 0.142 -11.598 -31.786 1.00 44.47 366 ASN A CA 1
ATOM 2987 C C . ASN A 1 366 ? 1.144 -12.706 -31.414 1.00 44.47 366 ASN A C 1
ATOM 2989 O O . ASN A 1 366 ? 1.514 -13.493 -32.286 1.00 44.47 366 ASN A O 1
ATOM 2993 N N . SER A 1 367 ? 1.597 -12.778 -30.158 1.00 49.38 367 SER A N 1
ATOM 2994 C CA . SER A 1 367 ? 2.506 -13.829 -29.688 1.00 49.38 367 SER A CA 1
ATOM 2995 C C . SER A 1 367 ? 1.716 -14.821 -28.829 1.00 49.38 367 SER A C 1
ATOM 2997 O O . SER A 1 367 ? 0.950 -14.386 -27.968 1.00 49.38 367 SER A O 1
ATOM 2999 N N . PRO A 1 368 ? 1.823 -16.146 -29.041 1.00 51.62 368 PRO A N 1
ATOM 3000 C CA . PRO A 1 368 ? 1.181 -17.100 -28.146 1.00 51.62 368 PRO A CA 1
ATOM 3001 C C . PRO A 1 368 ? 1.738 -16.889 -26.735 1.00 51.62 368 PRO A C 1
ATOM 3003 O O . PRO A 1 368 ? 2.954 -16.906 -26.560 1.00 51.62 368 PRO A O 1
ATOM 3006 N N . ILE A 1 369 ? 0.852 -16.675 -25.754 1.00 54.16 369 ILE A N 1
ATOM 3007 C CA . ILE A 1 369 ? 1.194 -16.485 -24.336 1.00 54.16 369 ILE A CA 1
ATOM 3008 C C . ILE A 1 369 ? 2.179 -17.588 -23.921 1.00 54.16 369 ILE A C 1
ATOM 3010 O O . ILE A 1 369 ? 1.793 -18.749 -23.789 1.00 54.16 369 ILE A O 1
ATOM 3014 N N . GLN A 1 370 ? 3.457 -17.238 -23.750 1.00 58.78 370 GLN A N 1
ATOM 3015 C CA . GLN A 1 370 ? 4.495 -18.199 -23.356 1.00 58.78 370 GLN A CA 1
ATOM 3016 C C . GLN A 1 370 ? 4.513 -18.431 -21.838 1.00 58.78 370 GLN A C 1
ATOM 3018 O O . GLN A 1 370 ? 5.044 -19.436 -21.368 1.00 58.78 370 GLN A O 1
ATOM 3023 N N . HIS A 1 371 ? 3.917 -17.518 -21.065 1.00 70.50 371 HIS A N 1
ATOM 3024 C CA . HIS A 1 371 ? 3.949 -17.535 -19.608 1.00 70.50 371 HIS A CA 1
ATOM 3025 C C . HIS A 1 371 ? 2.731 -18.243 -19.011 1.00 70.50 371 HIS A C 1
ATOM 3027 O O . HIS A 1 371 ? 1.583 -17.872 -19.251 1.00 70.50 371 HIS A O 1
ATOM 3033 N N . GLN A 1 372 ? 2.981 -19.246 -18.168 1.00 77.56 372 GLN A N 1
ATOM 3034 C CA . GLN A 1 372 ? 1.927 -19.899 -17.401 1.00 77.56 372 GLN A CA 1
ATOM 3035 C C . GLN A 1 372 ? 1.584 -19.065 -16.161 1.00 77.56 372 GLN A C 1
ATOM 3037 O O . GLN A 1 372 ? 2.400 -18.909 -15.249 1.00 77.56 372 GLN A O 1
ATOM 3042 N N . TYR A 1 373 ? 0.353 -18.557 -16.122 1.00 87.38 373 TYR A N 1
ATOM 3043 C CA . TYR A 1 373 ? -0.199 -17.880 -14.953 1.00 87.38 373 TYR A CA 1
ATOM 3044 C C . TYR A 1 373 ? -0.414 -18.866 -13.803 1.00 87.38 373 TYR A C 1
ATOM 3046 O O . TYR A 1 373 ? -0.856 -20.001 -13.999 1.00 87.38 373 TYR A O 1
ATOM 3054 N N . LEU A 1 374 ? -0.135 -18.407 -12.586 1.00 90.19 374 LEU A N 1
ATOM 3055 C CA . LEU A 1 374 ? -0.484 -19.116 -11.364 1.00 90.19 374 LEU A CA 1
ATOM 3056 C C . LEU A 1 374 ? -1.975 -18.900 -11.046 1.00 90.19 374 LEU A C 1
ATOM 3058 O O . LEU A 1 374 ? -2.514 -17.828 -11.340 1.00 90.19 374 LEU A O 1
ATOM 3062 N N . PRO A 1 375 ? -2.653 -19.885 -10.429 1.00 88.00 375 PRO A N 1
ATOM 3063 C CA . PRO A 1 375 ? -4.071 -19.770 -10.091 1.00 88.00 375 PRO A CA 1
ATOM 3064 C C . PRO A 1 375 ? -4.368 -18.591 -9.151 1.00 88.00 375 PRO A C 1
ATOM 3066 O O . PRO A 1 375 ? -3.676 -18.426 -8.149 1.00 88.00 375 PRO A O 1
ATOM 3069 N N . VAL A 1 376 ? -5.419 -17.815 -9.444 1.00 92.81 376 VAL A N 1
ATOM 3070 C CA . VAL A 1 376 ? -5.909 -16.696 -8.613 1.00 92.81 376 VAL A CA 1
ATOM 3071 C C . VAL A 1 376 ? -7.376 -16.938 -8.256 1.00 92.81 376 VAL A C 1
ATOM 3073 O O . VAL A 1 376 ? -8.256 -16.830 -9.111 1.00 92.81 376 VAL A O 1
ATOM 3076 N N . TYR A 1 377 ? -7.661 -17.246 -6.996 1.00 93.81 377 TYR A N 1
ATOM 3077 C CA . TYR A 1 377 ? -8.990 -17.615 -6.501 1.00 93.81 377 TYR A CA 1
ATOM 3078 C C . TYR A 1 377 ? -9.728 -16.491 -5.762 1.00 93.81 377 TYR A C 1
ATOM 3080 O O . TYR A 1 377 ? -10.959 -16.516 -5.680 1.00 93.81 377 TYR A O 1
ATOM 3088 N N . PHE A 1 378 ? -9.002 -15.527 -5.197 1.00 94.75 378 PHE A N 1
ATOM 3089 C CA . PHE A 1 378 ? -9.536 -14.538 -4.258 1.00 94.75 378 PHE A CA 1
ATOM 3090 C C . PHE A 1 378 ? -9.004 -13.122 -4.501 1.00 94.75 378 PHE A C 1
ATOM 3092 O O . PHE A 1 378 ? -9.748 -12.154 -4.393 1.00 94.75 378 PHE A O 1
ATOM 3099 N N . GLY A 1 379 ? -7.713 -12.977 -4.783 1.00 95.56 379 GLY A N 1
ATOM 3100 C CA . GLY A 1 379 ? -7.034 -11.695 -4.844 1.00 95.56 379 GLY A CA 1
ATOM 3101 C C . GLY A 1 379 ? -7.350 -10.912 -6.113 1.00 95.56 379 GLY A C 1
ATOM 3102 O O . GLY A 1 379 ? -7.437 -11.451 -7.214 1.00 95.56 379 GLY A O 1
ATOM 3103 N N . ASN A 1 380 ? -7.450 -9.601 -5.962 1.00 97.38 380 ASN A N 1
ATOM 3104 C CA . ASN A 1 380 ? -7.441 -8.650 -7.064 1.00 97.38 380 ASN A CA 1
ATOM 3105 C C . ASN A 1 380 ? -6.781 -7.348 -6.597 1.00 97.38 380 ASN A C 1
ATOM 3107 O O . ASN A 1 380 ? -6.473 -7.183 -5.410 1.00 97.38 380 ASN A O 1
ATOM 3111 N N . ILE A 1 381 ? -6.561 -6.420 -7.521 1.00 97.88 381 ILE A N 1
ATOM 3112 C CA . ILE A 1 381 ? -5.883 -5.159 -7.245 1.00 97.88 381 ILE A CA 1
ATOM 3113 C C . ILE A 1 381 ? -6.607 -4.317 -6.188 1.00 97.88 381 ILE A C 1
ATOM 3115 O O . ILE A 1 381 ? -5.945 -3.700 -5.359 1.00 97.88 381 ILE A O 1
ATOM 3119 N N . CYS A 1 382 ? -7.944 -4.332 -6.149 1.00 98.50 382 CYS A N 1
ATOM 3120 C CA . CYS A 1 382 ? -8.722 -3.604 -5.145 1.00 98.50 382 CYS A CA 1
ATOM 3121 C C . CYS A 1 382 ? -8.431 -4.130 -3.739 1.00 98.50 382 CYS A C 1
ATOM 3123 O O . CYS A 1 382 ? -8.147 -3.346 -2.836 1.00 98.50 382 CYS A O 1
ATOM 3125 N N . LEU A 1 383 ? -8.429 -5.454 -3.565 1.00 98.38 383 LEU A N 1
ATOM 3126 C CA . LEU A 1 383 ? -8.102 -6.075 -2.287 1.00 98.38 383 LEU A CA 1
ATOM 3127 C C . LEU A 1 383 ? -6.632 -5.855 -1.925 1.00 98.38 383 LEU A C 1
ATOM 3129 O O . LEU A 1 383 ? -6.354 -5.432 -0.802 1.00 98.38 383 LEU A O 1
ATOM 3133 N N . ARG A 1 384 ? -5.689 -6.093 -2.854 1.00 98.12 384 ARG A N 1
ATOM 3134 C CA . ARG A 1 384 ? -4.240 -5.875 -2.642 1.00 98.12 384 ARG A CA 1
ATOM 3135 C C . ARG A 1 384 ? -3.905 -4.441 -2.239 1.00 98.12 384 ARG A C 1
ATOM 3137 O O . ARG A 1 384 ? -2.957 -4.243 -1.487 1.00 98.12 384 ARG A O 1
ATOM 3144 N N . PHE A 1 385 ? -4.698 -3.469 -2.680 1.00 98.75 385 PHE A N 1
ATOM 3145 C CA . PHE A 1 385 ? -4.490 -2.061 -2.369 1.00 98.75 385 PHE A CA 1
ATOM 3146 C C . PHE A 1 385 ? -4.895 -1.668 -0.939 1.00 98.75 385 PHE A C 1
ATOM 3148 O O . PHE A 1 385 ? -4.405 -0.660 -0.444 1.00 98.75 385 PHE A O 1
ATOM 3155 N N . ILE A 1 386 ? -5.738 -2.437 -0.239 1.00 98.69 386 ILE A N 1
ATOM 3156 C CA . ILE A 1 386 ? -6.247 -2.060 1.097 1.00 98.69 386 ILE A CA 1
ATOM 3157 C C . ILE A 1 386 ? -5.117 -1.803 2.119 1.00 98.69 386 ILE A C 1
ATOM 3159 O O . ILE A 1 386 ? -5.093 -0.716 2.693 1.00 98.69 386 ILE A O 1
ATOM 3163 N N . PRO A 1 387 ? -4.120 -2.696 2.302 1.00 98.56 387 PRO A N 1
ATOM 3164 C CA . PRO A 1 387 ? -2.999 -2.413 3.207 1.00 98.56 387 PRO A CA 1
ATOM 3165 C C . PRO A 1 387 ? -2.148 -1.210 2.768 1.00 98.56 387 PRO A C 1
ATOM 3167 O O . PRO A 1 387 ? -1.536 -0.538 3.595 1.00 98.56 387 PRO A O 1
ATOM 3170 N N . VAL A 1 388 ? -2.094 -0.922 1.463 1.00 98.88 388 VAL A N 1
ATOM 3171 C CA . VAL A 1 388 ? -1.386 0.250 0.923 1.00 98.88 388 VAL A CA 1
ATOM 3172 C C . VAL A 1 388 ? -2.166 1.533 1.218 1.00 98.88 388 VAL A C 1
ATOM 3174 O O . VAL A 1 388 ? -1.560 2.554 1.541 1.00 98.88 388 VAL A O 1
ATOM 3177 N N . LEU A 1 389 ? -3.500 1.481 1.161 1.00 98.88 389 LEU A N 1
ATOM 3178 C CA . LEU A 1 389 ? -4.381 2.594 1.503 1.00 98.88 389 LEU A CA 1
ATOM 3179 C C . LEU A 1 389 ? -4.221 3.004 2.972 1.00 98.88 389 LEU A C 1
ATOM 3181 O O . LEU A 1 389 ? -4.129 4.200 3.251 1.00 98.88 389 LEU A O 1
ATOM 3185 N N . ASP A 1 390 ? -4.095 2.037 3.884 1.00 98.75 390 ASP A N 1
ATOM 3186 C CA . ASP A 1 390 ? -3.824 2.301 5.302 1.00 98.75 390 ASP A CA 1
ATOM 3187 C C . ASP A 1 390 ? -2.558 3.142 5.489 1.00 98.75 390 ASP A C 1
ATOM 3189 O O . ASP A 1 390 ? -2.582 4.180 6.159 1.00 98.75 390 ASP A O 1
ATOM 3193 N N . ILE A 1 391 ? -1.467 2.710 4.847 1.00 98.88 391 ILE A N 1
ATOM 3194 C CA . ILE A 1 391 ? -0.165 3.383 4.886 1.00 98.88 391 ILE A CA 1
ATOM 3195 C C . ILE A 1 391 ? -0.276 4.775 4.262 1.00 98.88 391 ILE A C 1
ATOM 3197 O O . ILE A 1 391 ? 0.166 5.754 4.862 1.00 98.88 391 ILE A O 1
ATOM 3201 N N . LEU A 1 392 ? -0.898 4.889 3.086 1.00 98.88 392 LEU A N 1
ATOM 3202 C CA . LEU A 1 392 ? -1.080 6.159 2.385 1.00 98.88 392 LEU A CA 1
ATOM 3203 C C . LEU A 1 392 ? -1.840 7.177 3.246 1.00 98.88 392 LEU A C 1
ATOM 3205 O O . LEU A 1 392 ? -1.406 8.322 3.368 1.00 98.88 392 LEU A O 1
ATOM 3209 N N . ILE A 1 393 ? -2.944 6.772 3.878 1.00 98.88 393 ILE A N 1
ATOM 3210 C CA . ILE A 1 393 ? -3.721 7.651 4.761 1.00 98.88 393 ILE A CA 1
ATOM 3211 C C . ILE A 1 393 ? -2.859 8.132 5.926 1.00 98.88 393 ILE A C 1
ATOM 3213 O O . ILE A 1 393 ? -2.857 9.325 6.225 1.00 98.88 393 ILE A O 1
ATOM 3217 N N . HIS A 1 394 ? -2.082 7.243 6.549 1.00 98.75 394 HIS A N 1
ATOM 3218 C CA . HIS A 1 394 ? -1.164 7.605 7.631 1.00 98.75 394 HIS A CA 1
ATOM 3219 C C . HIS A 1 394 ? -0.143 8.653 7.185 1.00 98.75 394 HIS A C 1
ATOM 3221 O O . HIS A 1 394 ?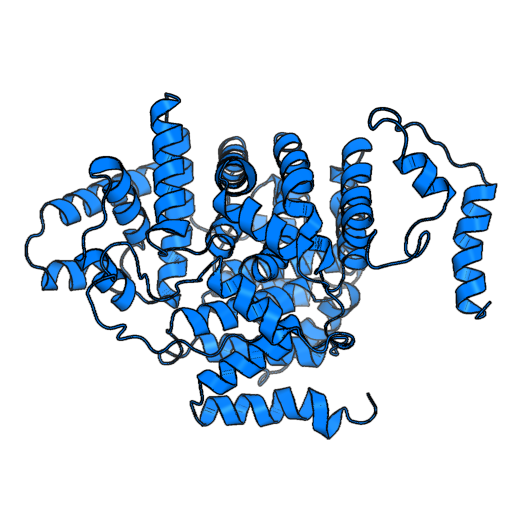 0.017 9.670 7.855 1.00 98.75 394 HIS A O 1
ATOM 3227 N N . ARG A 1 395 ? 0.485 8.467 6.018 1.00 98.56 395 ARG A N 1
ATOM 3228 C CA . ARG A 1 395 ? 1.413 9.460 5.449 1.00 98.56 395 ARG A CA 1
ATOM 3229 C C . ARG A 1 395 ? 0.748 10.810 5.175 1.00 98.56 395 ARG A C 1
ATOM 3231 O O . ARG A 1 395 ? 1.321 11.856 5.461 1.00 98.56 395 ARG A O 1
ATOM 3238 N N . LEU A 1 396 ? -0.481 10.809 4.662 1.00 98.56 396 LEU A N 1
ATOM 3239 C CA . LEU A 1 396 ? -1.225 12.041 4.391 1.00 98.56 396 LEU A CA 1
ATOM 3240 C C . LEU A 1 396 ? -1.673 12.759 5.678 1.00 98.56 396 LEU A C 1
ATOM 3242 O O . LEU A 1 396 ? -1.725 13.988 5.708 1.00 98.56 396 LEU A O 1
ATOM 3246 N N . VAL A 1 397 ? -1.989 12.024 6.751 1.00 98.50 397 VAL A N 1
ATOM 3247 C CA . VAL A 1 397 ? -2.363 12.605 8.055 1.00 98.50 397 VAL A CA 1
ATOM 3248 C C . VAL A 1 397 ? -1.204 13.397 8.665 1.00 98.50 397 VAL A C 1
ATOM 3250 O O . VAL A 1 397 ? -1.443 14.466 9.238 1.00 98.50 397 VAL A O 1
ATOM 3253 N N . GLU A 1 398 ? 0.033 12.926 8.483 1.00 98.00 398 GLU A N 1
ATOM 3254 C CA . GLU A 1 398 ? 1.265 13.559 8.982 1.00 98.00 398 GLU A CA 1
ATOM 3255 C C . GLU A 1 398 ? 1.496 14.970 8.417 1.00 98.00 398 GLU A C 1
ATOM 3257 O O . GLU A 1 398 ? 2.203 15.774 9.031 1.00 98.00 398 GLU A O 1
ATOM 3262 N N . MET A 1 399 ? 0.869 15.302 7.282 1.00 96.06 399 MET A N 1
ATOM 3263 C CA . MET A 1 399 ? 1.066 16.557 6.562 1.00 96.06 399 MET A CA 1
ATOM 3264 C C . MET A 1 399 ? -0.246 17.331 6.357 1.00 96.06 399 MET A C 1
ATOM 3266 O O . MET A 1 399 ? -1.087 17.001 5.525 1.00 96.06 399 MET A O 1
ATOM 3270 N N . VAL A 1 400 ? -0.400 18.467 7.042 1.00 94.75 400 VAL A N 1
ATOM 3271 C CA . VAL A 1 400 ? -1.605 19.315 6.915 1.00 94.75 400 VAL A CA 1
ATOM 3272 C C . VAL A 1 400 ? -1.802 19.837 5.482 1.00 94.75 400 VAL A C 1
ATOM 3274 O O . VAL A 1 400 ? -2.928 19.894 4.989 1.00 94.75 400 VAL A O 1
ATOM 3277 N N . ALA A 1 401 ? -0.713 20.149 4.771 1.00 95.50 401 ALA A N 1
ATOM 3278 C CA . ALA A 1 401 ? -0.750 20.716 3.419 1.00 95.50 401 ALA A CA 1
ATOM 3279 C C . ALA A 1 401 ? -1.383 19.800 2.348 1.00 95.50 401 ALA A C 1
ATOM 3281 O O . ALA A 1 401 ? -1.727 20.281 1.267 1.00 95.50 401 ALA A O 1
ATOM 3282 N N . VAL A 1 402 ? -1.542 18.501 2.630 1.00 96.88 402 VAL A N 1
ATOM 3283 C CA . VAL A 1 402 ? -2.130 17.506 1.711 1.00 96.88 402 VAL A CA 1
ATOM 3284 C C . VAL A 1 402 ? -3.512 17.024 2.152 1.00 96.88 402 VAL A C 1
ATOM 3286 O O . VAL A 1 402 ? -4.059 16.099 1.557 1.00 96.88 402 VAL A O 1
ATOM 3289 N N . GLN A 1 403 ? -4.130 17.676 3.143 1.00 96.56 403 GLN A N 1
ATOM 3290 C CA . GLN A 1 403 ? -5.435 17.269 3.672 1.00 96.56 403 GLN A CA 1
ATOM 3291 C C . GLN A 1 403 ? -6.515 17.121 2.589 1.00 96.56 403 GLN A C 1
ATOM 3293 O O . GLN A 1 403 ? -7.258 16.148 2.604 1.00 96.56 403 GLN A O 1
ATOM 3298 N N . LYS A 1 404 ? -6.577 18.036 1.614 1.00 97.06 404 LYS A N 1
ATOM 3299 C CA . LYS A 1 404 ? -7.562 17.952 0.520 1.00 97.06 404 LYS A CA 1
ATOM 3300 C C . LYS A 1 404 ? -7.382 16.701 -0.347 1.00 97.06 404 LYS A C 1
ATOM 3302 O O . LYS A 1 404 ? -8.359 16.172 -0.870 1.00 97.06 404 LYS A O 1
ATOM 3307 N N . PHE A 1 405 ? -6.144 16.225 -0.507 1.00 98.19 405 PHE A N 1
ATOM 3308 C CA . PHE A 1 405 ? -5.872 14.983 -1.232 1.00 98.19 405 PHE A CA 1
ATOM 3309 C C . PHE A 1 405 ? -6.394 13.788 -0.440 1.00 98.19 405 PHE A C 1
ATOM 3311 O O . PHE A 1 405 ? -7.072 12.943 -1.014 1.00 98.19 405 PHE A O 1
ATOM 3318 N N . LEU A 1 406 ? -6.158 13.767 0.877 1.00 98.50 406 LEU A N 1
ATOM 3319 C CA . LEU A 1 406 ? -6.698 12.747 1.775 1.00 98.50 406 LEU A CA 1
ATOM 3320 C C . LEU A 1 406 ? -8.225 12.701 1.736 1.00 98.50 406 LEU A C 1
ATOM 3322 O O . LEU A 1 406 ? -8.789 11.636 1.519 1.00 98.50 406 LEU A O 1
ATOM 3326 N N . GLU A 1 407 ? -8.891 13.844 1.894 1.00 97.75 407 GLU A N 1
ATOM 3327 C CA . GLU A 1 407 ? -10.356 13.926 1.842 1.00 97.75 407 GLU A CA 1
ATOM 3328 C C . GLU A 1 407 ? -10.896 13.354 0.526 1.00 97.75 407 GLU A C 1
ATOM 3330 O O . GLU A 1 407 ? -11.779 12.504 0.537 1.00 97.75 407 GLU A O 1
ATOM 3335 N N . SER A 1 408 ? -10.299 13.737 -0.605 1.00 97.94 408 SER A N 1
ATOM 3336 C CA . SER A 1 408 ? -10.734 13.248 -1.913 1.00 97.94 408 SER A CA 1
ATOM 3337 C C . SER A 1 408 ? -10.436 11.760 -2.135 1.00 97.94 408 SER A C 1
ATOM 3339 O O . SER A 1 408 ? -11.233 11.076 -2.775 1.00 97.94 408 SER A O 1
ATOM 3341 N N . ILE A 1 409 ? -9.324 11.241 -1.606 1.00 98.56 409 ILE A N 1
ATOM 3342 C CA . ILE A 1 409 ? -9.006 9.807 -1.629 1.00 98.56 409 ILE A CA 1
ATOM 3343 C C . ILE A 1 409 ? -10.053 9.022 -0.829 1.00 98.56 409 ILE A C 1
ATOM 3345 O O . ILE A 1 409 ? -10.595 8.045 -1.344 1.00 98.56 409 ILE A O 1
ATOM 3349 N N . LEU A 1 410 ? -10.397 9.472 0.381 1.00 98.44 410 LEU A N 1
ATOM 3350 C CA . LEU A 1 410 ? -11.437 8.841 1.201 1.00 98.44 410 LEU A CA 1
ATOM 3351 C C . LEU A 1 410 ? -12.791 8.828 0.476 1.00 98.44 410 LEU A C 1
ATOM 3353 O O . LEU A 1 410 ? -13.447 7.791 0.436 1.00 98.44 410 LEU A O 1
ATOM 3357 N N . ASP A 1 411 ? -13.162 9.932 -0.174 1.00 97.12 411 ASP A N 1
ATOM 3358 C CA . ASP A 1 411 ? -14.438 10.043 -0.890 1.00 97.12 411 ASP A CA 1
ATOM 3359 C C . ASP A 1 411 ? -14.531 9.110 -2.113 1.00 97.12 411 ASP A C 1
ATOM 3361 O O . ASP A 1 411 ? -15.622 8.669 -2.467 1.00 97.12 411 ASP A O 1
ATOM 3365 N N . ASN A 1 412 ? -13.407 8.8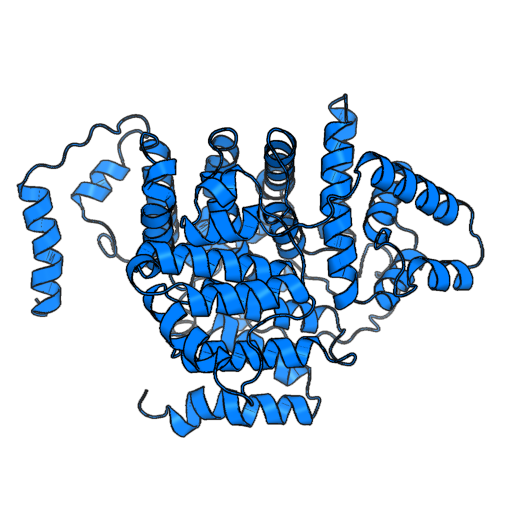06 -2.776 1.00 97.44 412 ASN A N 1
ATOM 3366 C CA . ASN A 1 412 ? -13.407 8.031 -4.026 1.00 97.44 412 ASN A CA 1
ATOM 3367 C C . ASN A 1 412 ? -13.108 6.543 -3.828 1.00 97.44 412 ASN A C 1
ATOM 3369 O O . ASN A 1 412 ? -13.647 5.715 -4.557 1.00 97.44 412 ASN A O 1
ATOM 3373 N N . ILE A 1 413 ? -12.229 6.195 -2.886 1.00 98.12 413 ILE A N 1
ATOM 3374 C CA . ILE A 1 413 ? -11.784 4.807 -2.688 1.00 98.12 413 ILE A CA 1
ATOM 3375 C C . ILE A 1 413 ? -11.923 4.319 -1.244 1.00 98.12 413 ILE A C 1
ATOM 3377 O O . ILE A 1 413 ? -11.662 3.150 -0.974 1.00 98.12 413 ILE A O 1
ATOM 3381 N N . GLY A 1 414 ? -12.401 5.158 -0.318 1.00 98.06 414 GLY A N 1
ATOM 3382 C CA . GLY A 1 414 ? -12.637 4.771 1.076 1.00 98.06 414 GLY A CA 1
ATOM 3383 C C . GLY A 1 414 ? -13.681 3.663 1.246 1.00 98.06 414 GLY A C 1
ATOM 3384 O O . GLY A 1 414 ? -13.635 2.927 2.226 1.00 98.06 414 GLY A O 1
ATOM 3385 N N . GLY A 1 415 ? -14.557 3.451 0.259 1.00 98.25 415 GLY A N 1
ATOM 3386 C CA . GLY A 1 415 ? -15.471 2.305 0.245 1.00 98.25 415 GLY A CA 1
ATOM 3387 C C . GLY A 1 415 ? -14.759 0.946 0.299 1.00 98.25 415 GLY A C 1
ATOM 3388 O O . GLY A 1 415 ? -15.346 -0.020 0.780 1.00 98.25 415 GLY A O 1
ATOM 3389 N N . LEU A 1 416 ? -13.480 0.861 -0.107 1.00 98.50 416 LEU A N 1
ATOM 3390 C CA . LEU A 1 416 ? -12.670 -0.362 0.000 1.00 98.50 416 LEU A CA 1
ATOM 3391 C C . LEU A 1 416 ? -12.539 -0.883 1.433 1.00 98.50 416 LEU A C 1
ATOM 3393 O O . LEU A 1 416 ? -12.344 -2.085 1.614 1.00 98.50 416 LEU A O 1
ATOM 3397 N N . TYR A 1 417 ? -12.717 -0.026 2.444 1.00 98.50 417 TYR A N 1
ATOM 3398 C CA . TYR A 1 417 ? -12.732 -0.456 3.841 1.00 98.50 417 TYR A CA 1
ATOM 3399 C C . TYR A 1 417 ? -13.831 -1.479 4.154 1.00 98.50 417 TYR A C 1
ATOM 3401 O O . TYR A 1 417 ? -13.668 -2.227 5.111 1.00 98.50 417 TYR A O 1
ATOM 3409 N N . LYS A 1 418 ? -14.853 -1.621 3.293 1.00 97.81 418 LYS A N 1
ATOM 3410 C CA . LYS A 1 418 ? -15.846 -2.709 3.334 1.00 97.81 418 LYS A CA 1
ATOM 3411 C C . LYS A 1 418 ? -15.188 -4.094 3.392 1.00 97.81 418 LYS A C 1
ATOM 3413 O O . LYS A 1 418 ? -15.744 -5.010 3.980 1.00 97.81 418 LYS A O 1
ATOM 3418 N N . PHE A 1 419 ? -14.019 -4.247 2.768 1.00 97.44 419 PHE A N 1
ATOM 3419 C CA . PHE A 1 419 ? -13.264 -5.501 2.669 1.00 97.44 419 PHE A CA 1
ATOM 3420 C C . PHE A 1 419 ? -12.000 -5.517 3.539 1.00 97.44 419 PHE A C 1
ATOM 3422 O O . PHE A 1 419 ? -11.146 -6.386 3.373 1.00 97.44 419 PHE A O 1
ATOM 3429 N N . HIS A 1 420 ? -11.831 -4.539 4.428 1.00 97.00 420 HIS A N 1
ATOM 3430 C CA . HIS A 1 420 ? -10.691 -4.498 5.332 1.00 97.00 420 HIS A CA 1
ATOM 3431 C C . HIS A 1 420 ? -10.907 -5.489 6.491 1.00 97.00 420 HIS A C 1
ATOM 3433 O O . HIS A 1 420 ? -11.979 -5.521 7.085 1.00 97.00 420 HIS A O 1
ATOM 3439 N N . ASP A 1 421 ? -9.882 -6.259 6.874 1.00 92.12 421 ASP A N 1
ATOM 3440 C CA . ASP A 1 421 ? -10.028 -7.347 7.861 1.00 92.12 421 ASP A CA 1
ATOM 3441 C C . ASP A 1 421 ? -10.268 -6.848 9.301 1.00 92.12 421 ASP A C 1
ATOM 3443 O O . ASP A 1 421 ? -10.877 -7.525 10.125 1.00 92.12 421 ASP A O 1
ATOM 3447 N N . ARG A 1 422 ? -9.728 -5.670 9.649 1.00 95.00 422 ARG A N 1
ATOM 3448 C CA . ARG A 1 422 ? -9.807 -5.067 11.000 1.00 95.00 422 ARG A CA 1
ATOM 3449 C C . ARG A 1 422 ? -10.068 -3.547 10.991 1.00 95.00 422 ARG A C 1
ATOM 3451 O O . ARG A 1 422 ? -9.241 -2.790 11.504 1.00 95.00 422 ARG A O 1
ATOM 3458 N N . PRO A 1 423 ? -11.170 -3.065 10.392 1.00 96.19 423 PRO A N 1
ATOM 3459 C CA . PRO A 1 423 ? -11.369 -1.641 10.101 1.00 96.19 423 PRO A CA 1
ATOM 3460 C C . PRO A 1 423 ? -11.484 -0.797 11.378 1.00 96.19 423 PRO A C 1
ATOM 3462 O O . PRO A 1 423 ? -10.930 0.297 11.457 1.00 96.19 423 PRO A O 1
ATOM 3465 N N . ILE A 1 424 ? -12.115 -1.340 12.426 1.00 96.38 424 ILE A N 1
ATOM 3466 C CA . ILE A 1 424 ? -12.233 -0.668 13.728 1.00 96.38 424 ILE A CA 1
ATOM 3467 C C . ILE A 1 424 ? -10.876 -0.577 14.434 1.00 96.38 424 ILE A C 1
ATOM 3469 O O . ILE A 1 424 ? -10.524 0.473 14.967 1.00 96.38 424 ILE A O 1
ATOM 3473 N N . THR A 1 425 ? -10.073 -1.646 14.400 1.00 96.62 425 THR A N 1
ATOM 3474 C CA . THR A 1 425 ? -8.715 -1.633 14.966 1.00 96.62 425 THR A CA 1
ATOM 3475 C C . THR A 1 425 ? -7.807 -0.659 14.217 1.00 96.62 425 THR A C 1
ATOM 3477 O O . THR A 1 425 ? -7.044 0.069 14.852 1.00 96.62 425 THR A O 1
ATOM 3480 N N . TYR A 1 426 ? -7.899 -0.610 12.884 1.00 98.19 426 TYR A N 1
ATOM 3481 C CA . TYR A 1 426 ? -7.196 0.378 12.065 1.00 98.19 426 TYR A CA 1
ATOM 3482 C C . TYR A 1 426 ? -7.580 1.809 12.466 1.00 98.19 426 TYR A C 1
ATOM 3484 O O . TYR A 1 426 ? -6.700 2.630 12.740 1.00 98.19 426 TYR A O 1
ATOM 3492 N N . LEU A 1 427 ? -8.880 2.100 12.573 1.00 98.25 427 LEU A N 1
ATOM 3493 C CA . LEU A 1 427 ? -9.378 3.421 12.952 1.00 98.25 427 LEU A CA 1
ATOM 3494 C C . LEU A 1 427 ? -8.932 3.815 14.366 1.00 98.25 427 LEU A C 1
ATOM 3496 O O . LEU A 1 427 ? -8.424 4.919 14.551 1.00 98.25 427 LEU A O 1
ATOM 3500 N N . TYR A 1 428 ? -9.049 2.906 15.341 1.00 97.94 428 TYR A N 1
ATOM 3501 C CA . TYR A 1 428 ? -8.556 3.106 16.707 1.00 97.94 428 TYR A CA 1
ATOM 3502 C C . TYR A 1 428 ? -7.074 3.489 16.709 1.00 97.94 428 TYR A C 1
ATOM 3504 O O . TYR A 1 428 ? -6.696 4.533 17.237 1.00 97.94 428 TYR A O 1
ATOM 3512 N N . ASN A 1 429 ? -6.245 2.674 16.055 1.00 98.06 429 ASN A N 1
ATOM 3513 C CA . ASN A 1 429 ? -4.810 2.903 15.965 1.00 98.06 429 ASN A CA 1
ATOM 3514 C C . ASN A 1 429 ? -4.486 4.245 15.304 1.00 98.06 429 ASN A C 1
ATOM 3516 O O . ASN A 1 429 ? -3.609 4.959 15.775 1.00 98.06 429 ASN A O 1
ATOM 3520 N N . THR A 1 430 ? -5.200 4.595 14.234 1.00 98.56 430 THR A N 1
ATOM 3521 C CA . THR A 1 430 ? -4.997 5.846 13.495 1.00 98.56 430 THR A CA 1
ATOM 3522 C C . THR A 1 430 ? -5.321 7.055 14.367 1.00 98.56 430 THR A C 1
ATOM 3524 O O . THR A 1 430 ? -4.506 7.968 14.473 1.00 98.56 430 THR A O 1
ATOM 3527 N N . LEU A 1 431 ? -6.482 7.055 15.028 1.00 98.38 431 LEU A N 1
ATOM 3528 C CA . LEU A 1 431 ? -6.907 8.158 15.892 1.00 98.38 431 LEU A CA 1
ATOM 3529 C C . LEU A 1 431 ? -6.010 8.296 17.127 1.00 98.38 431 LEU A C 1
ATOM 3531 O O . LEU A 1 431 ? -5.696 9.416 17.514 1.00 98.38 431 LEU A O 1
ATOM 3535 N N . HIS A 1 432 ? -5.585 7.178 17.718 1.00 98.06 432 HIS A N 1
ATOM 3536 C CA . HIS A 1 432 ? -4.741 7.168 18.912 1.00 98.06 432 HIS A CA 1
ATOM 3537 C C . HIS A 1 432 ? -3.286 7.557 18.610 1.00 98.06 432 HIS A C 1
ATOM 3539 O O . HIS A 1 432 ? -2.663 8.299 19.368 1.00 98.06 432 HIS A O 1
ATOM 3545 N N . TYR A 1 433 ? -2.711 7.045 17.519 1.00 98.44 433 TYR A N 1
ATOM 3546 C CA . TYR A 1 433 ? -1.323 7.329 17.146 1.00 98.44 433 TYR A CA 1
ATOM 3547 C C . TYR A 1 433 ? -1.145 8.770 16.658 1.00 98.44 433 TYR A C 1
ATOM 3549 O O . TYR A 1 433 ? -0.194 9.448 17.036 1.00 98.44 433 TYR A O 1
ATOM 3557 N N . TYR A 1 434 ? -2.101 9.270 15.872 1.00 98.25 434 TYR A N 1
ATOM 3558 C CA . TYR A 1 434 ? -2.047 10.609 15.289 1.00 98.25 434 TYR A CA 1
ATOM 3559 C C . TYR A 1 434 ? -2.852 11.656 16.062 1.00 98.25 434 TYR A C 1
ATOM 3561 O O . TYR A 1 434 ? -3.192 12.688 15.484 1.00 98.25 434 TYR A O 1
ATOM 3569 N N . ASP A 1 435 ? -3.148 11.446 17.348 1.00 96.81 435 ASP A N 1
ATOM 3570 C CA . ASP A 1 435 ? -3.968 12.384 18.127 1.00 96.81 435 ASP A CA 1
ATOM 3571 C C . ASP A 1 435 ? -3.418 13.821 18.065 1.00 96.81 435 ASP A C 1
ATOM 3573 O O . ASP A 1 435 ? -4.147 14.753 17.727 1.00 96.81 435 ASP A O 1
ATOM 3577 N N . SER A 1 436 ? -2.099 13.993 18.205 1.00 95.75 436 SER A N 1
ATOM 3578 C CA . SER A 1 436 ? -1.436 15.301 18.085 1.00 95.75 436 SER A CA 1
ATOM 3579 C C . SER A 1 436 ? -1.531 15.922 16.683 1.00 95.75 436 SER A C 1
ATOM 3581 O O . SER A 1 436 ? -1.635 17.139 16.550 1.00 95.75 436 SER A O 1
ATOM 3583 N N . LYS A 1 437 ? -1.522 15.108 15.618 1.00 96.69 437 LYS A N 1
ATOM 3584 C CA . LYS A 1 437 ? -1.641 15.565 14.217 1.00 96.69 437 LYS A CA 1
ATOM 3585 C C . LYS A 1 437 ? -3.083 15.802 13.781 1.00 96.69 437 LYS A C 1
ATOM 3587 O O . LYS A 1 437 ? -3.315 16.456 12.761 1.00 96.69 437 LYS A O 1
ATOM 3592 N N . LEU A 1 438 ? -4.035 15.255 14.529 1.00 96.62 438 LEU A N 1
ATOM 3593 C CA . LEU A 1 438 ? -5.471 15.399 14.328 1.00 96.62 438 LEU A CA 1
ATOM 3594 C C . LEU A 1 438 ? -6.099 16.404 15.307 1.00 96.62 438 LEU A C 1
ATOM 3596 O O . LEU A 1 438 ? -7.263 16.778 15.132 1.00 96.62 438 LEU A O 1
ATOM 3600 N N . ALA A 1 439 ? -5.340 16.879 16.298 1.00 94.44 439 ALA A N 1
ATOM 3601 C CA . ALA A 1 439 ? -5.728 17.963 17.188 1.00 94.44 439 ALA A CA 1
ATOM 3602 C C . ALA A 1 439 ? -6.114 19.208 16.371 1.00 94.44 439 ALA A C 1
ATOM 3604 O O . ALA A 1 439 ? -5.424 19.603 15.431 1.00 94.44 439 ALA A O 1
ATOM 3605 N N . GLY A 1 440 ? -7.276 19.791 16.675 1.00 90.94 440 GLY A N 1
ATOM 3606 C CA . GLY A 1 440 ? -7.830 20.923 15.920 1.00 90.94 440 GLY A CA 1
ATOM 3607 C C . GLY A 1 440 ? -8.364 20.588 14.517 1.00 90.94 440 GLY A C 1
ATOM 3608 O O . GLY A 1 440 ? -8.888 21.470 13.847 1.00 90.94 440 GLY A O 1
ATOM 3609 N N . ARG A 1 441 ? -8.301 19.326 14.061 1.00 94.00 441 ARG A N 1
ATOM 3610 C CA . ARG A 1 441 ? -8.795 18.876 12.741 1.00 94.00 441 ARG A CA 1
ATOM 3611 C C . ARG A 1 441 ? -10.040 17.998 12.879 1.00 94.00 441 ARG A C 1
ATOM 3613 O O . ARG A 1 441 ? -10.138 16.927 12.278 1.00 94.00 441 ARG A O 1
ATOM 3620 N N . ALA A 1 442 ? -11.010 18.456 13.671 1.00 92.44 442 ALA A N 1
ATOM 3621 C CA . ALA A 1 442 ? -12.256 17.731 13.931 1.00 92.44 442 ALA A CA 1
ATOM 3622 C C . ALA A 1 442 ? -13.013 17.291 12.654 1.00 92.44 442 ALA A C 1
ATOM 3624 O O . ALA A 1 442 ? -13.437 16.132 12.621 1.00 92.44 442 ALA A O 1
ATOM 3625 N N . PRO A 1 443 ? -13.115 18.103 11.575 1.00 92.94 443 PRO A N 1
ATOM 3626 C CA . PRO A 1 443 ? -13.749 17.660 10.330 1.00 92.94 443 PRO A CA 1
ATOM 3627 C C . PRO A 1 443 ? -13.052 16.449 9.698 1.00 92.94 443 PRO A C 1
ATOM 3629 O O . PRO A 1 443 ? -13.715 15.535 9.210 1.00 92.94 443 PRO A O 1
ATOM 3632 N N . LEU A 1 444 ? -11.717 16.398 9.754 1.00 95.12 444 LEU A N 1
ATOM 3633 C CA . LEU A 1 444 ? -10.955 15.265 9.236 1.00 95.12 444 LEU A CA 1
ATOM 3634 C C . LEU A 1 444 ? -11.129 14.022 10.116 1.00 95.12 444 LEU A C 1
ATOM 3636 O O . LEU A 1 444 ? -11.372 12.945 9.579 1.00 95.12 444 LEU A O 1
ATOM 3640 N N . LYS A 1 445 ? -11.071 14.161 11.453 1.00 95.44 445 LYS A N 1
ATOM 3641 C CA . LYS A 1 445 ? -11.369 13.049 12.382 1.00 95.44 445 LYS A CA 1
ATOM 3642 C C . LYS A 1 445 ? -12.745 12.459 12.078 1.00 95.44 445 LYS A C 1
ATOM 3644 O O . LYS A 1 445 ? -12.881 11.249 11.924 1.00 95.44 445 LYS A O 1
ATOM 3649 N N . ARG A 1 446 ? -13.746 13.329 11.921 1.00 93.94 446 ARG A N 1
ATOM 3650 C CA . ARG A 1 446 ? -15.113 12.944 11.572 1.00 93.94 446 ARG A CA 1
ATOM 3651 C C . ARG A 1 446 ? -15.176 12.223 10.228 1.00 93.94 446 ARG A C 1
ATOM 3653 O O . ARG A 1 446 ? -15.844 11.201 10.134 1.00 93.94 446 ARG A O 1
ATOM 3660 N N . ARG A 1 447 ? -14.460 12.703 9.208 1.00 95.38 447 ARG A N 1
ATOM 3661 C CA . ARG A 1 447 ? -14.417 12.062 7.885 1.00 95.38 447 ARG A CA 1
ATOM 3662 C C . ARG A 1 447 ? -13.756 10.682 7.918 1.00 95.38 447 ARG A C 1
ATOM 3664 O O . ARG A 1 447 ? -14.280 9.766 7.292 1.00 95.38 447 ARG A O 1
ATOM 3671 N N . LEU A 1 448 ? -12.669 10.503 8.674 1.00 97.56 448 LEU A N 1
ATOM 3672 C CA . LEU A 1 448 ? -12.027 9.194 8.866 1.00 97.56 448 LEU A CA 1
ATOM 3673 C C . LEU A 1 448 ? -12.999 8.186 9.496 1.00 97.56 448 LEU A C 1
ATOM 3675 O O . LEU A 1 448 ? -13.161 7.086 8.974 1.00 97.56 448 LEU A O 1
ATOM 3679 N N . VAL A 1 449 ? -13.705 8.584 10.562 1.00 96.25 449 VAL A N 1
ATOM 3680 C CA . VAL A 1 449 ? -14.739 7.744 11.193 1.00 96.25 449 VAL A CA 1
ATOM 3681 C C . VAL A 1 449 ? -15.869 7.443 10.205 1.00 96.25 449 VAL A C 1
ATOM 3683 O O . VAL A 1 449 ? -16.236 6.286 10.016 1.00 96.25 449 VAL A O 1
ATOM 3686 N N . ASN A 1 450 ? -16.390 8.473 9.534 1.00 94.62 450 ASN A N 1
ATOM 3687 C CA . ASN A 1 450 ? -17.512 8.334 8.610 1.00 94.62 450 ASN A CA 1
ATOM 3688 C C . ASN A 1 450 ? -17.173 7.459 7.394 1.00 94.62 450 ASN A C 1
ATOM 3690 O O . ASN A 1 450 ? -18.048 6.777 6.879 1.00 94.62 450 ASN A O 1
ATOM 3694 N N . THR A 1 451 ? -15.910 7.428 6.962 1.00 96.94 451 THR A N 1
ATOM 3695 C CA . THR A 1 451 ? -15.459 6.546 5.873 1.00 96.94 451 THR A CA 1
ATOM 3696 C C . THR A 1 451 ? -15.696 5.078 6.227 1.00 96.94 451 THR A C 1
ATOM 3698 O O . THR A 1 451 ? -16.267 4.341 5.428 1.00 96.94 451 THR A O 1
ATOM 3701 N N . ILE A 1 452 ? -15.332 4.667 7.447 1.00 96.62 452 ILE A N 1
ATOM 3702 C CA . ILE A 1 452 ? -15.555 3.294 7.921 1.00 96.62 452 ILE A CA 1
ATOM 3703 C C . ILE A 1 452 ? -17.052 3.006 8.082 1.00 96.62 452 ILE A C 1
ATOM 3705 O O . ILE A 1 452 ? -17.524 1.955 7.662 1.00 96.62 452 ILE A O 1
ATOM 3709 N N . VAL A 1 453 ? -17.820 3.953 8.628 1.00 94.06 453 VAL A N 1
ATOM 3710 C CA . VAL A 1 453 ? -19.280 3.808 8.770 1.00 94.06 453 VAL A CA 1
ATOM 3711 C C . VAL A 1 453 ? -19.946 3.588 7.414 1.00 94.06 453 VAL A C 1
AT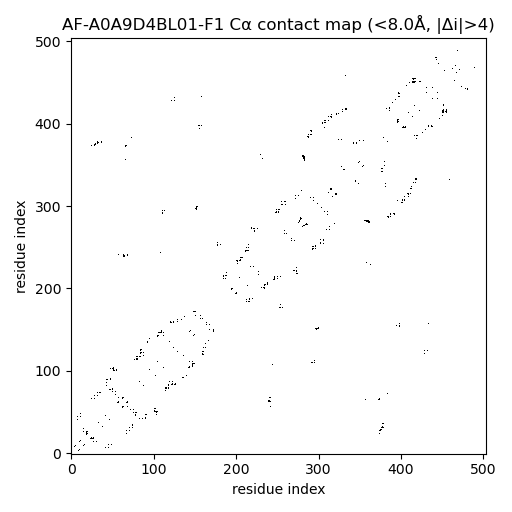OM 3713 O O . VAL A 1 453 ? -20.690 2.626 7.243 1.00 94.06 453 VAL A O 1
ATOM 3716 N N . LEU A 1 454 ? -19.657 4.451 6.438 1.00 94.00 454 LEU A N 1
ATOM 3717 C CA . LEU A 1 454 ? -20.255 4.379 5.107 1.00 94.00 454 LEU A CA 1
ATOM 3718 C C . LEU A 1 454 ? -19.852 3.109 4.361 1.00 94.00 454 LEU A C 1
ATOM 3720 O O . LEU A 1 454 ? -20.692 2.524 3.684 1.00 94.00 454 LEU A O 1
ATOM 3724 N N . ALA A 1 455 ? -18.604 2.659 4.502 1.00 96.00 455 ALA A N 1
ATOM 3725 C CA . ALA A 1 455 ? -18.142 1.430 3.867 1.00 96.00 455 ALA A CA 1
ATOM 3726 C C . ALA A 1 455 ? -18.865 0.174 4.398 1.00 96.00 455 ALA A C 1
ATOM 3728 O O . ALA A 1 455 ? -19.022 -0.797 3.661 1.00 96.00 455 ALA A O 1
ATOM 3729 N N . HIS A 1 456 ? -19.344 0.205 5.647 1.00 94.56 456 HIS A N 1
ATOM 3730 C CA . HIS A 1 456 ? -20.009 -0.924 6.307 1.00 94.56 456 HIS A CA 1
ATOM 3731 C C . HIS A 1 456 ? -21.541 -0.816 6.385 1.00 94.56 456 HIS A C 1
ATOM 3733 O O . HIS A 1 456 ? -22.185 -1.736 6.888 1.00 94.56 456 HIS A O 1
ATOM 3739 N N . ARG A 1 457 ? -22.138 0.270 5.879 1.00 90.69 457 ARG A N 1
ATOM 3740 C CA . ARG A 1 457 ? -23.582 0.549 6.012 1.00 90.69 457 ARG A CA 1
ATOM 3741 C C . ARG A 1 457 ? -24.492 -0.554 5.451 1.00 90.69 457 ARG A C 1
ATOM 3743 O O . ARG A 1 457 ? -25.602 -0.726 5.927 1.00 90.69 457 ARG A O 1
ATOM 3750 N N . ASP A 1 458 ? -24.016 -1.282 4.439 1.00 89.62 458 ASP A N 1
ATOM 3751 C CA . ASP A 1 458 ? -24.799 -2.284 3.704 1.00 89.62 458 ASP A CA 1
ATOM 3752 C C . ASP A 1 458 ? -24.531 -3.726 4.196 1.00 89.62 458 ASP A C 1
ATOM 3754 O O . ASP A 1 458 ? -25.065 -4.676 3.628 1.00 89.62 458 ASP A O 1
ATOM 3758 N N . ILE A 1 459 ? -23.668 -3.913 5.207 1.00 91.25 459 ILE A N 1
ATOM 3759 C CA . ILE A 1 459 ? -23.239 -5.243 5.701 1.00 91.25 459 ILE A CA 1
ATOM 3760 C C . ILE A 1 459 ? -23.369 -5.422 7.219 1.00 91.25 459 ILE A C 1
ATOM 3762 O O . ILE A 1 459 ? -23.272 -6.540 7.719 1.00 91.25 459 ILE A O 1
ATOM 3766 N N . HIS A 1 460 ? -23.615 -4.347 7.964 1.00 88.06 460 HIS A N 1
ATOM 3767 C CA . HIS A 1 460 ? -23.884 -4.399 9.398 1.00 88.06 460 HIS A CA 1
ATOM 3768 C C . HIS A 1 460 ? -25.131 -3.589 9.740 1.00 88.06 460 HIS A C 1
ATOM 3770 O O . HIS A 1 460 ? -25.487 -2.653 9.030 1.00 88.06 460 HIS A O 1
ATOM 3776 N N . THR A 1 461 ? -25.791 -3.952 10.839 1.00 84.69 461 THR A N 1
ATOM 3777 C CA . THR A 1 461 ? -26.944 -3.209 11.353 1.00 84.69 461 THR A CA 1
ATOM 3778 C C . THR A 1 461 ? -26.532 -1.834 11.862 1.00 84.69 461 THR A C 1
ATOM 3780 O O . THR A 1 461 ? -25.392 -1.631 12.295 1.00 84.69 461 THR A O 1
ATOM 3783 N N . ASP A 1 462 ? -27.489 -0.911 11.915 1.00 73.88 462 ASP A N 1
ATOM 3784 C CA . ASP A 1 462 ? -27.306 0.349 12.630 1.00 73.88 462 ASP A CA 1
ATOM 3785 C C . ASP A 1 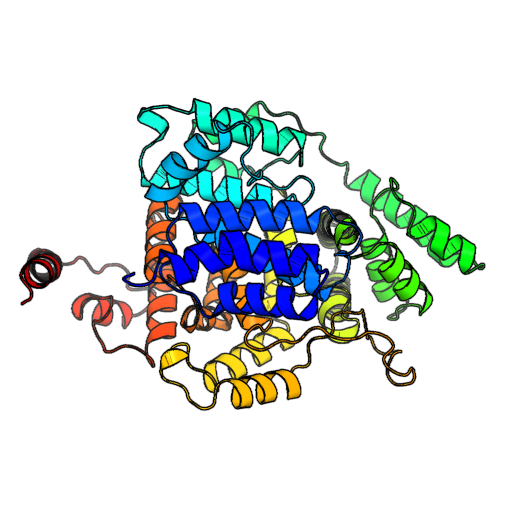462 ? -26.861 0.076 14.083 1.00 73.88 462 ASP A C 1
ATOM 3787 O O . ASP A 1 462 ? -27.232 -0.930 14.692 1.00 73.88 462 ASP A O 1
ATOM 3791 N N . ASN A 1 463 ? -26.000 0.942 14.623 1.00 80.38 463 ASN A N 1
ATOM 3792 C CA . ASN A 1 463 ? -25.391 0.846 15.960 1.00 80.38 463 ASN A CA 1
ATOM 3793 C C . ASN A 1 463 ? -24.344 -0.262 16.207 1.00 80.38 463 ASN A C 1
ATOM 3795 O O . ASN A 1 463 ? -23.857 -0.377 17.337 1.00 80.38 463 ASN A O 1
ATOM 3799 N N . TRP A 1 464 ? -23.921 -1.036 15.198 1.00 87.75 464 TRP A N 1
ATOM 3800 C CA . TRP A 1 464 ? -22.883 -2.076 15.371 1.00 87.75 464 TRP A CA 1
ATOM 3801 C C . TRP A 1 464 ? -21.540 -1.534 15.901 1.00 87.75 464 TRP A C 1
ATOM 3803 O O . TRP A 1 464 ? -20.816 -2.231 16.609 1.00 87.75 464 TRP A O 1
ATOM 3813 N N . PHE A 1 465 ? -21.221 -0.280 15.567 1.00 88.75 465 PHE A N 1
ATOM 3814 C CA . PHE A 1 465 ? -19.963 0.387 15.910 1.00 88.75 465 PHE A CA 1
ATOM 3815 C C . PHE A 1 465 ? -20.186 1.688 16.694 1.00 88.75 465 PHE A C 1
ATOM 3817 O O . PHE A 1 465 ? -19.632 1.857 17.778 1.00 88.75 465 PHE A O 1
ATOM 3824 N N . LEU A 1 466 ? -21.005 2.606 16.172 1.00 92.56 466 LEU A N 1
ATOM 3825 C CA . LEU A 1 466 ? -21.270 3.903 16.803 1.00 92.56 466 LEU A CA 1
ATOM 3826 C C . LEU A 1 466 ? -22.577 3.881 17.598 1.00 92.56 466 LEU A C 1
ATOM 3828 O O . LEU A 1 466 ? -23.361 2.940 17.520 1.00 92.56 466 LEU A O 1
ATOM 3832 N N . THR A 1 467 ? -22.783 4.881 18.447 1.00 92.50 467 THR A N 1
ATOM 3833 C CA . THR A 1 467 ? -24.065 5.112 19.128 1.00 92.50 467 THR A CA 1
ATOM 3834 C C . THR A 1 467 ? -25.015 5.882 18.215 1.00 92.50 467 THR A C 1
ATOM 3836 O O . THR A 1 467 ? -24.573 6.622 17.334 1.00 92.50 467 THR A O 1
ATOM 3839 N N . GLU A 1 468 ? -26.318 5.779 18.471 1.00 90.94 468 GLU A N 1
ATOM 3840 C CA . GLU A 1 468 ? -27.339 6.548 17.745 1.00 90.94 468 GLU A CA 1
ATOM 3841 C C . GLU A 1 468 ? -27.091 8.057 17.815 1.00 90.94 468 GLU A C 1
ATOM 3843 O O . GLU A 1 468 ? -27.194 8.760 16.812 1.00 90.94 468 GLU A O 1
ATOM 3848 N N . ASP A 1 469 ? -26.717 8.556 18.997 1.00 92.06 469 ASP A N 1
ATOM 3849 C CA . ASP A 1 469 ? -26.379 9.965 19.213 1.00 92.06 469 ASP A CA 1
ATOM 3850 C C . ASP A 1 469 ? -25.218 10.407 18.309 1.00 92.06 469 ASP A C 1
ATOM 3852 O O . ASP A 1 469 ? -25.273 11.462 17.674 1.00 92.06 469 ASP A O 1
ATOM 3856 N N . TYR A 1 470 ? -24.184 9.568 18.183 1.00 92.38 470 TYR A N 1
ATOM 3857 C CA . TYR A 1 470 ? -23.050 9.863 17.315 1.00 92.38 470 TYR A CA 1
ATOM 3858 C C . TYR A 1 470 ? -23.429 9.759 15.830 1.00 92.38 470 TYR A C 1
ATOM 3860 O O . TYR A 1 470 ? -22.958 10.559 15.025 1.00 92.38 470 TYR A O 1
ATOM 3868 N N . HIS A 1 471 ? -24.311 8.832 15.441 1.00 90.62 471 HIS A N 1
ATOM 3869 C CA . HIS A 1 471 ? -24.850 8.781 14.078 1.00 90.62 471 HIS A CA 1
ATOM 3870 C C . HIS A 1 471 ? -25.609 10.065 13.716 1.00 90.62 471 HIS A C 1
ATOM 3872 O O . HIS A 1 471 ? -25.378 10.620 12.641 1.00 90.62 471 HIS A O 1
ATOM 3878 N N . LYS A 1 472 ? -26.438 10.593 14.626 1.00 90.38 472 LYS A N 1
ATOM 3879 C CA . LYS A 1 472 ? -27.111 11.892 14.442 1.00 90.38 472 LYS A CA 1
ATOM 3880 C C . LYS A 1 472 ? -26.094 13.020 14.278 1.00 90.38 472 LYS A C 1
ATOM 3882 O O . LYS A 1 472 ? -26.224 13.832 13.366 1.00 90.38 472 LYS A O 1
ATOM 3887 N N . TYR A 1 473 ? -25.037 13.031 15.093 1.00 90.81 473 TYR A N 1
ATOM 3888 C CA . TYR A 1 473 ? -23.927 13.970 14.923 1.00 90.81 473 TYR A CA 1
ATOM 3889 C C . TYR A 1 473 ? -23.258 13.836 13.545 1.00 90.81 473 TYR A C 1
ATOM 3891 O O . TYR A 1 473 ? -22.987 14.846 12.894 1.00 90.81 473 TYR A O 1
ATOM 3899 N N . LEU A 1 474 ? -23.045 12.610 13.053 1.00 89.12 474 LEU A N 1
ATOM 3900 C CA . LEU A 1 474 ? -22.471 12.355 11.729 1.00 89.12 474 LEU A CA 1
ATOM 3901 C C . LEU A 1 474 ? -23.353 12.810 10.560 1.00 89.12 474 LEU A C 1
ATOM 3903 O O . LEU A 1 474 ? -22.802 13.040 9.483 1.00 89.12 474 LEU A O 1
ATOM 3907 N N . GLN A 1 475 ? -24.656 13.003 10.758 1.00 86.50 475 GLN A N 1
ATOM 3908 C CA . GLN A 1 475 ? -25.577 13.514 9.736 1.00 86.50 475 GLN A CA 1
ATOM 3909 C C . GLN A 1 475 ? -25.621 15.047 9.652 1.00 86.50 475 GLN A C 1
ATOM 3911 O O . GLN A 1 475 ? -26.120 15.587 8.666 1.00 86.50 475 GLN A O 1
ATOM 3916 N N . LEU A 1 476 ? -25.091 15.767 10.650 1.00 87.06 476 LEU A N 1
ATOM 3917 C CA . LEU A 1 476 ? -25.027 17.233 10.617 1.00 87.06 476 LEU A CA 1
ATOM 3918 C C . LEU A 1 476 ? -24.120 17.730 9.478 1.00 87.06 476 LEU A C 1
ATOM 3920 O O . LEU A 1 476 ? -23.336 16.964 8.919 1.00 87.06 476 LEU A O 1
ATOM 3924 N N . SER A 1 477 ? -24.139 19.026 9.161 1.00 81.19 477 SER A N 1
ATOM 3925 C CA . SER A 1 477 ? -23.143 19.590 8.234 1.00 81.19 477 SER A CA 1
ATOM 3926 C C . SER A 1 477 ? -21.717 19.279 8.713 1.00 81.19 477 SER A C 1
ATOM 3928 O O . SER A 1 477 ? -21.452 19.232 9.918 1.00 81.19 477 SER A O 1
ATOM 3930 N N . SER A 1 478 ? -20.780 19.073 7.783 1.00 72.19 478 SER A N 1
ATOM 3931 C CA . SER A 1 478 ? -19.360 18.857 8.102 1.00 72.19 478 SER A CA 1
ATOM 3932 C C . SER A 1 478 ? -18.714 20.049 8.813 1.00 72.19 478 SER A C 1
ATOM 3934 O O . SER A 1 478 ? -17.687 19.883 9.467 1.00 72.19 478 SER A O 1
ATOM 3936 N N . GLU A 1 479 ? -19.315 21.233 8.696 1.00 71.12 479 GLU A N 1
ATOM 3937 C CA . GLU A 1 479 ? -18.902 22.457 9.393 1.00 71.12 479 GLU A CA 1
ATOM 3938 C C . GLU A 1 479 ? -19.384 22.485 10.853 1.00 71.12 479 GLU A C 1
ATOM 3940 O O . GLU A 1 479 ? -18.831 23.195 11.689 1.00 71.12 479 GLU A O 1
ATOM 3945 N N . THR A 1 480 ? -20.390 21.676 11.194 1.00 80.25 480 THR A N 1
ATOM 3946 C CA . THR A 1 480 ? -20.915 21.562 12.555 1.00 80.25 480 THR A CA 1
ATOM 3947 C C . THR A 1 480 ? -20.076 20.564 13.351 1.00 80.25 480 THR A C 1
ATOM 3949 O O . THR A 1 480 ? -20.372 19.370 13.397 1.00 80.25 480 THR A O 1
ATOM 3952 N N . THR A 1 481 ? -19.012 21.054 13.988 1.00 78.75 481 THR A N 1
ATOM 3953 C CA . THR A 1 481 ? -18.119 20.251 14.850 1.00 78.75 481 THR A CA 1
ATOM 3954 C C . THR A 1 481 ? -18.334 20.470 16.348 1.00 78.75 481 THR A C 1
ATOM 3956 O O . THR A 1 481 ? -17.621 19.891 17.159 1.00 78.75 481 THR A O 1
ATOM 3959 N N . ASN A 1 482 ? -19.307 21.301 16.726 1.00 81.69 482 ASN A N 1
ATOM 3960 C CA . ASN A 1 482 ? -19.481 21.801 18.095 1.00 81.69 482 ASN A CA 1
ATOM 3961 C C . ASN A 1 482 ? -20.404 20.924 18.951 1.00 81.69 482 ASN A C 1
ATOM 3963 O O . ASN A 1 482 ? -20.989 21.408 19.916 1.00 81.69 482 ASN A O 1
ATOM 3967 N N . TRP A 1 483 ? -20.594 19.655 18.585 1.00 89.50 483 TRP A N 1
ATOM 3968 C CA . TRP A 1 483 ? -21.377 18.760 19.424 1.00 89.50 483 TRP A CA 1
ATOM 3969 C C . TRP A 1 483 ? -20.605 18.477 20.710 1.00 89.50 483 TRP A C 1
ATOM 3971 O O . TRP A 1 483 ? -19.524 17.889 20.684 1.00 89.50 483 TRP A O 1
ATOM 3981 N N . VAL A 1 484 ? -21.172 18.928 21.826 1.00 91.06 484 VAL A N 1
ATOM 3982 C CA . VAL A 1 484 ? -20.682 18.660 23.174 1.00 91.06 484 VAL A CA 1
ATOM 3983 C C . VAL A 1 484 ? -21.651 17.655 23.792 1.00 91.06 484 VAL A C 1
ATOM 3985 O O . VAL A 1 484 ? -22.772 18.038 24.124 1.00 91.06 484 VAL A O 1
ATOM 3988 N N . PRO A 1 485 ? -21.279 16.367 23.894 1.00 92.81 485 PRO A N 1
ATOM 3989 C CA . PRO A 1 485 ? -22.161 15.370 24.479 1.00 92.81 485 PRO A CA 1
ATOM 3990 C C . PRO A 1 485 ? -22.401 15.659 25.964 1.00 92.81 485 PRO A C 1
ATOM 3992 O O . PRO A 1 485 ? -21.463 15.985 26.694 1.00 92.81 485 PRO A O 1
ATOM 3995 N N . GLU A 1 486 ? -23.644 15.506 26.413 1.00 94.94 486 GLU A N 1
ATOM 3996 C CA . GLU A 1 486 ? -24.008 15.610 27.829 1.00 94.94 486 GLU A CA 1
ATOM 3997 C C . GLU A 1 486 ? -23.514 14.395 28.628 1.00 94.94 486 GLU A C 1
ATOM 3999 O O . GLU A 1 486 ? -23.173 13.354 28.063 1.00 94.94 486 GLU A O 1
ATOM 4004 N N . GLN A 1 487 ? -23.512 14.494 29.960 1.00 96.62 487 GLN A N 1
ATOM 4005 C CA . GLN A 1 487 ? -23.100 13.394 30.839 1.00 96.62 487 GLN A CA 1
ATOM 4006 C C . GLN A 1 487 ? -23.857 12.088 30.540 1.00 96.62 487 GLN A C 1
ATOM 4008 O O . GLN A 1 487 ? -23.247 11.017 30.499 1.00 96.62 487 GLN A O 1
ATOM 4013 N N . ASP A 1 488 ? -25.154 12.181 30.245 1.00 96.88 488 ASP A N 1
ATOM 4014 C CA . ASP A 1 488 ? -26.003 11.032 29.928 1.00 96.88 488 ASP A CA 1
ATOM 4015 C C . ASP A 1 488 ? -25.530 10.253 28.696 1.00 96.88 488 ASP A C 1
ATOM 4017 O O . ASP A 1 488 ? -25.663 9.029 28.653 1.00 96.88 488 ASP A O 1
ATOM 4021 N N . TYR A 1 489 ? -24.928 10.926 27.710 1.00 96.62 489 TYR A N 1
ATOM 4022 C CA . TYR A 1 489 ? -24.327 10.249 26.560 1.00 96.62 489 TYR A CA 1
ATOM 4023 C C . TYR A 1 489 ? -23.196 9.312 27.000 1.00 96.62 489 TYR A C 1
ATOM 4025 O O . TYR A 1 489 ? -23.151 8.155 26.581 1.00 96.62 489 TYR A O 1
ATOM 4033 N N . TYR A 1 490 ? -22.302 9.787 27.871 1.00 97.38 490 TYR A N 1
ATOM 4034 C CA . TYR A 1 490 ? -21.182 8.985 28.366 1.00 97.38 490 TYR A CA 1
ATOM 4035 C C . TYR A 1 490 ? -21.660 7.833 29.254 1.00 97.38 490 TYR A C 1
ATOM 4037 O O . TYR A 1 490 ? -21.127 6.730 29.143 1.00 97.38 490 TYR A O 1
ATOM 4045 N N . ILE A 1 491 ? -22.695 8.058 30.076 1.00 96.94 491 ILE A N 1
ATOM 4046 C CA . ILE A 1 491 ? -23.326 7.002 30.880 1.00 96.94 491 ILE A CA 1
ATOM 4047 C C . ILE A 1 491 ? -23.864 5.896 29.967 1.00 96.94 491 ILE A C 1
ATOM 4049 O O . ILE A 1 491 ? -23.537 4.730 30.179 1.00 96.94 491 ILE A O 1
ATOM 4053 N N . ARG A 1 492 ? -24.620 6.240 28.914 1.00 95.38 492 ARG A N 1
ATOM 4054 C CA . ARG A 1 492 ? -25.132 5.254 27.943 1.00 95.38 492 ARG A CA 1
ATOM 4055 C C . ARG A 1 492 ? -24.013 4.547 27.181 1.00 95.38 492 ARG A C 1
ATOM 4057 O O . ARG A 1 492 ? -24.086 3.339 26.970 1.00 95.38 492 ARG A O 1
ATOM 4064 N N . LEU A 1 493 ? -22.969 5.274 26.780 1.00 95.69 493 LEU A N 1
ATOM 4065 C CA . LEU A 1 493 ? -21.828 4.708 26.057 1.00 95.69 493 LEU A CA 1
ATOM 4066 C C . LEU A 1 493 ? -21.083 3.662 26.898 1.00 95.69 493 LEU A C 1
ATOM 4068 O O . LEU A 1 493 ? -20.791 2.578 26.399 1.00 95.69 493 LEU A O 1
ATOM 4072 N N . ILE A 1 494 ? -20.803 3.967 28.168 1.00 96.50 494 ILE A N 1
ATOM 4073 C CA . ILE A 1 494 ? -20.185 3.019 29.106 1.00 96.50 494 ILE A CA 1
ATOM 4074 C C . ILE A 1 494 ? -21.161 1.883 29.434 1.00 96.50 494 ILE A C 1
ATOM 4076 O O . ILE A 1 494 ? -20.743 0.728 29.500 1.00 96.50 494 ILE A O 1
ATOM 4080 N N . GLY A 1 495 ? -22.455 2.191 29.571 1.00 96.00 495 GLY A N 1
ATOM 4081 C CA . GLY A 1 495 ? -23.527 1.214 29.767 1.00 96.00 495 GLY A CA 1
ATOM 4082 C C . GLY A 1 495 ? -23.479 0.088 28.737 1.00 96.00 495 GLY A C 1
ATOM 4083 O O . GLY A 1 495 ? -23.405 -1.069 29.128 1.00 96.00 495 GLY A O 1
ATOM 4084 N N . ARG A 1 496 ? -23.336 0.412 27.441 1.00 94.25 496 ARG A N 1
ATOM 4085 C CA . ARG A 1 496 ? -23.183 -0.595 26.368 1.00 94.25 496 ARG A CA 1
ATOM 4086 C C . ARG A 1 496 ? -22.064 -1.604 26.639 1.00 94.25 496 ARG A C 1
ATOM 4088 O O . ARG A 1 496 ? -22.236 -2.792 26.377 1.00 94.25 496 ARG A O 1
ATOM 4095 N N . LEU A 1 497 ? -20.913 -1.145 27.137 1.00 95.12 497 LEU A N 1
ATOM 4096 C CA . LEU A 1 497 ? -19.788 -2.025 27.465 1.00 95.12 497 LEU A CA 1
ATOM 4097 C C . LEU A 1 497 ? -20.111 -2.907 28.676 1.00 95.12 497 LEU A C 1
ATOM 4099 O O . LEU A 1 497 ? -19.836 -4.104 28.650 1.00 95.12 497 LEU A O 1
ATOM 4103 N N . VAL A 1 498 ? -20.694 -2.319 29.722 1.00 96.81 498 VAL A N 1
ATOM 4104 C CA . VAL A 1 498 ? -21.090 -3.040 30.939 1.00 96.81 498 VAL A CA 1
ATOM 4105 C C . VAL A 1 498 ? -22.113 -4.128 30.618 1.00 96.81 498 VAL A C 1
ATOM 4107 O O . VAL A 1 498 ? -21.945 -5.261 31.064 1.00 96.81 498 VAL A O 1
ATOM 4110 N N . ASP A 1 499 ? -23.126 -3.803 29.822 1.00 95.75 499 ASP A N 1
ATOM 4111 C CA . ASP A 1 499 ? -24.191 -4.725 29.428 1.00 95.75 499 ASP A CA 1
ATOM 4112 C C . ASP A 1 499 ? -23.628 -5.852 28.549 1.00 95.75 499 ASP A C 1
ATOM 4114 O O . ASP A 1 499 ? -23.857 -7.026 28.834 1.00 95.75 499 ASP A O 1
ATOM 4118 N N . THR A 1 500 ? -22.739 -5.526 27.601 1.00 94.50 500 THR A N 1
ATOM 4119 C CA . THR A 1 500 ? -22.029 -6.531 26.786 1.00 94.50 500 THR A CA 1
ATOM 4120 C C . THR A 1 500 ? -21.211 -7.499 27.648 1.00 94.50 500 THR A C 1
ATOM 4122 O O . THR A 1 500 ? -21.265 -8.708 27.436 1.00 94.50 500 THR A O 1
ATOM 4125 N N . ILE A 1 501 ? -20.467 -6.999 28.645 1.00 95.88 501 ILE A N 1
ATOM 4126 C CA . ILE A 1 501 ? -19.685 -7.845 29.570 1.00 95.88 501 ILE A CA 1
ATOM 4127 C C . ILE A 1 501 ? -20.605 -8.751 30.403 1.00 95.88 501 ILE A C 1
ATOM 4129 O O . ILE A 1 501 ? -20.227 -9.876 30.729 1.00 95.88 501 ILE A O 1
ATOM 4133 N N . LYS A 1 502 ? -21.813 -8.282 30.734 1.00 95.75 502 LYS A N 1
ATOM 4134 C CA . LYS A 1 502 ? -22.837 -9.064 31.440 1.00 95.75 502 LYS A CA 1
ATOM 4135 C C . LYS A 1 502 ? -23.614 -10.027 30.533 1.00 95.75 502 LYS A C 1
ATOM 4137 O O . LYS A 1 502 ? -24.332 -10.870 31.064 1.00 95.75 502 LYS A O 1
ATOM 4142 N N . GLY A 1 503 ? -23.481 -9.915 29.209 1.00 92.75 503 GLY A N 1
ATOM 4143 C CA . GLY A 1 503 ? -24.268 -10.676 28.235 1.00 92.75 503 GLY A CA 1
ATOM 4144 C C . GLY A 1 503 ? -25.732 -10.232 28.150 1.00 92.75 503 GLY A C 1
ATOM 4145 O O . GLY A 1 503 ? -26.601 -11.081 27.955 1.00 92.75 503 GLY A O 1
ATOM 4146 N N . GLN A 1 504 ? -25.994 -8.939 28.369 1.00 72.88 504 GLN A N 1
ATOM 4147 C CA . GLN A 1 504 ? -27.322 -8.314 28.332 1.00 72.88 504 GLN A CA 1
ATOM 4148 C C . GLN A 1 504 ? -27.606 -7.616 27.005 1.00 72.88 504 GLN A C 1
ATOM 4150 O O . GLN A 1 504 ? -26.646 -7.089 26.394 1.00 72.88 504 GLN A O 1
#

Nearest PDB structures (foldseek):
  7emf-assembly1_W  TM=9.727E-01  e=2.566E-36  Homo sapiens
  8t1l-assembly1_R  TM=8.444E-01  e=2.244E-21  Mus musculus
  4ol0-assembly1_B  TM=1.551E-01  e=2.188E-01  Homo sapiens

Secondary structure (DSSP, 8-state):
-TTTIIIIIHIIIIIHHHHHHTT-HHHHHHHHHHHHHH--S--HHHHHHHHHHHHHHHT-GGG--HHHHHHHHHHHHHHHHT--HHHHHHHHHHHHT-TTSPP-S-SS-HHHHHHHHHHHHHHHHHHTGGGT--HHHHHHHHHHHHHS-----HHHHTTS-HHHHHHHHH---PPP-HHHHHHHHHHHHHHHHH---HHHHHHHHT-TTS---HHHHHHHHHHHHSS--HHHHHHHHHHHHHHHHHHHHHHHHHHHHHHHH--SHHHHHHHHHHHHIIIIIS-SS-HHHHHHHHHTS---HHHHHHHHHHHHIIIIISHHHHHHHHHHHHH--S-GGG-S-HHHHHHHHHHHS----S---GGGGSS---S-PPP-SS--HHHHHHHHHHHHHHHHHT-GGGHHHHHHHHHHHGGGGGG-SSHHHHHHHHHHHTHHHHTT-HHHHHHHHHHHHHHHTTTS-TTSSS-HHHHHHHHS-TT-------HHHHHHHHHHHHHHHHT-

Mean predicted aligned error: 5.37 Å

Radius of gyration: 23.43 Å; Cα contacts (8 Å, |Δi|>4): 477; chains: 1; bounding box: 52×55×64 Å

Foldseek 3Di:
DVCCVVPLVCLLPPVLVVCVVVVVQLVNLVSLLCCQAPDDDDDLLSLLLNLLVLLVLLPDPSQLAQSSNLSSVLSLLSSLLVQFLVSLVVRQLVQVPDPPGRDNAHLQPLLSLLSNLVSPQLSCLVVVCVVPDCVSVLVSVVVNCVRHNDAAAPLVLVLGDPVSSVSRVPRDDDDDDLVVLLVVLVVVLVVVVPDDDLVVNLCVQQPPPDQLALVVSQLVCCLPPVDDDPSSLSSLVSNTDSNVLNNLLSNLSNLLVVCVVPPDPVVVVSSLVSVLCCDQAQVVDDLLSNLSSLLGDHDYDVSNLSSLVSNLCNCQVDCLNLVLLVLCLVQDASPVVPDPCQQVSVVVSCVVPPRDRSRCHPPVPPPDPPDDDRDDRGDDSLSSNPSSLLSNLLSQLSDPSCLVSSLSSLVRNLLSLSNPSCLVSSLVSSCSSCVVSCVVVQLSNLSSVVSNCVSCVVPDDPPPPDDPVVVVVSPDPSVPRPDDDDPVVVVVVVVVVVCVVVVD

InterPro domains:
  IPR021629 Mediator complex, subunit Med23 [PF11573] (1-503)
  IPR021629 Mediator complex, subunit Med23 [PTHR12691] (1-501)

Organism: Dreissena polymorpha (NCBI:txid45954)

Solvent-accessible surface area (backbone atoms only — not comparable to full-atom values): 28903 Å² total; per-residue (Å²): 119,94,54,39,73,78,38,66,49,30,44,62,74,44,49,48,53,50,34,56,78,66,65,39,60,50,58,46,45,42,54,50,48,44,51,67,77,69,64,71,93,72,59,67,64,60,48,46,51,48,37,6,48,42,44,57,50,72,71,38,78,88,48,52,43,46,61,54,43,50,50,47,52,52,40,41,46,48,47,47,72,65,53,48,45,84,47,46,63,70,47,50,48,53,48,72,71,39,99,81,53,61,54,72,62,48,68,72,50,48,66,57,46,50,50,41,52,52,43,49,38,48,15,36,60,75,65,51,43,69,81,78,63,57,62,64,55,52,55,52,51,50,52,41,45,71,44,39,70,73,73,70,24,68,58,58,42,72,67,38,44,68,71,58,35,52,51,62,69,70,56,86,62,90,77,81,56,65,70,55,50,52,54,49,47,54,51,51,39,51,47,66,74,67,62,81,54,66,68,58,50,40,53,64,73,33,42,84,92,56,85,48,46,59,55,45,42,51,48,50,36,28,59,79,68,72,48,80,60,76,67,55,56,59,23,50,65,63,45,22,50,74,54,41,54,54,14,49,51,49,27,48,56,50,49,47,52,53,57,71,66,46,87,48,70,67,58,49,51,50,54,52,50,36,52,48,37,38,34,75,54,32,28,74,42,54,68,50,59,53,48,43,50,53,61,66,51,65,44,55,72,69,51,35,52,46,42,54,48,52,49,41,42,61,51,67,70,37,58,71,56,41,52,53,46,54,53,50,62,73,78,51,77,66,63,59,92,81,51,93,56,57,59,61,55,49,50,51,48,41,70,78,55,70,83,63,63,80,47,68,20,86,77,48,85,81,51,81,83,84,73,85,79,64,68,79,81,80,80,46,70,69,67,65,27,50,68,38,49,56,52,44,51,54,57,35,53,56,35,77,94,39,43,71,52,47,55,51,47,45,75,69,56,28,56,58,48,45,66,45,94,53,56,67,60,52,50,50,51,50,54,64,68,38,40,82,67,44,58,95,35,60,57,56,56,51,48,59,54,46,35,54,50,62,27,36,58,90,80,50,64,88,62,78,84,55,53,70,70,54,52,56,57,69,70,46,60,78,85,63,74,83,80,76,81,55,72,67,54,56,52,52,58,52,42,55,54,55,34,52,76,70,72,98

pLDDT: mean 91.34, std 9.32, range [44.47, 98.88]